Protein AF-A0A2U0SZR3-F1 (afdb_monomer)

Secondary structure (DSSP, 8-state):
---S-EEEEE--TT----HHHHHHHHGGGB--PPPTT-SEEEEEE-TT-TTS-SSEEETTEEEEEEEEEEE---HHHHHHHHHHHHHHHHHHHSSPPPHHHHHHHHHHHHHHHGGGSPEEEEEEEEEEETTTTEEEEE-SSHHHHHHHHHHHHHHSTT---EE--BSS-HHHHHHHHHHH-PPPTTEEEEEEEEEEESSTT--EEEESS----HHHHHHHHHTTEEEEEEEEEETTTEEEEEETTS-EEEEEE-GGG-------HHHHHHHHHHHHHHHHHHHHHHHHHHTTSBPPSSTTSS-HHHHHHHHHHHHHHHHHHHHHHHHHHHHHHHHHHHHHHHHHHHHHHHHHHHH---HHHHHHHHHHTSPTT-HHHHHHHHHHHHHHSPPPPPPTT------PPPP---------PPP--SSTT-TTHHHHHHHHHHHT-B-HHHHHHHH---HHHHHHHHHHHHHTTSBPPPPTTS-BPBPPGGG--

Sequence (489 aa):
MFFKNLQIYRLPAAWAMTAALLEQALAPHQFTPATSMDLVRQGWAAPRGAGAPLVHAVSGQFLLQLKTEKKLLPSTVINQVAAARALEMEEAQGFAPGKKAMKELKERVTDELLPRAFAILSTTAVWIDSVNGWLVVDAASPAKADEVIKLLLKSVDKLPLESLRVQRSPVGAMTEWLQTGDDPAGFTVDQDAIMRATGESKAQVAYKRHTLEADDIRRHIAAGKQCTRLAMTWSDKISFVLDESLAIKSVKPLEIIKESTTRNDDERFDSDFALMAGELAKMLADLVEALGGEADVETQASGPAAAGQQKTERAVNLTADLYKLRNRYRDVLNELYESTVQPAVARVREQMEQTAEGAIKSALTLAKELPGGSQSADLFLVAAAEIMEPSPRAAAGDAPVRQQRPALQLNGEAAAVPPGDGSATDPLYDQAVEVVRTHQRASISLVQRHLRIGYNRVARLLETMEGACVVSAQASNGAREVLAESDVK

Mean predicted aligned error: 17.39 Å

Structure (mmCIF, N/CA/C/O backbone):
data_AF-A0A2U0SZR3-F1
#
_entry.id   AF-A0A2U0SZR3-F1
#
loop_
_atom_site.group_PDB
_atom_site.id
_atom_site.type_symbol
_atom_site.label_atom_id
_atom_site.label_alt_id
_atom_site.label_comp_id
_atom_site.label_asym_id
_atom_site.label_entity_id
_atom_site.label_seq_id
_atom_site.pdbx_PDB_ins_code
_atom_site.Cartn_x
_atom_site.Cartn_y
_atom_site.Cartn_z
_atom_site.occupancy
_atom_site.B_iso_or_equiv
_atom_site.auth_seq_id
_atom_site.auth_comp_id
_atom_site.auth_asym_id
_atom_site.auth_atom_id
_atom_site.pdbx_PDB_model_num
ATOM 1 N N . MET A 1 1 ? 1.573 -16.564 6.642 1.00 75.38 1 MET A N 1
ATOM 2 C CA . MET A 1 1 ? 1.925 -15.402 5.764 1.00 75.38 1 MET A CA 1
ATOM 3 C C . MET A 1 1 ? 1.081 -14.202 6.187 1.00 75.38 1 MET A C 1
ATOM 5 O O . MET A 1 1 ? -0.087 -14.415 6.456 1.00 75.38 1 MET A O 1
ATOM 9 N N . PHE A 1 2 ? 1.621 -12.977 6.259 1.00 88.88 2 PHE A N 1
ATOM 10 C CA . PHE A 1 2 ? 0.848 -11.778 6.643 1.00 88.88 2 PHE A CA 1
ATOM 11 C C . PHE A 1 2 ? 1.091 -10.637 5.646 1.00 88.88 2 PHE A C 1
ATOM 13 O O . PHE A 1 2 ? 2.239 -10.435 5.236 1.00 88.88 2 PHE A O 1
ATOM 20 N N . PHE A 1 3 ? 0.034 -9.925 5.245 1.00 95.69 3 PHE A N 1
ATOM 21 C CA . PHE A 1 3 ? 0.133 -8.804 4.300 1.00 95.69 3 PHE A CA 1
ATOM 22 C C . PHE A 1 3 ? 0.901 -7.644 4.934 1.00 95.69 3 PHE A C 1
ATOM 24 O O . PHE A 1 3 ? 0.806 -7.413 6.138 1.00 95.69 3 PHE A O 1
ATOM 31 N N . LYS A 1 4 ? 1.675 -6.906 4.134 1.00 95.94 4 LYS A N 1
ATOM 32 C CA . LYS A 1 4 ? 2.516 -5.805 4.635 1.00 95.94 4 LYS A CA 1
ATOM 33 C C . LYS A 1 4 ? 1.923 -4.436 4.343 1.00 95.94 4 LYS A C 1
ATOM 35 O O . LYS A 1 4 ? 2.233 -3.478 5.052 1.00 95.94 4 LYS A O 1
ATOM 40 N N . ASN A 1 5 ? 1.129 -4.314 3.285 1.00 97.56 5 ASN A N 1
ATOM 41 C CA . ASN A 1 5 ? 0.478 -3.070 2.887 1.00 97.56 5 ASN A CA 1
ATOM 42 C C . ASN A 1 5 ? -0.879 -3.399 2.278 1.00 97.56 5 ASN A C 1
ATOM 44 O O . ASN A 1 5 ? -0.972 -4.370 1.554 1.00 97.56 5 ASN A O 1
ATOM 48 N N . LEU A 1 6 ? -1.913 -2.605 2.514 1.00 97.81 6 LEU A N 1
ATOM 49 C CA . LEU A 1 6 ? -3.266 -2.887 2.051 1.00 97.81 6 LEU A CA 1
ATOM 50 C C . LEU A 1 6 ? -3.737 -1.730 1.171 1.00 97.81 6 LEU A C 1
ATOM 52 O O . LEU A 1 6 ? -3.884 -0.601 1.643 1.00 97.81 6 LEU A O 1
ATOM 56 N N . GLN A 1 7 ? -3.962 -2.021 -0.110 1.00 95.38 7 GLN A N 1
ATOM 57 C CA . GLN A 1 7 ? -4.813 -1.206 -0.980 1.00 95.38 7 GLN A CA 1
ATOM 58 C C . GLN A 1 7 ? -6.207 -1.827 -0.951 1.00 95.38 7 GLN A C 1
ATOM 60 O O . GLN A 1 7 ? -6.344 -3.007 -1.278 1.00 95.38 7 GLN A O 1
ATOM 65 N N . ILE A 1 8 ? -7.201 -1.061 -0.504 1.00 95.06 8 ILE A N 1
ATOM 66 C CA . ILE A 1 8 ? -8.507 -1.586 -0.097 1.00 95.06 8 ILE A CA 1
ATOM 67 C C . ILE A 1 8 ? -9.572 -1.189 -1.116 1.00 95.06 8 ILE A C 1
ATOM 69 O O . ILE A 1 8 ? -9.681 -0.028 -1.513 1.00 95.06 8 ILE A O 1
ATOM 73 N N . TYR A 1 9 ? -10.379 -2.167 -1.499 1.00 93.75 9 TYR A N 1
ATOM 74 C CA . TYR A 1 9 ? -11.496 -2.038 -2.419 1.00 93.75 9 TYR A CA 1
ATOM 75 C C . TYR A 1 9 ? -12.713 -2.775 -1.855 1.00 93.75 9 TYR A C 1
ATOM 77 O O . TYR A 1 9 ? -12.591 -3.637 -0.976 1.00 93.75 9 TYR A O 1
ATOM 85 N N . ARG A 1 10 ? -13.889 -2.437 -2.383 1.00 91.81 10 ARG A N 1
ATOM 86 C CA . ARG A 1 10 ? -15.166 -3.042 -2.021 1.00 91.81 10 ARG A CA 1
ATOM 87 C C . ARG A 1 10 ? -15.713 -3.926 -3.132 1.00 91.81 10 ARG A C 1
ATOM 89 O O . ARG A 1 10 ? -15.545 -3.647 -4.318 1.00 91.81 10 ARG A O 1
ATOM 96 N N . LEU A 1 11 ? -16.374 -4.991 -2.703 1.00 90.06 11 LEU A N 1
ATOM 97 C CA . LEU A 1 11 ? -17.233 -5.857 -3.497 1.00 90.06 11 LEU A CA 1
ATOM 98 C C . LEU A 1 11 ? -18.616 -5.890 -2.824 1.00 90.06 11 LEU A C 1
ATOM 100 O O . LEU A 1 11 ? -18.698 -5.646 -1.617 1.00 90.06 11 LEU A O 1
ATOM 104 N N . PRO A 1 12 ? -19.695 -6.233 -3.548 1.00 84.62 12 PRO A N 1
ATOM 105 C CA . PRO A 1 12 ? -20.990 -6.481 -2.936 1.00 84.62 12 PRO A CA 1
ATOM 106 C C . PRO A 1 12 ? -20.865 -7.531 -1.830 1.00 84.62 12 PRO A C 1
ATOM 108 O O . PRO A 1 12 ? -20.192 -8.550 -2.010 1.00 84.62 12 PRO A O 1
ATOM 111 N N . ALA A 1 13 ? -21.524 -7.295 -0.695 1.00 75.81 13 ALA A N 1
ATOM 112 C CA . ALA A 1 13 ? -21.611 -8.292 0.365 1.00 75.81 13 ALA A CA 1
ATOM 113 C C . ALA A 1 13 ? -22.258 -9.579 -0.173 1.00 75.81 13 ALA A C 1
ATOM 115 O O . ALA A 1 13 ? -23.159 -9.521 -1.015 1.00 75.81 13 ALA A O 1
ATOM 116 N N . ALA A 1 14 ? -21.794 -10.737 0.308 1.00 78.31 14 ALA A N 1
ATOM 117 C CA . ALA A 1 14 ? -22.205 -12.046 -0.202 1.00 78.31 14 ALA A CA 1
ATOM 118 C C . ALA A 1 14 ? -22.045 -12.183 -1.731 1.00 78.31 14 ALA A C 1
ATOM 120 O O . ALA A 1 14 ? -22.923 -12.701 -2.429 1.00 78.31 14 ALA A O 1
ATOM 121 N N . TRP A 1 15 ? -20.915 -11.712 -2.268 1.00 82.06 15 TRP A N 1
ATOM 122 C CA . TRP A 1 15 ? -20.597 -11.876 -3.681 1.00 82.06 15 TRP A CA 1
ATOM 123 C C . TRP A 1 15 ? -20.603 -13.369 -4.040 1.00 82.06 15 TRP A C 1
ATOM 125 O O . TRP A 1 15 ? -19.767 -14.131 -3.559 1.00 82.06 15 TRP A O 1
ATOM 135 N N . ALA A 1 16 ? -21.541 -13.789 -4.898 1.00 83.88 16 ALA A N 1
ATOM 136 C CA . ALA A 1 16 ? -21.824 -15.194 -5.227 1.00 83.88 16 ALA A CA 1
ATOM 137 C C . ALA A 1 16 ? -20.726 -15.907 -6.055 1.00 83.88 16 ALA A C 1
ATOM 139 O O . ALA A 1 16 ? -20.995 -16.866 -6.780 1.00 83.88 16 ALA A O 1
ATOM 140 N N . MET A 1 17 ? -19.483 -15.432 -5.981 1.00 87.81 17 MET A N 1
ATOM 141 C CA . MET A 1 17 ? -18.324 -16.041 -6.615 1.00 87.81 17 MET A CA 1
ATOM 142 C C . MET A 1 17 ? -17.837 -17.231 -5.788 1.00 87.81 17 MET A C 1
ATOM 144 O O . MET A 1 17 ? -17.552 -17.108 -4.600 1.00 87.81 17 MET A O 1
ATOM 148 N N . THR A 1 18 ? -17.686 -18.387 -6.433 1.00 92.62 18 THR A N 1
ATOM 149 C CA . THR A 1 18 ? -17.087 -19.574 -5.808 1.00 92.62 18 THR A CA 1
ATOM 150 C C . THR A 1 18 ? -15.617 -19.696 -6.191 1.00 92.62 18 THR A C 1
ATOM 152 O O . THR A 1 18 ? -15.203 -19.216 -7.247 1.00 92.62 18 THR A O 1
ATOM 155 N N . ALA A 1 19 ? -14.828 -20.399 -5.372 1.00 93.81 19 ALA A N 1
ATOM 156 C CA . ALA A 1 19 ? -13.419 -20.652 -5.674 1.00 93.81 19 ALA A CA 1
ATOM 157 C C . ALA A 1 19 ? -13.227 -21.336 -7.041 1.00 93.81 19 ALA A C 1
ATOM 159 O O . ALA A 1 19 ? -12.328 -20.964 -7.783 1.00 93.81 19 ALA A O 1
ATOM 160 N N . ALA A 1 20 ? -14.108 -22.275 -7.407 1.00 95.00 20 ALA A N 1
ATOM 161 C CA . ALA A 1 20 ? -14.045 -22.983 -8.687 1.00 95.00 20 ALA A CA 1
ATOM 162 C C . ALA A 1 20 ? -14.331 -22.070 -9.894 1.00 95.00 20 ALA A C 1
ATOM 164 O O . ALA A 1 20 ? -13.630 -22.148 -10.902 1.00 95.00 20 ALA A O 1
ATOM 165 N N . LEU A 1 21 ? -15.333 -21.188 -9.792 1.00 94.44 21 LEU A N 1
ATOM 166 C CA . LEU A 1 21 ? -15.631 -20.213 -10.848 1.00 94.44 21 LEU A CA 1
ATOM 167 C C . LEU A 1 21 ? -14.503 -19.190 -10.992 1.00 94.44 21 LEU A C 1
ATOM 169 O O . LEU A 1 21 ? -14.113 -18.853 -12.110 1.00 94.44 21 LEU A O 1
ATOM 173 N N . LEU A 1 22 ? -13.953 -18.733 -9.866 1.00 95.38 22 LEU A N 1
ATOM 174 C CA . LEU A 1 22 ? -12.823 -17.817 -9.867 1.00 95.38 22 LEU A CA 1
ATOM 175 C C . LEU A 1 22 ? -11.591 -18.482 -10.493 1.00 95.38 22 LEU A C 1
ATOM 177 O O . LEU A 1 22 ? -10.996 -17.906 -11.393 1.00 95.38 22 LEU A O 1
ATOM 181 N N . GLU A 1 23 ? -11.262 -19.718 -10.114 1.00 96.00 23 GLU A N 1
ATOM 182 C CA . GLU A 1 23 ? -10.165 -20.498 -10.707 1.00 96.00 23 GLU A CA 1
ATOM 183 C C . GLU A 1 23 ? -10.302 -20.585 -12.235 1.00 96.00 23 GLU A C 1
ATOM 185 O O . GLU A 1 23 ? -9.361 -20.276 -12.970 1.00 96.00 23 GLU A O 1
ATOM 190 N N . GLN A 1 24 ? -11.499 -20.930 -12.721 1.00 96.50 24 GLN A N 1
ATOM 191 C CA . GLN A 1 24 ? -11.792 -21.019 -14.150 1.00 96.50 24 GLN A CA 1
ATOM 192 C C . GLN A 1 24 ? -11.608 -19.672 -14.868 1.00 96.50 24 GLN A C 1
ATOM 194 O O . GLN A 1 24 ? -11.102 -19.640 -15.989 1.00 96.50 24 GLN A O 1
ATOM 199 N N . ALA A 1 25 ? -11.987 -18.565 -14.226 1.00 95.38 25 ALA A N 1
ATOM 200 C CA . ALA A 1 25 ? -11.828 -17.217 -14.766 1.00 95.38 25 ALA A CA 1
ATOM 201 C C . ALA A 1 25 ? -10.355 -16.757 -14.800 1.00 95.38 25 ALA A C 1
ATOM 203 O O . ALA A 1 25 ? -9.938 -16.044 -15.715 1.00 95.38 25 ALA A O 1
ATOM 204 N N . LEU A 1 26 ? -9.538 -17.178 -13.828 1.00 96.81 26 LEU A N 1
ATOM 205 C CA . LEU A 1 26 ? -8.116 -16.822 -13.754 1.00 96.81 26 LEU A CA 1
ATOM 206 C C . LEU A 1 26 ? -7.234 -17.668 -14.685 1.00 96.81 26 LEU A C 1
ATOM 208 O O . LEU A 1 26 ? -6.211 -17.170 -15.163 1.00 96.81 26 LEU A O 1
ATOM 212 N N . ALA A 1 27 ? -7.624 -18.913 -14.979 1.00 96.31 27 ALA A N 1
ATOM 213 C CA . ALA A 1 27 ? -6.826 -19.865 -15.758 1.00 96.31 27 ALA A CA 1
ATOM 214 C C . ALA A 1 27 ? -6.311 -19.335 -17.120 1.00 96.31 27 ALA A C 1
ATOM 216 O O . ALA A 1 27 ? -5.126 -19.524 -17.406 1.00 96.31 27 ALA A O 1
ATOM 217 N N . PRO A 1 28 ? -7.096 -18.602 -17.943 1.00 97.00 28 PRO A N 1
ATOM 218 C CA . PRO A 1 28 ? -6.610 -18.037 -19.210 1.00 97.00 28 PRO A CA 1
ATOM 219 C C . PRO A 1 28 ? -5.462 -17.029 -19.058 1.00 97.00 28 PRO A C 1
ATOM 221 O O . PRO A 1 28 ? -4.729 -16.767 -20.010 1.00 97.00 28 PRO A O 1
ATOM 224 N N . HIS A 1 29 ? -5.311 -16.448 -17.868 1.00 96.69 29 HIS A N 1
ATOM 225 C CA . HIS A 1 29 ? -4.297 -15.451 -17.539 1.00 96.69 29 HIS A CA 1
ATOM 226 C C . HIS A 1 29 ? -3.249 -15.995 -16.558 1.00 96.69 29 HIS A C 1
ATOM 228 O O . HIS A 1 29 ? -2.593 -15.219 -15.857 1.00 96.69 29 HIS A O 1
ATOM 234 N N . GLN A 1 30 ? -3.077 -17.319 -16.497 1.00 96.69 30 GLN A N 1
ATOM 235 C CA . GLN A 1 30 ? -2.022 -17.953 -15.714 1.00 96.69 30 GLN A CA 1
ATOM 236 C C . GLN A 1 30 ? -0.634 -17.446 -16.138 1.00 96.69 30 GLN A C 1
ATOM 238 O O . GLN A 1 30 ? -0.351 -17.195 -17.311 1.00 96.69 30 GLN A O 1
ATOM 243 N N . PHE A 1 31 ? 0.255 -17.290 -15.161 1.00 96.62 31 PHE A N 1
ATOM 244 C CA . PHE A 1 31 ? 1.626 -16.870 -15.386 1.00 96.62 31 PHE A CA 1
ATOM 245 C C . PHE A 1 31 ? 2.371 -17.883 -16.253 1.00 96.62 31 PHE A C 1
ATOM 247 O O . PHE A 1 31 ? 2.515 -19.052 -15.896 1.00 96.62 31 PHE A O 1
ATOM 254 N N . THR A 1 32 ? 2.946 -17.383 -17.339 1.00 94.19 32 THR A N 1
ATOM 255 C CA . THR A 1 32 ? 3.966 -18.081 -18.119 1.00 94.19 32 THR A CA 1
ATOM 256 C C . THR A 1 32 ? 5.277 -17.305 -18.017 1.00 94.19 32 THR A C 1
ATOM 258 O O . THR A 1 32 ? 5.224 -16.073 -17.950 1.00 94.19 32 THR A O 1
ATOM 261 N N . PRO A 1 33 ? 6.443 -17.974 -18.040 1.00 92.50 33 PRO A N 1
ATOM 262 C CA . PRO A 1 33 ? 7.733 -17.291 -18.091 1.00 92.50 33 PRO A CA 1
ATOM 263 C C . PRO A 1 33 ? 7.822 -16.294 -19.253 1.00 92.50 33 PRO A C 1
ATOM 265 O O . PRO A 1 33 ? 7.220 -16.508 -20.311 1.00 92.50 33 PRO A O 1
ATOM 268 N N . ALA A 1 34 ? 8.561 -15.205 -19.047 1.00 89.69 34 ALA A N 1
ATOM 269 C CA . ALA A 1 34 ? 8.806 -14.194 -20.068 1.00 89.69 34 ALA A CA 1
ATOM 270 C C . ALA A 1 34 ? 9.681 -14.755 -21.198 1.00 89.69 34 ALA A C 1
ATOM 272 O O . ALA A 1 34 ? 10.658 -15.470 -20.956 1.00 89.69 34 ALA A O 1
ATOM 273 N N . THR A 1 35 ? 9.371 -14.390 -22.440 1.00 90.38 35 THR A N 1
ATOM 274 C CA . THR A 1 35 ? 10.249 -14.672 -23.581 1.00 90.38 35 THR A CA 1
ATOM 275 C C . THR A 1 35 ? 11.499 -13.783 -23.543 1.00 90.38 35 THR A C 1
ATOM 277 O O . THR A 1 35 ? 11.615 -12.858 -22.734 1.00 90.38 35 THR A O 1
ATOM 280 N N . SER A 1 36 ? 12.468 -14.036 -24.429 1.00 85.50 36 SER A N 1
ATOM 281 C CA . SER A 1 36 ? 13.677 -13.207 -24.546 1.00 85.50 36 SER A CA 1
ATOM 282 C C . SER A 1 36 ? 13.399 -11.767 -24.994 1.00 85.50 36 SER A C 1
ATOM 284 O O . SER A 1 36 ? 14.271 -10.922 -24.827 1.00 85.50 36 SER A O 1
ATOM 286 N N . MET A 1 37 ? 12.209 -11.496 -25.543 1.00 84.69 37 MET A N 1
ATOM 287 C CA . MET A 1 37 ? 11.790 -10.178 -26.036 1.00 84.69 37 MET A CA 1
ATOM 288 C C . MET A 1 37 ? 10.749 -9.497 -25.137 1.00 84.69 37 MET A C 1
ATOM 290 O O . MET A 1 37 ? 10.367 -8.357 -25.387 1.00 84.69 37 MET A O 1
ATOM 294 N N . ASP A 1 38 ? 10.290 -10.164 -24.077 1.00 88.38 38 ASP A N 1
ATOM 295 C CA . ASP A 1 38 ? 9.338 -9.579 -23.137 1.00 88.38 38 ASP A CA 1
ATOM 296 C C . ASP A 1 38 ? 10.083 -8.758 -22.080 1.00 88.38 38 ASP A C 1
ATOM 298 O O . ASP A 1 38 ? 10.803 -9.303 -21.243 1.00 88.38 38 ASP A O 1
ATOM 302 N N . LEU A 1 39 ? 9.871 -7.439 -22.061 1.00 88.50 39 LEU A N 1
ATOM 303 C CA . LEU A 1 39 ? 10.395 -6.584 -20.989 1.00 88.50 39 LEU A CA 1
ATOM 304 C C . LEU A 1 39 ? 9.723 -6.891 -19.643 1.00 88.50 39 LEU A C 1
ATOM 306 O O . LEU A 1 39 ? 10.370 -6.868 -18.592 1.00 88.50 39 LEU A O 1
ATOM 310 N N . VAL A 1 40 ? 8.417 -7.160 -19.677 1.00 92.62 40 VAL A N 1
ATOM 311 C CA . VAL A 1 40 ? 7.597 -7.510 -18.517 1.00 92.62 40 VAL A CA 1
ATOM 312 C C . VAL A 1 40 ? 6.582 -8.571 -18.929 1.00 92.62 40 VAL A C 1
ATOM 314 O O . VAL A 1 40 ? 5.906 -8.427 -19.944 1.00 92.62 40 VAL A O 1
ATOM 317 N N . ARG A 1 41 ? 6.428 -9.603 -18.100 1.00 95.44 41 ARG A N 1
ATOM 318 C CA . ARG A 1 41 ? 5.392 -10.630 -18.210 1.00 95.44 41 ARG A CA 1
ATOM 319 C C . ARG A 1 41 ? 4.662 -10.748 -16.878 1.00 95.44 41 ARG A C 1
ATOM 321 O O . ARG A 1 41 ? 5.291 -10.779 -15.821 1.00 95.44 41 ARG A O 1
ATOM 328 N N . GLN A 1 42 ? 3.337 -10.801 -16.919 1.00 96.31 42 GLN A N 1
ATOM 329 C CA . GLN A 1 42 ? 2.488 -10.894 -15.730 1.00 96.31 42 GLN A CA 1
ATOM 330 C C . GLN A 1 42 ? 1.434 -11.980 -15.913 1.00 96.31 42 GLN A C 1
ATOM 332 O O . GLN A 1 42 ? 0.974 -12.210 -17.030 1.00 96.31 42 GLN A O 1
ATOM 337 N N . GLY A 1 43 ? 1.055 -12.630 -14.816 1.00 97.25 43 GLY A N 1
ATOM 338 C CA . GLY A 1 43 ? -0.038 -13.595 -14.798 1.00 97.25 43 GLY A CA 1
ATOM 339 C C . GLY A 1 43 ? -0.312 -14.153 -13.405 1.00 97.25 43 GLY A C 1
ATOM 340 O O . GLY A 1 43 ? 0.460 -13.927 -12.466 1.00 97.25 43 GLY A O 1
ATOM 341 N N . TRP A 1 44 ? -1.410 -14.890 -13.278 1.00 97.94 44 TRP A N 1
ATOM 342 C CA . TRP A 1 44 ? -1.816 -15.527 -12.029 1.00 97.94 44 TRP A CA 1
ATOM 343 C C . TRP A 1 44 ? -0.940 -16.730 -11.713 1.00 97.94 44 TRP A C 1
ATOM 345 O O . TRP A 1 44 ? -0.670 -17.573 -12.565 1.00 97.94 44 TRP A O 1
ATOM 355 N N . ALA A 1 45 ? -0.484 -16.811 -10.474 1.00 97.06 45 ALA A N 1
ATOM 356 C CA . ALA A 1 45 ? 0.262 -17.940 -9.958 1.00 97.06 45 ALA A CA 1
ATOM 357 C C . ALA A 1 45 ? -0.421 -18.461 -8.698 1.00 97.06 45 ALA A C 1
ATOM 359 O O . ALA A 1 45 ? -1.080 -17.715 -7.979 1.00 97.06 45 ALA A O 1
ATOM 360 N N . ALA A 1 46 ? -0.213 -19.738 -8.416 1.00 96.06 46 ALA A N 1
ATOM 361 C CA . ALA A 1 46 ? -0.714 -20.355 -7.206 1.00 96.06 46 ALA A CA 1
ATOM 362 C C . ALA A 1 46 ? -0.009 -19.775 -5.961 1.00 96.06 46 ALA A C 1
ATOM 364 O O . ALA A 1 46 ? 1.231 -19.771 -5.915 1.00 96.06 46 ALA A O 1
ATOM 365 N N . PRO A 1 47 ? -0.755 -19.311 -4.939 1.00 94.06 47 PRO A N 1
ATOM 366 C CA . PRO A 1 47 ? -0.176 -18.796 -3.695 1.00 94.06 47 PRO A CA 1
ATOM 367 C C . PRO A 1 47 ? 0.671 -19.833 -2.949 1.00 94.06 47 PRO A C 1
ATOM 369 O O . PRO A 1 47 ? 1.634 -19.480 -2.273 1.00 94.06 47 PRO A O 1
ATOM 372 N N . ARG A 1 48 ? 0.336 -21.121 -3.104 1.00 90.12 48 ARG A N 1
ATOM 373 C CA . ARG A 1 48 ? 0.988 -22.247 -2.419 1.00 90.12 48 ARG A CA 1
ATOM 374 C C . ARG A 1 48 ? 2.146 -22.876 -3.205 1.00 90.12 48 ARG A C 1
ATOM 376 O O . ARG A 1 48 ? 2.678 -23.903 -2.805 1.00 90.12 48 ARG A O 1
ATOM 383 N N . GLY A 1 49 ? 2.568 -22.247 -4.301 1.00 86.06 49 GLY A N 1
ATOM 384 C CA . GLY A 1 49 ? 3.660 -22.737 -5.142 1.00 86.06 49 GLY A CA 1
ATOM 385 C C . GLY A 1 49 ? 3.188 -23.540 -6.354 1.00 86.06 49 GLY A C 1
ATOM 386 O O . GLY A 1 49 ? 1.998 -23.694 -6.610 1.00 86.06 49 GLY A O 1
ATOM 387 N N . ALA A 1 50 ? 4.143 -23.992 -7.168 1.00 81.38 50 ALA A N 1
ATOM 388 C CA . ALA A 1 50 ? 3.846 -24.622 -8.452 1.00 81.38 50 ALA A CA 1
ATOM 389 C C . ALA A 1 50 ? 3.036 -25.922 -8.282 1.00 81.38 50 ALA A C 1
ATOM 391 O O . ALA A 1 50 ? 3.379 -26.757 -7.452 1.00 81.38 50 ALA A O 1
ATOM 392 N N . GLY A 1 51 ? 1.989 -26.096 -9.094 1.00 82.25 51 GLY A N 1
ATOM 393 C CA . GLY A 1 51 ? 1.126 -27.285 -9.076 1.00 82.25 51 GLY A CA 1
ATOM 394 C C . GLY A 1 51 ? -0.108 -27.180 -8.173 1.00 82.25 51 GLY A C 1
ATOM 395 O O . GLY A 1 51 ? -1.011 -27.997 -8.312 1.00 82.25 51 GLY A O 1
ATOM 396 N N . ALA A 1 52 ? -0.184 -26.170 -7.301 1.00 92.31 52 ALA A N 1
ATOM 397 C CA . ALA A 1 52 ? -1.393 -25.865 -6.538 1.00 92.31 52 ALA A CA 1
ATOM 398 C C . ALA A 1 52 ? -2.407 -25.037 -7.369 1.00 92.31 52 ALA A C 1
ATOM 400 O O . ALA A 1 52 ? -2.025 -24.468 -8.398 1.00 92.31 52 ALA A O 1
ATOM 401 N N . PRO A 1 53 ? -3.680 -24.944 -6.935 1.00 94.81 53 PRO A N 1
ATOM 402 C CA . PRO A 1 53 ? -4.677 -24.064 -7.553 1.00 94.81 53 PRO A CA 1
ATOM 403 C C . PRO A 1 53 ? -4.276 -22.578 -7.518 1.00 94.81 53 PRO A C 1
ATOM 405 O O . PRO A 1 53 ? -3.566 -22.133 -6.610 1.00 94.81 53 PRO A O 1
ATOM 408 N N . LEU A 1 54 ? -4.745 -21.798 -8.495 1.00 96.62 54 LEU A N 1
ATOM 409 C CA . LEU A 1 54 ? -4.566 -20.341 -8.573 1.00 96.62 54 LEU A CA 1
ATOM 410 C C . LEU A 1 54 ? -5.321 -19.597 -7.463 1.00 96.62 54 LEU A C 1
ATOM 412 O O . LEU A 1 54 ? -4.901 -18.510 -7.060 1.00 96.62 54 LEU A O 1
ATOM 416 N N . VAL A 1 55 ? -6.403 -20.191 -6.965 1.00 97.31 55 VAL A N 1
ATOM 417 C CA . VAL A 1 55 ? -7.239 -19.707 -5.873 1.00 97.31 55 VAL A CA 1
ATOM 418 C C . VAL A 1 55 ? -7.052 -20.615 -4.664 1.00 97.31 55 VAL A C 1
ATOM 420 O O . VAL A 1 55 ? -7.490 -21.765 -4.650 1.00 97.31 55 VAL A O 1
ATOM 423 N N . HIS A 1 56 ? -6.442 -20.087 -3.607 1.00 96.44 56 HIS A N 1
ATOM 424 C CA . HIS A 1 56 ? -6.460 -20.748 -2.306 1.00 96.44 56 HIS A CA 1
ATOM 425 C C . HIS A 1 56 ? -7.676 -20.261 -1.511 1.00 96.44 56 HIS A C 1
ATOM 427 O O . HIS A 1 56 ? -7.829 -19.057 -1.316 1.00 96.44 56 HIS A O 1
ATOM 433 N N . ALA A 1 57 ? -8.552 -21.171 -1.082 1.00 95.44 57 ALA A N 1
ATOM 434 C CA . ALA A 1 57 ? -9.832 -20.828 -0.470 1.00 95.44 57 ALA A CA 1
ATOM 435 C C . ALA A 1 57 ? -9.993 -21.444 0.924 1.00 95.44 57 ALA A C 1
ATOM 437 O O . ALA A 1 57 ? -9.854 -22.654 1.077 1.00 95.44 57 ALA A O 1
ATOM 438 N N . VAL A 1 58 ? -10.360 -20.622 1.911 1.00 93.50 58 VAL A N 1
ATOM 439 C CA . VAL A 1 58 ? -10.673 -21.052 3.284 1.00 93.50 58 VAL A CA 1
ATOM 440 C C . VAL A 1 58 ? -11.896 -20.281 3.774 1.00 93.50 58 VAL A C 1
ATOM 442 O O . VAL A 1 58 ? -11.857 -19.060 3.861 1.00 93.50 58 VAL A O 1
ATOM 445 N N . SER A 1 59 ? -13.004 -20.968 4.071 1.00 89.38 59 SER A N 1
ATOM 446 C CA . SER A 1 59 ? -14.212 -20.374 4.684 1.00 89.38 59 SER A CA 1
ATOM 447 C C . SER A 1 59 ? -14.723 -19.076 4.020 1.00 89.38 59 SER A C 1
ATOM 449 O O . SER A 1 59 ? -15.045 -18.106 4.701 1.00 89.38 59 SER A O 1
ATOM 451 N N . GLY A 1 60 ? -14.775 -19.033 2.682 1.00 90.62 60 GLY A N 1
ATOM 452 C CA . GLY A 1 60 ? -15.222 -17.849 1.923 1.00 90.62 60 GLY A CA 1
ATOM 453 C C . GLY A 1 60 ? -14.159 -16.754 1.740 1.00 90.62 60 GLY A C 1
ATOM 454 O O . GLY A 1 60 ? -14.447 -15.712 1.150 1.00 90.62 60 GLY A O 1
ATOM 455 N N . GLN A 1 61 ? -12.932 -16.997 2.198 1.00 95.62 61 GLN A N 1
ATOM 456 C CA . GLN A 1 61 ? -11.764 -16.152 1.974 1.00 95.62 61 GLN A CA 1
ATOM 457 C C . GLN A 1 61 ? -10.944 -16.729 0.824 1.00 95.62 61 GLN A C 1
ATOM 459 O O . GLN A 1 61 ? -10.586 -17.907 0.856 1.00 95.62 61 GLN A O 1
ATOM 464 N N . PHE A 1 62 ? -10.637 -15.919 -0.184 1.00 97.19 62 PHE A N 1
ATOM 465 C CA . PHE A 1 62 ? -9.828 -16.319 -1.331 1.00 97.19 62 PHE A CA 1
ATOM 466 C C . PHE A 1 62 ? -8.500 -15.570 -1.332 1.00 97.19 62 PHE A C 1
ATOM 468 O O . PHE A 1 62 ? -8.461 -14.347 -1.211 1.00 97.19 62 PHE A O 1
ATOM 475 N N . LEU A 1 63 ? -7.407 -16.303 -1.505 1.00 97.88 63 LEU A N 1
ATOM 476 C CA . LEU A 1 63 ? -6.070 -15.767 -1.700 1.00 97.88 63 LEU A CA 1
ATOM 477 C C . LEU A 1 63 ? -5.629 -16.046 -3.134 1.00 97.88 63 LEU A C 1
ATOM 479 O O . LEU A 1 63 ? -5.623 -17.195 -3.578 1.00 97.88 63 LEU A O 1
ATOM 483 N N . LEU A 1 64 ? -5.236 -14.988 -3.837 1.00 97.81 64 LEU A N 1
ATOM 484 C CA . LEU A 1 64 ? -4.663 -15.028 -5.180 1.00 97.81 64 LEU A CA 1
ATOM 485 C C . LEU A 1 64 ? -3.238 -14.482 -5.149 1.00 97.81 64 LEU A C 1
ATOM 487 O O . LEU A 1 64 ? -2.849 -13.748 -4.235 1.00 97.81 64 LEU A O 1
ATOM 491 N N . GLN A 1 65 ? -2.469 -14.772 -6.196 1.00 97.56 65 GLN A N 1
ATOM 492 C CA . GLN A 1 65 ? -1.137 -14.208 -6.351 1.00 97.56 65 GLN A CA 1
ATOM 493 C C . GLN A 1 65 ? -0.872 -13.780 -7.794 1.00 97.56 65 GLN A C 1
ATOM 495 O O . GLN A 1 65 ? -0.853 -14.595 -8.715 1.00 97.56 65 GLN A O 1
ATOM 500 N N . LEU A 1 66 ? -0.594 -12.492 -7.992 1.00 97.56 66 LEU A N 1
ATOM 501 C CA . LEU A 1 66 ? -0.047 -11.987 -9.246 1.00 97.56 66 LEU A CA 1
ATOM 502 C C . LEU A 1 66 ? 1.465 -12.208 -9.245 1.00 97.56 66 LEU A C 1
ATOM 504 O O . LEU A 1 66 ? 2.166 -11.691 -8.375 1.00 97.56 66 LEU A O 1
ATOM 508 N N . LYS A 1 67 ? 1.989 -12.919 -10.244 1.00 97.12 67 LYS A N 1
ATOM 509 C CA . LYS A 1 67 ? 3.429 -13.043 -10.481 1.00 97.12 67 LYS A CA 1
ATOM 510 C C . LYS A 1 67 ? 3.838 -12.125 -11.626 1.00 97.12 67 LYS A C 1
ATOM 512 O O . LYS A 1 67 ? 3.210 -12.104 -12.680 1.00 97.12 67 LYS A O 1
ATOM 517 N N . THR A 1 68 ? 4.885 -11.340 -11.401 1.00 95.88 68 THR A N 1
ATOM 518 C CA . THR A 1 68 ? 5.473 -10.425 -12.385 1.00 95.88 68 THR A CA 1
ATOM 519 C C . THR A 1 68 ? 6.927 -10.805 -12.611 1.00 95.88 68 THR A C 1
ATOM 521 O O . THR A 1 68 ? 7.720 -10.805 -11.670 1.00 95.88 68 THR A O 1
ATOM 524 N N . GLU A 1 69 ? 7.279 -11.085 -13.858 1.00 96.12 69 GLU A N 1
ATOM 525 C CA . GLU A 1 69 ? 8.653 -11.212 -14.325 1.00 96.12 69 GLU A CA 1
ATOM 526 C C . GLU A 1 69 ? 9.031 -9.951 -15.095 1.00 96.12 69 GLU A C 1
ATOM 528 O O . GLU A 1 69 ? 8.367 -9.588 -16.062 1.00 96.12 69 GLU A O 1
ATOM 533 N N . LYS A 1 70 ? 10.088 -9.266 -14.663 1.00 94.25 70 LYS A N 1
ATOM 534 C CA . LYS A 1 70 ? 10.600 -8.065 -15.324 1.00 94.25 70 LYS A CA 1
ATOM 535 C C . LYS A 1 70 ? 12.066 -8.253 -15.672 1.00 94.25 70 LYS A C 1
ATOM 537 O O . LYS A 1 70 ? 12.867 -8.571 -14.794 1.00 94.25 70 LYS A O 1
ATOM 542 N N . LYS A 1 71 ? 12.434 -8.001 -16.926 1.00 92.69 71 LYS A N 1
ATOM 543 C CA . LYS A 1 71 ? 13.836 -7.971 -17.345 1.00 92.69 71 LYS A CA 1
ATOM 544 C C . LYS A 1 71 ? 14.518 -6.738 -16.750 1.00 92.69 71 LYS A C 1
ATOM 546 O O . LYS A 1 71 ? 14.044 -5.606 -16.880 1.00 92.69 71 LYS A O 1
ATOM 551 N N . LEU A 1 72 ? 15.626 -6.962 -16.056 1.00 93.12 72 LEU A N 1
ATOM 552 C CA . LEU A 1 72 ? 16.464 -5.937 -15.461 1.00 93.12 72 LEU A CA 1
ATOM 553 C C . LEU A 1 72 ? 17.299 -5.288 -16.560 1.00 93.12 72 LEU A C 1
ATOM 555 O O . LEU A 1 72 ? 18.440 -5.669 -16.810 1.00 93.12 72 LEU A O 1
ATOM 559 N N . LEU A 1 73 ? 16.711 -4.283 -17.198 1.00 91.12 73 LEU A N 1
ATOM 560 C CA . LEU A 1 73 ? 17.393 -3.435 -18.162 1.00 91.12 73 LEU A CA 1
ATOM 561 C C . LEU A 1 73 ? 17.256 -1.966 -17.733 1.00 91.12 73 LEU A C 1
ATOM 563 O O . LEU A 1 73 ? 16.297 -1.289 -18.111 1.00 91.12 73 LEU A O 1
ATOM 567 N N . PRO A 1 74 ? 18.163 -1.470 -16.871 1.00 91.69 74 PRO A N 1
ATOM 568 C CA . PRO A 1 74 ? 18.137 -0.084 -16.425 1.00 91.69 74 PRO A CA 1
ATOM 569 C C . PRO A 1 74 ? 18.345 0.892 -17.589 1.00 91.69 74 PRO A C 1
ATOM 571 O O . PRO A 1 74 ? 19.198 0.683 -18.452 1.00 91.69 74 PRO A O 1
ATOM 574 N N . SER A 1 75 ? 17.630 2.019 -17.566 1.00 92.44 75 SER A N 1
ATOM 575 C CA . SER A 1 75 ? 17.779 3.080 -18.572 1.00 92.44 75 SER A CA 1
ATOM 576 C C . SER A 1 75 ? 19.192 3.665 -18.615 1.00 92.44 75 SER A C 1
ATOM 578 O O . SER A 1 75 ? 19.634 4.120 -19.665 1.00 92.44 75 SER A O 1
ATOM 580 N N . THR A 1 76 ? 19.922 3.619 -17.499 1.00 95.56 76 THR A N 1
ATOM 581 C CA . THR A 1 76 ? 21.330 4.026 -17.414 1.00 95.56 76 THR A CA 1
ATOM 582 C C . THR A 1 76 ? 22.220 3.201 -18.339 1.00 95.56 76 THR A C 1
ATOM 584 O O . THR A 1 76 ? 23.022 3.784 -19.061 1.00 95.56 76 THR A O 1
ATOM 587 N N . VAL A 1 77 ? 22.027 1.878 -18.391 1.00 93.56 77 VAL A N 1
ATOM 588 C CA . VAL A 1 77 ? 22.787 0.976 -19.272 1.00 93.56 77 VAL A CA 1
ATOM 589 C C . VAL A 1 77 ? 22.464 1.269 -20.738 1.00 93.56 77 VAL A C 1
ATOM 591 O O . VAL A 1 77 ? 23.377 1.447 -21.541 1.00 93.56 77 VAL A O 1
ATOM 594 N N . ILE A 1 78 ? 21.176 1.416 -21.076 1.00 93.31 78 ILE A N 1
ATOM 595 C CA . ILE A 1 78 ? 20.739 1.765 -22.441 1.00 93.31 78 ILE A CA 1
ATOM 596 C C . ILE A 1 78 ? 21.361 3.099 -22.875 1.00 93.31 78 ILE A C 1
ATOM 598 O O . ILE A 1 78 ? 21.890 3.215 -23.977 1.00 93.31 78 ILE A O 1
ATOM 602 N N . ASN A 1 79 ? 21.325 4.108 -22.001 1.00 94.44 79 ASN A N 1
ATOM 603 C CA . ASN A 1 79 ? 21.862 5.433 -22.294 1.00 94.44 79 ASN A CA 1
ATOM 604 C C . ASN A 1 79 ? 23.383 5.416 -22.492 1.00 94.44 79 ASN A C 1
ATOM 606 O O . ASN A 1 79 ? 23.856 6.081 -23.406 1.00 94.44 79 ASN A O 1
ATOM 610 N N . GLN A 1 80 ? 24.134 4.671 -21.676 1.00 94.12 80 GLN A N 1
ATOM 611 C CA . GLN A 1 80 ? 25.592 4.565 -21.800 1.00 94.12 80 GLN A CA 1
ATOM 612 C C . GLN A 1 80 ? 26.005 3.891 -23.112 1.00 94.12 80 GLN A C 1
ATOM 614 O O . GLN A 1 80 ? 26.837 4.427 -23.838 1.00 94.12 80 GLN A O 1
ATOM 619 N N . VAL A 1 81 ? 25.383 2.756 -23.451 1.00 94.12 81 VAL A N 1
ATOM 620 C CA . VAL A 1 81 ? 25.691 2.028 -24.693 1.00 94.12 81 VAL A CA 1
ATOM 621 C C . VAL A 1 81 ? 25.272 2.836 -25.922 1.00 94.12 81 VAL A C 1
ATOM 623 O O . VAL A 1 81 ? 26.024 2.924 -26.890 1.00 94.12 81 VAL A O 1
ATOM 626 N N . ALA A 1 82 ? 24.101 3.480 -25.885 1.00 95.00 82 ALA A N 1
ATOM 627 C CA . ALA A 1 82 ? 23.665 4.341 -26.979 1.00 95.00 82 ALA A CA 1
ATOM 628 C C . ALA A 1 82 ? 24.562 5.581 -27.130 1.00 95.00 82 ALA A C 1
ATOM 630 O O . ALA A 1 82 ? 24.816 5.997 -28.253 1.00 95.00 82 ALA A O 1
ATOM 631 N N . ALA A 1 83 ? 25.065 6.162 -26.035 1.00 93.81 83 ALA A N 1
ATOM 632 C CA . ALA A 1 83 ? 25.998 7.287 -26.097 1.00 93.81 83 ALA A CA 1
ATOM 633 C C . ALA A 1 83 ? 27.348 6.882 -26.709 1.00 93.81 83 ALA A C 1
ATOM 635 O O . ALA A 1 83 ? 27.859 7.603 -27.558 1.00 93.81 83 ALA A O 1
ATOM 636 N N . ALA A 1 84 ? 27.888 5.714 -26.347 1.00 94.19 84 ALA A N 1
ATOM 637 C CA . ALA A 1 84 ? 29.115 5.193 -26.954 1.00 94.19 84 ALA A CA 1
ATOM 638 C C . ALA A 1 84 ? 28.960 4.991 -28.473 1.00 94.19 84 ALA A C 1
ATOM 640 O O . ALA A 1 84 ? 29.775 5.476 -29.248 1.00 94.19 84 ALA A O 1
ATOM 641 N N . ARG A 1 85 ? 27.851 4.381 -28.913 1.00 92.25 85 ARG A N 1
ATOM 642 C CA . ARG A 1 85 ? 27.549 4.217 -30.347 1.00 92.25 85 ARG A CA 1
ATOM 643 C C . ARG A 1 85 ? 27.292 5.537 -31.069 1.00 92.25 85 ARG A C 1
ATOM 645 O O . ARG A 1 85 ? 27.577 5.654 -32.253 1.00 92.25 85 ARG A O 1
ATOM 652 N N . ALA A 1 86 ? 26.730 6.525 -30.379 1.00 92.50 86 ALA A N 1
ATOM 653 C CA . ALA A 1 86 ? 26.512 7.849 -30.946 1.00 92.50 86 ALA A CA 1
ATOM 654 C C . ALA A 1 86 ? 27.839 8.556 -31.269 1.00 92.50 86 ALA A C 1
ATOM 656 O O . ALA A 1 86 ? 27.911 9.217 -32.302 1.00 92.50 86 ALA A O 1
ATOM 657 N N . LEU A 1 87 ? 28.871 8.370 -30.436 1.00 92.50 87 LEU A N 1
ATOM 658 C CA . LEU A 1 87 ? 30.225 8.874 -30.696 1.00 92.50 87 LEU A CA 1
ATOM 659 C C . LEU A 1 87 ? 30.845 8.197 -31.924 1.00 92.50 87 LEU A C 1
ATOM 661 O O . LEU A 1 87 ? 31.333 8.887 -32.810 1.00 92.50 87 LEU A O 1
ATOM 665 N N . GLU A 1 88 ? 30.734 6.869 -32.038 1.00 90.50 88 GLU A N 1
ATOM 666 C CA . GLU A 1 88 ? 31.201 6.131 -33.226 1.00 90.50 88 GLU A CA 1
ATOM 667 C C . GLU A 1 88 ? 30.504 6.616 -34.512 1.00 90.50 88 GLU A C 1
ATOM 669 O O . GLU A 1 88 ? 31.128 6.763 -35.563 1.00 90.50 88 GLU A O 1
ATOM 674 N N . MET A 1 89 ? 29.199 6.904 -34.438 1.00 86.56 89 MET A N 1
ATOM 675 C CA . MET A 1 89 ? 28.449 7.469 -35.562 1.00 86.56 89 MET A CA 1
ATOM 676 C C . MET A 1 89 ? 28.921 8.881 -35.918 1.00 86.56 89 MET A C 1
ATOM 678 O O . MET A 1 89 ? 29.032 9.192 -37.100 1.00 86.56 89 MET A O 1
ATOM 682 N N . GLU A 1 90 ? 29.193 9.726 -34.922 1.00 91.56 90 GLU A N 1
ATOM 683 C CA . GLU A 1 90 ? 29.704 11.086 -35.112 1.00 91.56 90 GLU A CA 1
ATOM 684 C C . GLU A 1 90 ? 31.095 11.095 -35.751 1.00 91.56 90 GLU A C 1
ATOM 686 O O . GLU A 1 90 ? 31.313 11.857 -36.691 1.00 91.56 90 GLU A O 1
ATOM 691 N N . GLU A 1 91 ? 31.993 10.201 -35.332 1.00 91.75 91 GLU A N 1
ATOM 692 C CA . GLU A 1 91 ? 33.308 10.018 -35.959 1.00 91.75 91 GLU A CA 1
ATOM 693 C C . GLU A 1 91 ? 33.190 9.580 -37.428 1.00 91.75 91 GLU A C 1
ATOM 695 O O . GLU A 1 91 ? 33.942 10.054 -38.279 1.00 91.75 91 GLU A O 1
ATOM 700 N N . ALA A 1 92 ? 32.222 8.715 -37.748 1.00 88.12 92 ALA A N 1
ATOM 701 C CA . ALA A 1 92 ? 32.025 8.203 -39.103 1.00 88.12 92 ALA A CA 1
ATOM 702 C C . ALA A 1 92 ? 31.369 9.213 -40.064 1.00 88.12 92 ALA A C 1
ATOM 704 O O . ALA A 1 92 ? 31.711 9.247 -41.247 1.00 88.12 92 ALA A O 1
ATOM 705 N N . GLN A 1 93 ? 30.407 10.010 -39.589 1.00 88.00 93 GLN A N 1
ATOM 706 C CA . GLN A 1 93 ? 29.609 10.917 -40.431 1.00 88.00 93 GLN A CA 1
ATOM 707 C C . GLN A 1 93 ? 29.974 12.404 -40.271 1.00 88.00 93 GLN A C 1
ATOM 709 O O . GLN A 1 93 ? 29.502 13.237 -41.043 1.00 88.00 93 GLN A O 1
ATOM 714 N N . GLY A 1 94 ? 30.804 12.748 -39.281 1.00 86.44 94 GLY A N 1
ATOM 715 C CA . GLY A 1 94 ? 31.283 14.104 -39.000 1.00 86.44 94 GLY A CA 1
ATOM 716 C C . GLY A 1 94 ? 30.304 15.008 -38.240 1.00 86.44 94 GLY A C 1
ATOM 717 O O . GLY A 1 94 ? 30.575 16.198 -38.093 1.00 86.44 94 GLY A O 1
ATOM 718 N N . PHE A 1 95 ? 29.161 14.488 -37.780 1.00 85.81 95 PHE A N 1
ATOM 719 C CA . PHE A 1 95 ? 28.184 15.239 -36.982 1.00 85.81 95 PHE A CA 1
ATOM 720 C C . PHE A 1 95 ? 27.438 14.348 -35.980 1.00 85.81 95 PHE A C 1
ATOM 722 O O . PHE A 1 95 ? 27.161 13.176 -36.247 1.00 85.81 95 PHE A O 1
ATOM 729 N N . ALA A 1 96 ? 27.062 14.920 -34.834 1.00 87.25 96 ALA A N 1
ATOM 730 C CA . ALA A 1 96 ? 26.331 14.217 -33.783 1.00 87.25 96 ALA A CA 1
ATOM 731 C C . ALA A 1 96 ? 24.922 13.764 -34.234 1.00 87.25 96 ALA A C 1
ATOM 733 O O . ALA A 1 96 ? 24.209 14.511 -34.919 1.00 87.25 96 ALA A O 1
ATOM 734 N N . PRO A 1 97 ? 24.455 12.568 -33.824 1.00 88.38 97 PRO A N 1
ATOM 735 C CA . PRO A 1 97 ? 23.121 12.090 -34.170 1.00 88.38 97 PRO A CA 1
ATOM 736 C C . PRO A 1 97 ? 22.021 12.960 -33.544 1.00 88.38 97 PRO A C 1
ATOM 738 O O . PRO A 1 97 ? 21.990 13.219 -32.341 1.00 88.38 97 PRO A O 1
ATOM 741 N N . GLY A 1 98 ? 21.058 13.377 -34.369 1.00 90.50 98 GLY A N 1
ATOM 742 C CA . GLY A 1 98 ? 19.901 14.151 -33.914 1.00 90.50 98 GLY A CA 1
ATOM 743 C C . GLY A 1 98 ? 18.956 13.361 -32.993 1.00 90.50 98 GLY A C 1
ATOM 744 O O . GLY A 1 98 ? 19.038 12.140 -32.870 1.00 90.50 98 GLY A O 1
ATOM 745 N N . LYS A 1 99 ? 17.973 14.047 -32.387 1.00 92.00 99 LYS A N 1
ATOM 746 C CA . LYS A 1 99 ? 17.025 13.455 -31.413 1.00 92.00 99 LYS A CA 1
ATOM 747 C C . LYS A 1 99 ? 16.324 12.184 -31.913 1.00 92.00 99 LYS A C 1
ATOM 749 O O . LYS A 1 99 ? 16.152 11.242 -31.144 1.00 92.00 99 LYS A O 1
ATOM 754 N N . LYS A 1 100 ? 15.919 12.162 -33.189 1.00 93.19 100 LYS A N 1
ATOM 755 C CA . LYS A 1 100 ? 15.266 11.002 -33.816 1.00 93.19 100 LYS A CA 1
ATOM 756 C C . LYS A 1 100 ? 16.227 9.814 -33.927 1.00 93.19 100 LYS A C 1
ATOM 758 O O . LYS A 1 100 ? 15.903 8.740 -33.433 1.00 93.19 100 LYS A O 1
ATOM 763 N N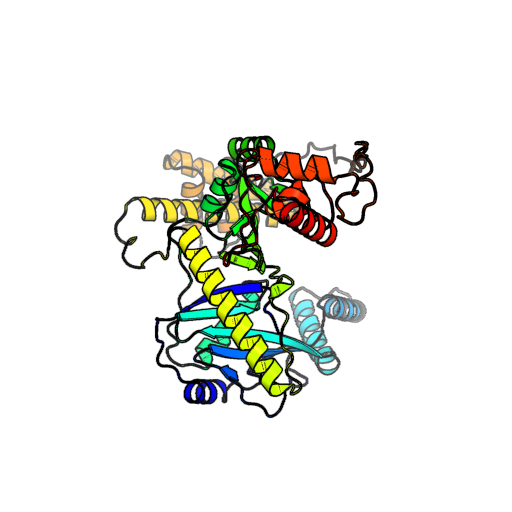 . ALA A 1 101 ? 17.422 10.040 -34.474 1.00 89.62 101 ALA A N 1
ATOM 764 C CA . ALA A 1 101 ? 18.459 9.017 -34.596 1.00 89.62 101 ALA A CA 1
ATOM 765 C C . ALA A 1 101 ? 18.871 8.464 -33.222 1.00 89.62 101 ALA A C 1
ATOM 767 O O . ALA A 1 101 ? 19.015 7.258 -33.058 1.00 89.62 101 ALA A O 1
ATOM 768 N N . MET A 1 102 ? 18.971 9.324 -32.204 1.00 92.31 102 MET A N 1
ATOM 769 C CA . MET A 1 102 ? 19.284 8.894 -30.842 1.00 92.31 102 MET A CA 1
ATOM 770 C C . MET A 1 102 ? 18.176 8.032 -30.221 1.00 92.31 102 MET A C 1
ATOM 772 O O . MET A 1 102 ? 18.462 7.095 -29.478 1.00 92.31 102 MET A O 1
ATOM 776 N N . LYS A 1 103 ? 16.903 8.330 -30.507 1.00 93.94 103 LYS A N 1
ATOM 777 C CA . LYS A 1 103 ? 15.774 7.506 -30.057 1.00 93.94 103 LYS A CA 1
ATOM 778 C C . LYS A 1 103 ? 15.816 6.118 -30.705 1.00 93.94 103 LYS A C 1
ATOM 780 O O . LYS A 1 103 ? 15.779 5.128 -29.984 1.00 93.94 103 LYS A O 1
ATOM 785 N N . GLU A 1 104 ? 15.972 6.059 -32.026 1.00 94.94 104 GLU A N 1
ATOM 786 C CA . GLU A 1 104 ? 16.090 4.800 -32.779 1.00 94.94 104 GLU A CA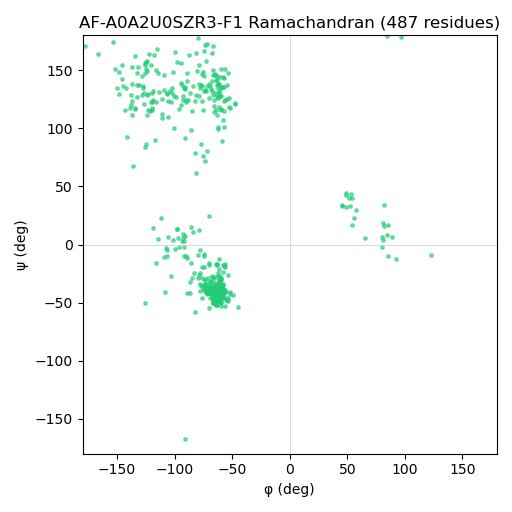 1
ATOM 787 C C . GLU A 1 104 ? 17.309 3.980 -32.330 1.00 94.94 104 GLU A C 1
ATOM 789 O O . GLU A 1 104 ? 17.246 2.756 -32.219 1.00 94.94 104 GLU A O 1
ATOM 794 N N . LEU A 1 105 ? 18.420 4.651 -32.006 1.00 93.31 105 LEU A N 1
ATOM 795 C CA . LEU A 1 105 ? 19.614 4.005 -31.471 1.00 93.31 105 LEU A CA 1
ATOM 796 C C . LEU A 1 105 ? 19.349 3.371 -30.101 1.00 93.31 105 LEU A C 1
ATOM 798 O O . LEU A 1 105 ? 19.751 2.234 -29.869 1.00 93.31 105 LEU A O 1
ATOM 802 N N . LYS A 1 106 ? 18.645 4.072 -29.203 1.00 93.56 106 LYS A N 1
ATOM 803 C CA . LYS A 1 106 ? 18.255 3.524 -27.894 1.00 93.56 106 LYS A CA 1
ATOM 804 C C . LYS A 1 106 ? 17.290 2.347 -28.020 1.00 93.56 106 LYS A C 1
ATOM 806 O O . LYS A 1 106 ? 17.434 1.389 -27.266 1.00 93.56 106 LYS A O 1
ATOM 811 N N . GLU A 1 107 ? 16.339 2.400 -28.949 1.00 94.19 107 GLU A N 1
ATOM 812 C CA . GLU A 1 107 ? 15.427 1.281 -29.235 1.00 94.19 107 GLU A CA 1
ATOM 813 C C . GLU A 1 107 ? 16.215 0.053 -29.714 1.00 94.19 107 GLU A C 1
ATOM 815 O O . GLU A 1 107 ? 16.117 -1.008 -29.107 1.00 94.19 107 GLU A O 1
ATOM 820 N N . ARG A 1 108 ? 17.132 0.225 -30.675 1.00 93.88 108 ARG A N 1
ATOM 821 C CA . ARG A 1 108 ? 18.000 -0.863 -31.158 1.00 93.88 108 ARG A CA 1
ATOM 822 C C . ARG A 1 108 ? 18.887 -1.453 -30.059 1.00 93.88 108 ARG A C 1
ATOM 824 O O . ARG A 1 108 ? 19.040 -2.666 -29.964 1.00 93.88 108 ARG A O 1
ATOM 831 N N . VAL A 1 109 ? 19.475 -0.597 -29.221 1.00 94.12 109 VAL A N 1
ATOM 832 C CA . VAL A 1 109 ? 20.259 -1.027 -28.051 1.00 94.12 109 VAL A CA 1
ATOM 833 C C . VAL A 1 109 ? 19.384 -1.795 -27.059 1.00 94.12 109 VAL A C 1
ATOM 835 O O . VAL A 1 109 ? 19.843 -2.762 -26.459 1.00 94.12 109 VAL A O 1
ATOM 838 N N . THR A 1 110 ? 18.126 -1.391 -26.889 1.00 92.62 110 THR A N 1
ATOM 839 C CA . THR A 1 110 ? 17.179 -2.093 -26.017 1.00 92.62 110 THR A CA 1
ATOM 840 C C . THR A 1 110 ? 16.925 -3.505 -26.532 1.00 92.62 110 THR A C 1
ATOM 842 O O . THR A 1 110 ? 17.097 -4.449 -25.765 1.00 92.62 110 THR A O 1
ATOM 845 N N . ASP A 1 111 ? 16.617 -3.661 -27.819 1.00 92.88 111 ASP A N 1
ATOM 846 C CA . ASP A 1 111 ? 16.344 -4.967 -28.435 1.00 92.88 111 ASP A CA 1
ATOM 847 C C . ASP A 1 111 ? 17.549 -5.917 -28.369 1.00 92.88 111 ASP A C 1
ATOM 849 O O . ASP A 1 111 ? 17.393 -7.120 -28.181 1.00 92.88 111 ASP A O 1
ATOM 853 N N . GLU A 1 112 ? 18.767 -5.383 -28.466 1.00 93.25 112 GLU A N 1
ATOM 854 C CA . GLU A 1 112 ? 20.002 -6.166 -28.365 1.00 93.25 112 GLU A CA 1
ATOM 855 C C . GLU A 1 112 ? 20.316 -6.614 -26.932 1.00 93.25 112 GLU A C 1
ATOM 857 O O . GLU A 1 112 ? 20.797 -7.729 -26.701 1.00 93.25 112 GLU A O 1
ATOM 862 N N . LEU A 1 113 ? 20.087 -5.737 -25.953 1.00 92.88 113 LEU A N 1
ATOM 863 C CA . LEU A 1 113 ? 20.407 -6.020 -24.557 1.00 92.88 113 LEU A CA 1
ATOM 864 C C . LEU A 1 113 ? 19.316 -6.833 -23.858 1.00 92.88 113 LEU A C 1
ATOM 866 O O . LEU A 1 113 ? 19.613 -7.530 -22.887 1.00 92.88 113 LEU A O 1
ATOM 870 N N . LEU A 1 114 ? 18.073 -6.775 -24.337 1.00 91.75 114 LEU A N 1
ATOM 871 C CA . LEU A 1 114 ? 16.928 -7.414 -23.697 1.00 91.75 114 LEU A CA 1
ATOM 872 C C . LEU A 1 114 ? 17.069 -8.945 -23.544 1.00 91.75 114 LEU A C 1
ATOM 874 O O . LEU A 1 114 ? 16.863 -9.426 -22.427 1.00 91.75 114 LEU A O 1
ATOM 878 N N . PRO A 1 115 ? 17.531 -9.716 -24.551 1.00 91.25 115 PRO A N 1
ATOM 879 C CA . PRO A 1 115 ? 17.766 -11.155 -24.399 1.00 91.25 115 PRO A CA 1
ATOM 880 C C . PRO A 1 115 ? 18.835 -11.506 -23.357 1.00 91.25 115 PRO A C 1
ATOM 882 O O . PRO A 1 115 ? 18.837 -12.611 -22.817 1.00 91.25 115 PRO A O 1
ATOM 885 N N . ARG A 1 116 ? 19.755 -10.574 -23.077 1.00 91.38 116 ARG A N 1
ATOM 886 C CA . ARG A 1 116 ? 20.856 -10.733 -22.112 1.00 91.38 116 ARG A CA 1
ATOM 887 C C . ARG A 1 116 ? 20.482 -10.240 -20.713 1.00 91.38 116 ARG A C 1
ATOM 889 O O . ARG A 1 116 ? 21.247 -10.448 -19.773 1.00 91.38 116 ARG A O 1
ATOM 896 N N . ALA A 1 117 ? 19.344 -9.564 -20.571 1.00 91.94 117 ALA A N 1
ATOM 897 C CA . ALA A 1 117 ? 18.910 -8.993 -19.310 1.00 91.94 117 ALA A CA 1
ATOM 898 C C . ALA A 1 117 ? 18.441 -10.089 -18.343 1.00 91.94 117 ALA A C 1
ATOM 900 O O . ALA A 1 117 ? 17.628 -10.955 -18.680 1.00 91.94 117 ALA A O 1
ATOM 901 N N . PHE A 1 118 ? 18.920 -10.022 -17.102 1.00 93.44 118 PHE A N 1
ATOM 902 C CA . PHE A 1 118 ? 18.461 -10.908 -16.035 1.00 93.44 118 PHE A CA 1
ATOM 903 C C . PHE A 1 118 ? 16.986 -10.661 -15.716 1.00 93.44 118 PHE A C 1
ATOM 905 O O . PHE A 1 118 ? 16.514 -9.531 -15.783 1.00 93.44 118 PHE A O 1
ATOM 912 N N . ALA A 1 119 ? 16.250 -11.701 -15.336 1.00 93.44 119 ALA A N 1
ATOM 913 C CA . ALA A 1 119 ? 14.861 -11.569 -14.915 1.00 93.44 119 ALA A CA 1
ATOM 914 C C . ALA A 1 119 ? 14.763 -11.376 -13.396 1.00 93.44 119 ALA A C 1
ATOM 916 O O . ALA A 1 119 ? 15.383 -12.107 -12.626 1.00 93.44 119 ALA A O 1
ATOM 917 N N . ILE A 1 120 ? 13.946 -10.417 -12.965 1.00 94.88 120 ILE A N 1
ATOM 918 C CA . ILE A 1 120 ? 13.535 -10.248 -11.572 1.00 94.88 120 ILE A CA 1
ATOM 919 C C . ILE A 1 120 ? 12.088 -10.706 -11.453 1.00 94.88 120 ILE A C 1
ATOM 921 O O . ILE A 1 120 ? 11.201 -10.191 -12.138 1.00 94.88 120 ILE A O 1
ATOM 925 N N . LEU A 1 121 ? 11.856 -11.660 -10.554 1.00 94.81 121 LEU A N 1
ATOM 926 C CA . LEU A 1 121 ? 10.524 -12.113 -10.185 1.00 94.81 121 LEU A CA 1
ATOM 927 C C . LEU A 1 121 ? 10.031 -11.340 -8.964 1.00 94.81 121 LEU A C 1
ATOM 929 O O . LEU A 1 121 ? 10.757 -11.146 -7.993 1.00 94.81 121 LEU A O 1
ATOM 933 N N . SER A 1 122 ? 8.771 -10.934 -9.008 1.00 94.50 122 SER A N 1
ATOM 934 C CA . SER A 1 122 ? 8.051 -10.377 -7.866 1.00 94.50 122 SER A CA 1
ATOM 935 C C . SER A 1 122 ? 6.648 -10.960 -7.810 1.00 94.50 122 SER A C 1
ATOM 937 O O . SER A 1 122 ? 6.086 -11.358 -8.835 1.00 94.50 122 SER A O 1
ATOM 939 N N . THR A 1 123 ? 6.091 -11.022 -6.609 1.00 95.81 123 THR A N 1
ATOM 940 C CA . THR A 1 123 ? 4.726 -11.480 -6.371 1.00 95.81 123 THR A CA 1
ATOM 941 C C . THR A 1 123 ? 3.938 -10.413 -5.624 1.00 95.81 123 THR A C 1
ATOM 943 O O . THR A 1 123 ? 4.495 -9.612 -4.873 1.00 95.81 123 THR A O 1
ATOM 946 N N . THR A 1 124 ? 2.634 -10.370 -5.865 1.00 97.31 124 THR A N 1
ATOM 947 C CA . THR A 1 124 ? 1.699 -9.483 -5.173 1.00 97.31 124 THR A CA 1
ATOM 948 C C . THR A 1 124 ? 0.486 -10.313 -4.797 1.00 97.31 124 THR A C 1
ATOM 950 O O . THR A 1 124 ? -0.168 -10.877 -5.675 1.00 97.31 124 THR A O 1
ATOM 953 N N . ALA A 1 125 ? 0.243 -10.448 -3.497 1.00 97.81 125 ALA A N 1
ATOM 954 C CA . ALA A 1 125 ? -0.881 -11.209 -2.981 1.00 97.81 125 ALA A CA 1
ATOM 955 C C . ALA A 1 125 ? -2.167 -10.380 -3.047 1.00 97.81 125 ALA A C 1
ATOM 957 O O . ALA A 1 125 ? -2.134 -9.152 -2.942 1.00 97.81 125 ALA A O 1
ATOM 958 N N . VAL A 1 126 ? -3.292 -11.064 -3.225 1.00 98.19 126 VAL A N 1
ATOM 959 C CA . VAL A 1 126 ? -4.626 -10.462 -3.228 1.00 98.19 126 VAL A CA 1
ATOM 960 C C . VAL A 1 126 ? -5.511 -11.298 -2.337 1.00 98.19 126 VAL A C 1
ATOM 962 O O . VAL A 1 126 ? -5.600 -12.506 -2.530 1.00 98.19 126 VAL A O 1
ATOM 965 N N . TRP A 1 127 ? -6.158 -10.660 -1.378 1.00 98.12 127 TRP A N 1
ATOM 966 C CA . TRP A 1 127 ? -7.157 -11.286 -0.535 1.00 98.12 127 TRP A CA 1
ATOM 967 C C . TRP A 1 127 ? -8.538 -10.786 -0.955 1.00 98.12 127 TRP A C 1
ATOM 969 O O . TRP A 1 127 ? -8.744 -9.585 -1.122 1.00 98.12 127 TRP A O 1
ATOM 979 N N . ILE A 1 128 ? -9.463 -11.714 -1.165 1.00 97.19 128 ILE A N 1
ATOM 980 C CA . ILE A 1 128 ? -10.869 -11.443 -1.441 1.00 97.19 128 ILE A CA 1
ATOM 981 C C . ILE A 1 128 ? -11.692 -12.094 -0.335 1.00 97.19 128 ILE A C 1
ATOM 983 O O . ILE A 1 128 ? -11.633 -13.306 -0.142 1.00 97.19 128 ILE A O 1
ATOM 987 N N . ASP A 1 129 ? -12.483 -11.288 0.354 1.00 95.75 129 ASP A N 1
ATOM 988 C CA . ASP A 1 129 ? -13.464 -11.725 1.334 1.00 95.75 129 ASP A CA 1
ATOM 989 C C . ASP A 1 129 ? -14.848 -11.710 0.684 1.00 95.75 129 ASP A C 1
ATOM 991 O O . ASP A 1 129 ? -15.478 -10.658 0.546 1.00 95.75 129 ASP A O 1
ATOM 995 N N . SER A 1 130 ? -15.322 -12.884 0.262 1.00 91.81 130 SER A N 1
ATOM 996 C CA . SER A 1 130 ? -16.651 -13.013 -0.354 1.00 91.81 130 SER A CA 1
ATOM 997 C C . SER A 1 130 ? -17.798 -12.818 0.643 1.00 91.81 130 SER A C 1
ATOM 999 O O . SER A 1 130 ? -18.928 -12.554 0.232 1.00 91.81 130 SER A O 1
ATOM 1001 N N . VAL A 1 131 ? -17.513 -12.918 1.946 1.00 91.00 131 VAL A N 1
ATOM 1002 C CA . VAL A 1 131 ? -18.505 -12.791 3.015 1.00 91.00 131 VAL A CA 1
ATOM 1003 C C . VAL A 1 131 ? -18.751 -11.317 3.302 1.00 91.00 131 VAL A C 1
ATOM 1005 O O . VAL A 1 131 ? -19.873 -10.838 3.135 1.00 91.00 131 VAL A O 1
ATOM 1008 N N . ASN A 1 132 ? -17.696 -10.584 3.665 1.00 91.81 132 ASN A N 1
ATOM 1009 C CA . ASN A 1 132 ? -17.815 -9.182 4.068 1.00 91.81 132 ASN A CA 1
ATOM 1010 C C . ASN A 1 132 ? -17.674 -8.194 2.904 1.00 91.81 132 ASN A C 1
ATOM 1012 O O . ASN A 1 132 ? -17.944 -7.013 3.097 1.00 91.81 132 ASN A O 1
ATOM 1016 N N . GLY A 1 133 ? -17.267 -8.643 1.711 1.00 93.75 133 GLY A N 1
ATOM 1017 C CA . GLY A 1 133 ? -17.129 -7.791 0.526 1.00 93.75 133 GLY A CA 1
ATOM 1018 C C . GLY A 1 133 ? -15.818 -7.001 0.485 1.00 93.75 133 GLY A C 1
ATOM 1019 O O . GLY A 1 133 ? -15.801 -5.857 0.028 1.00 93.75 133 GLY A O 1
ATOM 1020 N N . TRP A 1 134 ? -14.717 -7.566 0.988 1.00 96.00 134 TRP A N 1
ATOM 1021 C CA . TRP A 1 134 ? -13.391 -6.944 0.890 1.00 96.00 134 TRP A CA 1
ATOM 1022 C C . TRP A 1 134 ? -12.631 -7.460 -0.326 1.00 96.00 134 TRP A C 1
ATOM 1024 O O . TRP A 1 134 ? -12.608 -8.658 -0.599 1.00 96.00 134 TRP A O 1
ATOM 1034 N N . LEU A 1 135 ? -11.937 -6.564 -1.023 1.00 96.94 135 LEU A N 1
ATOM 1035 C CA . LEU A 1 135 ? -10.836 -6.932 -1.903 1.00 96.94 135 LEU A CA 1
ATOM 1036 C C . LEU A 1 135 ? -9.615 -6.109 -1.516 1.00 96.94 135 LEU A C 1
ATOM 1038 O O . LEU A 1 135 ? -9.639 -4.881 -1.553 1.00 96.94 135 LEU A O 1
ATOM 1042 N N . VAL A 1 136 ? -8.536 -6.789 -1.150 1.00 98.06 136 VAL A N 1
ATOM 1043 C CA . VAL A 1 136 ? -7.329 -6.165 -0.616 1.00 98.06 136 VAL A CA 1
ATOM 1044 C C . VAL A 1 136 ? -6.106 -6.641 -1.382 1.00 98.06 136 VAL A C 1
ATOM 1046 O O . VAL A 1 136 ? -5.876 -7.840 -1.528 1.00 98.06 136 VAL A O 1
ATOM 1049 N N . VAL A 1 137 ? -5.288 -5.701 -1.851 1.00 97.88 137 VAL A N 1
ATOM 1050 C CA . VAL A 1 137 ? -4.035 -5.997 -2.559 1.00 97.88 137 VAL A CA 1
ATOM 1051 C C . VAL A 1 137 ? -2.836 -5.696 -1.661 1.00 97.88 137 VAL A C 1
ATOM 1053 O O . VAL A 1 137 ? -2.736 -4.582 -1.140 1.00 97.88 137 VAL A O 1
ATOM 1056 N N . ASP A 1 138 ? -1.902 -6.652 -1.531 1.00 97.88 138 ASP A N 1
ATOM 1057 C CA . ASP A 1 138 ? -0.654 -6.485 -0.767 1.00 97.88 138 ASP A CA 1
ATOM 1058 C C . ASP A 1 138 ? 0.352 -5.581 -1.499 1.00 97.88 138 ASP A C 1
ATOM 1060 O O . ASP A 1 138 ? 1.341 -6.041 -2.080 1.00 97.88 138 ASP A O 1
ATOM 1064 N N . ALA A 1 139 ? 0.067 -4.279 -1.549 1.00 93.44 139 ALA A N 1
ATOM 1065 C CA . ALA A 1 139 ? 0.808 -3.317 -2.354 1.00 93.44 139 ALA A CA 1
ATOM 1066 C C . ALA A 1 139 ? 1.071 -1.999 -1.613 1.00 93.44 139 ALA A C 1
ATOM 1068 O O . ALA A 1 139 ? 0.174 -1.330 -1.104 1.00 93.44 139 ALA A O 1
ATOM 1069 N N . ALA A 1 140 ? 2.336 -1.574 -1.605 1.00 85.88 140 ALA A N 1
ATOM 1070 C CA . ALA A 1 140 ? 2.745 -0.308 -0.991 1.00 85.88 140 ALA A CA 1
ATOM 1071 C C . ALA A 1 140 ? 2.355 0.932 -1.820 1.00 85.88 140 ALA A C 1
ATOM 1073 O O . ALA A 1 140 ? 2.353 2.046 -1.289 1.00 85.88 140 ALA A O 1
ATOM 1074 N N . SER A 1 141 ? 2.070 0.759 -3.116 1.00 87.06 141 SER A N 1
ATOM 1075 C CA . SER A 1 141 ? 1.707 1.840 -4.034 1.00 87.06 141 SER A CA 1
ATOM 1076 C C . SER A 1 141 ? 0.414 1.533 -4.801 1.00 87.06 141 SER A C 1
ATOM 1078 O O . SER A 1 141 ? 0.218 0.386 -5.215 1.00 87.06 141 SER A O 1
ATOM 1080 N N . PRO A 1 142 ? -0.416 2.557 -5.082 1.00 85.25 142 PRO A N 1
ATOM 1081 C CA . PRO A 1 142 ? -1.622 2.396 -5.896 1.00 85.25 142 PRO A CA 1
ATOM 1082 C C . PRO A 1 142 ? -1.326 1.838 -7.290 1.00 85.25 142 PRO A C 1
ATOM 1084 O O . PRO A 1 142 ? -1.991 0.917 -7.736 1.00 85.25 142 PRO A O 1
ATOM 1087 N N . ALA A 1 143 ? -0.241 2.290 -7.932 1.00 87.12 143 ALA A N 1
ATOM 1088 C CA . ALA A 1 143 ? 0.148 1.810 -9.260 1.00 87.12 143 ALA A CA 1
ATOM 1089 C C . ALA A 1 143 ? 0.367 0.287 -9.312 1.00 87.12 143 ALA A C 1
ATOM 1091 O O . ALA A 1 143 ? 0.067 -0.343 -10.324 1.00 87.12 143 ALA A O 1
ATOM 1092 N N . LYS A 1 144 ? 0.874 -0.317 -8.225 1.00 87.56 144 LYS A N 1
ATOM 1093 C CA . LYS A 1 144 ? 1.057 -1.770 -8.159 1.00 87.56 144 LYS A CA 1
ATOM 1094 C C . LYS A 1 144 ? -0.272 -2.501 -7.958 1.00 87.56 144 LYS A C 1
ATOM 1096 O O . LYS A 1 144 ? -0.452 -3.572 -8.530 1.00 87.56 144 LYS A O 1
ATOM 1101 N N . ALA A 1 145 ? -1.199 -1.924 -7.194 1.00 88.12 145 ALA A N 1
ATOM 1102 C CA . ALA A 1 145 ? -2.552 -2.458 -7.096 1.00 88.12 145 ALA A CA 1
ATOM 1103 C C . ALA A 1 145 ? -3.315 -2.327 -8.419 1.00 88.12 145 ALA A C 1
ATOM 1105 O O . ALA A 1 145 ? -3.951 -3.288 -8.833 1.00 88.12 145 ALA A O 1
ATOM 1106 N N . ASP A 1 146 ? -3.155 -1.227 -9.155 1.00 86.94 146 ASP A N 1
ATOM 1107 C CA . ASP A 1 146 ? -3.774 -1.055 -10.472 1.00 86.94 146 ASP A CA 1
ATOM 1108 C C . ASP A 1 146 ? -3.351 -2.146 -11.466 1.00 86.94 146 ASP A C 1
ATOM 1110 O O . ASP A 1 146 ? -4.166 -2.579 -12.276 1.00 86.94 146 ASP A O 1
ATOM 1114 N N . GLU A 1 147 ? -2.096 -2.613 -11.431 1.00 86.94 147 GLU A N 1
ATOM 1115 C CA . GLU A 1 147 ? -1.649 -3.756 -12.249 1.00 86.94 147 GLU A CA 1
ATOM 1116 C C . GLU A 1 147 ? -2.455 -5.027 -11.938 1.00 86.94 147 GLU A C 1
ATOM 1118 O O . GLU A 1 147 ? -2.895 -5.724 -12.854 1.00 86.94 147 GLU A O 1
ATOM 1123 N N . VAL A 1 148 ? -2.681 -5.303 -10.650 1.00 93.56 148 VAL A N 1
ATOM 1124 C CA . VAL A 1 148 ? -3.493 -6.433 -10.181 1.00 93.56 148 VAL A CA 1
ATOM 1125 C C . VAL A 1 148 ? -4.943 -6.273 -10.621 1.00 93.56 148 VAL A C 1
ATOM 1127 O O . VAL A 1 148 ? -5.495 -7.181 -11.239 1.00 93.56 148 VAL A O 1
ATOM 1130 N N . ILE A 1 149 ? -5.549 -5.116 -10.341 1.00 90.88 149 ILE A N 1
ATOM 1131 C CA . ILE A 1 149 ? -6.952 -4.843 -10.658 1.00 90.88 149 ILE A CA 1
ATOM 1132 C C . ILE A 1 149 ? -7.196 -4.927 -12.168 1.00 90.88 149 ILE A C 1
ATOM 1134 O O . ILE A 1 149 ? -8.170 -5.544 -12.592 1.00 90.88 149 ILE A O 1
ATOM 1138 N N . LYS A 1 150 ? -6.291 -4.395 -12.999 1.00 89.00 150 LYS A N 1
ATOM 1139 C CA . LYS A 1 150 ? -6.382 -4.505 -14.465 1.00 89.00 150 LYS A CA 1
ATOM 1140 C C . LYS A 1 150 ? -6.404 -5.956 -14.931 1.00 89.00 150 LYS A C 1
ATOM 1142 O O . LYS A 1 150 ? -7.211 -6.298 -15.794 1.00 89.00 150 LYS A O 1
ATOM 1147 N N . LEU A 1 151 ? -5.535 -6.809 -14.385 1.00 91.38 151 LEU A N 1
ATOM 1148 C CA . LEU A 1 151 ? -5.534 -8.221 -14.763 1.00 91.38 151 LEU A CA 1
ATOM 1149 C C . LEU A 1 151 ? -6.779 -8.943 -14.237 1.00 91.38 151 LEU A C 1
ATOM 1151 O O . LEU A 1 151 ? -7.318 -9.803 -14.932 1.00 91.38 151 LEU A O 1
ATOM 1155 N N . LEU A 1 152 ? -7.262 -8.581 -13.048 1.00 91.00 152 LEU A N 1
ATOM 1156 C CA . LEU A 1 152 ? -8.454 -9.179 -12.454 1.00 91.00 152 LEU A CA 1
ATOM 1157 C C . LEU A 1 152 ? -9.710 -8.836 -13.259 1.00 91.00 152 LEU A C 1
ATOM 1159 O O . LEU A 1 152 ? -10.445 -9.747 -13.614 1.00 91.00 152 LEU A O 1
ATOM 1163 N N . LEU A 1 153 ? -9.882 -7.571 -13.657 1.00 88.38 153 LEU A N 1
ATOM 1164 C CA . LEU A 1 153 ? -10.955 -7.119 -14.556 1.00 88.38 153 LEU A CA 1
ATOM 1165 C C . LEU A 1 153 ? -10.895 -7.783 -15.937 1.00 88.38 153 LEU A C 1
ATOM 1167 O O . LEU A 1 153 ? -11.922 -7.975 -16.578 1.00 88.38 153 LEU A O 1
ATOM 1171 N N . LYS A 1 154 ? -9.695 -8.138 -16.410 1.00 90.62 154 LYS A N 1
ATOM 1172 C CA . LYS A 1 154 ? -9.521 -8.890 -17.660 1.00 90.62 154 LYS A CA 1
ATOM 1173 C C . LYS A 1 154 ? -9.862 -10.378 -17.503 1.00 90.62 154 LYS A C 1
ATOM 1175 O O . LYS A 1 154 ? -10.227 -11.025 -18.479 1.00 90.62 154 LYS A O 1
ATOM 1180 N N . SER A 1 155 ? -9.684 -10.928 -16.304 1.00 91.81 155 SER A N 1
ATOM 1181 C CA . SER A 1 155 ? -9.863 -12.358 -16.026 1.00 91.81 155 SER A CA 1
ATOM 1182 C C . SER A 1 155 ? -11.298 -12.689 -15.624 1.00 91.81 155 SER A C 1
ATOM 1184 O O . SER A 1 155 ? -11.853 -13.680 -16.079 1.00 91.81 155 SER A O 1
ATOM 1186 N N . VAL A 1 156 ? -11.905 -11.846 -14.791 1.00 8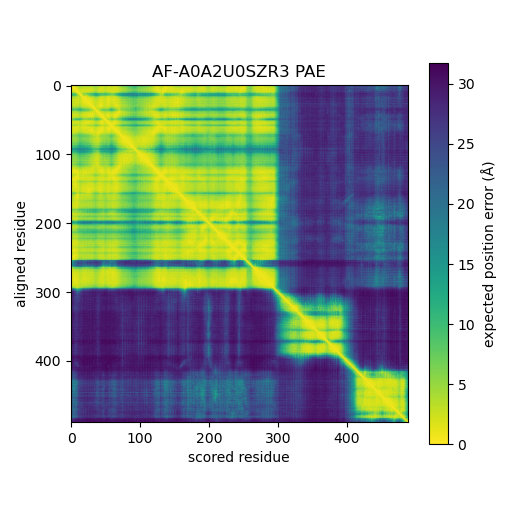8.12 156 VAL A N 1
ATOM 1187 C CA . VAL A 1 156 ? -13.246 -12.029 -14.238 1.00 88.12 156 VAL A CA 1
ATOM 1188 C C . VAL A 1 156 ? -14.197 -11.065 -14.935 1.00 88.12 156 VAL A C 1
ATOM 1190 O O . VAL A 1 156 ? -14.125 -9.854 -14.726 1.00 88.12 156 VAL A O 1
ATOM 1193 N N . ASP A 1 157 ? -15.095 -11.605 -15.759 1.00 81.25 157 ASP A N 1
ATOM 1194 C CA . ASP A 1 157 ? -16.115 -10.797 -16.424 1.00 81.25 157 ASP A CA 1
ATOM 1195 C C . ASP A 1 157 ? -17.050 -10.144 -15.393 1.00 81.25 157 ASP A C 1
ATOM 1197 O O . ASP A 1 157 ? -17.452 -10.772 -14.412 1.00 81.25 157 ASP A O 1
ATOM 1201 N N . LYS A 1 158 ? -17.390 -8.871 -15.624 1.00 81.12 158 LYS A N 1
ATOM 1202 C CA . LYS A 1 158 ? -18.280 -8.060 -14.772 1.00 81.12 158 LYS A CA 1
ATOM 1203 C C . LYS A 1 158 ? -17.943 -8.101 -13.274 1.00 81.12 158 LYS A C 1
ATOM 1205 O O . LYS A 1 158 ? -18.845 -8.175 -12.443 1.00 81.12 158 LYS A O 1
ATOM 1210 N N . LEU A 1 159 ? -16.660 -8.029 -12.917 1.00 84.44 159 LEU A N 1
ATOM 1211 C CA . LEU A 1 159 ? -16.245 -7.882 -11.521 1.00 84.44 159 LEU A CA 1
ATOM 1212 C C . LEU A 1 159 ? -16.839 -6.584 -10.918 1.00 84.44 159 LEU A C 1
ATOM 1214 O O . LEU A 1 159 ? -16.482 -5.497 -11.381 1.00 84.44 159 LEU A O 1
ATOM 1218 N N . PRO A 1 160 ? -17.708 -6.665 -9.891 1.00 85.69 160 PRO A N 1
ATOM 1219 C CA . PRO A 1 160 ? -18.375 -5.506 -9.293 1.00 85.69 160 PRO A CA 1
ATOM 1220 C C . PRO A 1 160 ? -17.456 -4.797 -8.285 1.00 85.69 160 PRO A C 1
ATOM 1222 O O . PRO A 1 160 ? -17.720 -4.777 -7.089 1.00 85.69 160 PRO A O 1
ATOM 1225 N N . LEU A 1 161 ? -16.319 -4.289 -8.759 1.00 87.44 161 LEU A N 1
ATOM 1226 C CA . LEU A 1 161 ? -15.3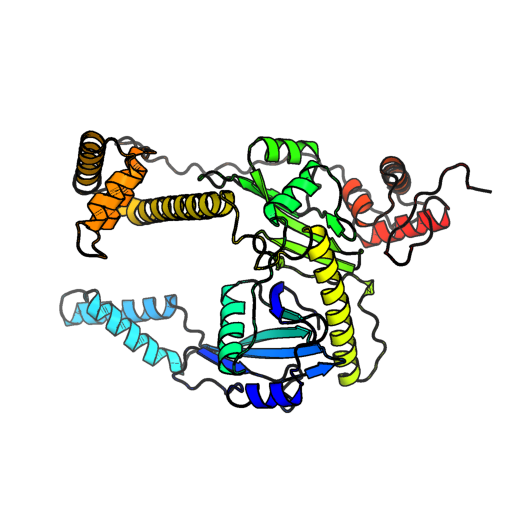05 -3.655 -7.920 1.00 87.44 161 LEU A CA 1
ATOM 1227 C C . LEU A 1 161 ? -15.590 -2.167 -7.712 1.00 87.44 161 LEU A C 1
ATOM 1229 O O . LEU A 1 161 ? -15.714 -1.416 -8.679 1.00 87.44 161 LEU A O 1
ATOM 1233 N N . GLU A 1 162 ? -15.559 -1.727 -6.459 1.00 87.31 162 GLU A N 1
ATOM 1234 C CA . GLU A 1 162 ? -15.710 -0.326 -6.074 1.00 87.31 162 GLU A CA 1
ATOM 1235 C C . GLU A 1 162 ? -14.541 0.151 -5.203 1.00 87.31 162 GLU A C 1
ATOM 1237 O O . GLU A 1 162 ? -13.848 -0.629 -4.546 1.00 87.31 162 GLU A O 1
ATOM 1242 N N . SER A 1 163 ? -14.288 1.459 -5.195 1.00 86.62 163 SER A N 1
ATOM 1243 C CA . SER A 1 163 ? -13.360 2.058 -4.231 1.00 86.62 163 SER A CA 1
ATOM 1244 C C . SER A 1 163 ? -14.041 2.184 -2.872 1.00 86.62 163 SER A C 1
ATOM 1246 O O . SER A 1 163 ? -15.181 2.638 -2.810 1.00 86.62 163 SER A O 1
ATOM 1248 N N . LEU A 1 164 ? -13.330 1.860 -1.789 1.00 89.12 164 LEU A N 1
ATOM 1249 C CA . LEU A 1 164 ? -13.826 2.118 -0.439 1.00 89.12 164 LEU A CA 1
ATOM 1250 C C . LEU A 1 164 ? -14.039 3.625 -0.236 1.00 89.12 164 LEU A C 1
ATOM 1252 O O . LEU A 1 164 ? -13.152 4.433 -0.525 1.00 89.12 164 LEU A O 1
ATOM 1256 N N . ARG A 1 165 ? -15.211 3.996 0.281 1.00 87.62 165 ARG A N 1
ATOM 1257 C CA . ARG A 1 165 ? -15.553 5.369 0.656 1.00 87.62 165 ARG A CA 1
ATOM 1258 C C . ARG A 1 165 ? -16.049 5.392 2.091 1.00 87.62 165 ARG A C 1
ATOM 1260 O O . ARG A 1 165 ? -16.858 4.559 2.484 1.00 87.62 165 ARG A O 1
ATOM 1267 N N . VAL A 1 166 ? -15.576 6.374 2.843 1.00 91.31 166 VAL A N 1
ATOM 1268 C CA . VAL A 1 166 ? -15.916 6.586 4.254 1.00 91.31 166 VAL A CA 1
ATOM 1269 C C . VAL A 1 166 ? -16.547 7.961 4.435 1.00 91.31 166 VAL A C 1
ATOM 1271 O O . VAL A 1 166 ? -16.296 8.867 3.635 1.00 91.31 166 VAL A O 1
ATOM 1274 N N . GLN A 1 167 ? -17.367 8.127 5.471 1.00 90.25 167 GLN A N 1
ATOM 1275 C CA . GLN A 1 167 ? -18.089 9.382 5.703 1.00 90.25 167 GLN A CA 1
ATOM 1276 C C . GLN A 1 167 ? -17.162 10.532 6.112 1.00 90.25 167 GLN A C 1
ATOM 1278 O O . GLN A 1 167 ? -17.352 11.670 5.675 1.00 90.25 167 GLN A O 1
ATOM 1283 N N . ARG A 1 168 ? -16.137 10.254 6.928 1.00 89.31 168 ARG A N 1
ATOM 1284 C CA . ARG A 1 168 ? -15.145 11.247 7.358 1.00 89.31 168 ARG A CA 1
ATOM 1285 C C . ARG A 1 168 ? -13.861 11.075 6.567 1.00 89.31 168 ARG A C 1
ATOM 1287 O O . ARG A 1 168 ? -13.345 9.970 6.429 1.00 89.31 168 ARG A O 1
ATOM 1294 N N . SER A 1 169 ? -13.294 12.180 6.084 1.00 92.94 169 SER A N 1
ATOM 1295 C CA . SER A 1 169 ? -12.007 12.107 5.391 1.00 92.94 169 SER A CA 1
ATOM 1296 C C . SER A 1 169 ? -10.919 11.575 6.342 1.00 92.94 169 SER A C 1
ATOM 1298 O O . SER A 1 169 ? -10.858 12.023 7.492 1.00 92.94 169 SER A O 1
ATOM 1300 N N . PRO A 1 170 ? -10.019 10.677 5.891 1.00 91.56 170 PRO A N 1
ATOM 1301 C CA . PRO A 1 170 ? -8.953 10.143 6.744 1.00 91.56 170 PRO A CA 1
ATOM 1302 C C . PRO A 1 170 ? -8.069 11.246 7.316 1.00 91.56 170 PRO A C 1
ATOM 1304 O O . PRO A 1 170 ? -7.711 11.225 8.487 1.00 91.56 170 PRO A O 1
ATOM 1307 N N . VAL A 1 171 ? -7.760 12.254 6.496 1.00 94.69 171 VAL A N 1
ATOM 1308 C CA . VAL A 1 171 ? -6.993 13.435 6.910 1.00 94.69 171 VAL A CA 1
ATOM 1309 C C . VAL A 1 171 ? -7.708 14.196 8.024 1.00 94.69 171 VAL A C 1
ATOM 1311 O O . VAL A 1 171 ? -7.072 14.583 9.003 1.00 94.69 171 VAL A O 1
ATOM 1314 N N . GLY A 1 172 ? -9.022 14.404 7.896 1.00 92.38 172 GLY A N 1
ATOM 1315 C CA . GLY A 1 172 ? -9.831 15.077 8.910 1.00 92.38 172 GLY A CA 1
ATOM 1316 C C . GLY A 1 172 ? -9.854 14.295 10.219 1.00 92.38 172 GLY A C 1
ATOM 1317 O O . GLY A 1 172 ? -9.482 14.843 11.252 1.00 92.38 172 GLY A O 1
ATOM 1318 N N . ALA A 1 173 ? -10.191 13.006 10.156 1.00 93.88 173 ALA A N 1
ATOM 1319 C CA . ALA A 1 173 ? -10.265 12.133 11.324 1.00 93.88 173 ALA A CA 1
ATOM 1320 C C . ALA A 1 173 ? -8.912 12.008 12.049 1.00 93.88 173 ALA A C 1
ATOM 1322 O O . ALA A 1 173 ? -8.838 12.259 13.247 1.00 93.88 173 ALA A O 1
ATOM 1323 N N . MET A 1 174 ? -7.818 11.738 11.324 1.00 95.62 174 MET A N 1
ATOM 1324 C CA . MET A 1 174 ? -6.471 11.666 11.910 1.00 95.62 174 MET A CA 1
ATOM 1325 C C . MET A 1 174 ? -6.035 12.986 12.552 1.00 95.62 174 MET A C 1
ATOM 1327 O O . MET A 1 174 ? -5.352 12.980 13.573 1.00 95.62 174 MET A O 1
ATOM 1331 N N . THR A 1 175 ? -6.388 14.123 11.945 1.00 95.31 175 THR A N 1
ATOM 1332 C CA . THR A 1 175 ? -6.077 15.444 12.512 1.00 95.31 175 THR A CA 1
ATOM 1333 C C . THR A 1 175 ? -6.868 15.685 13.794 1.00 95.31 175 THR A C 1
ATOM 1335 O O . THR A 1 175 ? -6.310 16.208 14.752 1.00 95.31 175 THR A O 1
ATOM 1338 N N . GLU A 1 176 ? -8.135 15.276 13.825 1.00 92.88 176 GLU A N 1
ATOM 1339 C CA . GLU A 1 176 ? -9.011 15.416 14.986 1.00 92.88 176 GLU A CA 1
ATOM 1340 C C . GLU A 1 176 ? -8.546 14.556 16.166 1.00 92.88 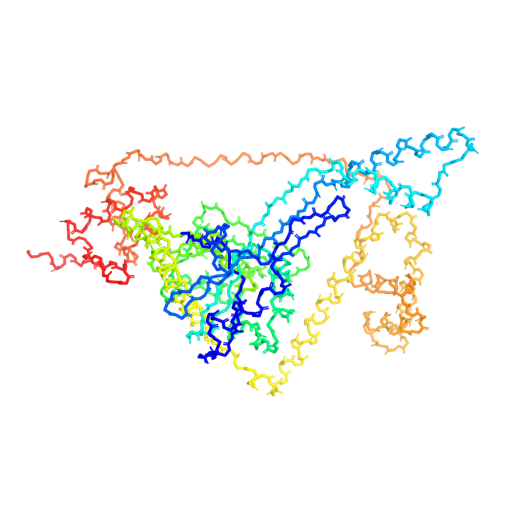176 GLU A C 1
ATOM 1342 O O . GLU A 1 176 ? -8.359 15.102 17.248 1.00 92.88 176 GLU A O 1
ATOM 1347 N N . TRP A 1 177 ? -8.251 13.266 15.954 1.00 94.31 177 TRP A N 1
ATOM 1348 C CA . TRP A 1 177 ? -7.719 12.373 17.001 1.00 94.31 177 TRP A CA 1
ATOM 1349 C C . TRP A 1 177 ? -6.439 12.932 17.632 1.00 94.31 177 TRP A C 1
ATOM 1351 O O . TRP A 1 177 ? -6.254 12.928 18.846 1.00 94.31 177 TRP A O 1
ATOM 1361 N N . LEU A 1 178 ? -5.563 13.495 16.797 1.00 93.88 178 LEU A N 1
ATOM 1362 C CA . LEU A 1 178 ? -4.350 14.171 17.243 1.00 93.88 178 LEU A CA 1
ATOM 1363 C C . LEU A 1 178 ? -4.616 15.492 17.986 1.00 93.88 178 LEU A C 1
ATOM 1365 O O . LEU A 1 178 ? -3.834 15.872 18.856 1.00 93.88 178 LEU A O 1
ATOM 1369 N N . GLN A 1 179 ? -5.686 16.208 17.644 1.00 91.88 179 GLN A N 1
ATOM 1370 C CA . GLN A 1 179 ? -6.045 17.485 18.260 1.00 91.88 179 GLN A CA 1
ATOM 1371 C C . GLN A 1 179 ? -6.660 17.301 19.650 1.00 91.88 179 GLN A C 1
ATOM 1373 O O . GLN A 1 179 ? -6.302 18.032 20.586 1.00 91.88 179 GLN A O 1
ATOM 1378 N N . THR A 1 180 ? -7.600 16.360 19.766 1.00 89.38 180 THR A N 1
ATOM 1379 C CA . THR A 1 180 ? -8.280 16.031 21.023 1.00 89.38 180 THR A CA 1
ATOM 1380 C C . THR A 1 180 ? -7.340 15.288 21.963 1.00 89.38 180 THR A C 1
ATOM 1382 O O . THR A 1 180 ? -7.310 15.592 23.153 1.00 89.38 180 THR A O 1
ATOM 1385 N N . GLY A 1 181 ? -6.486 14.422 21.408 1.00 86.00 181 GLY A N 1
ATOM 1386 C CA . GLY A 1 181 ? -5.673 13.477 22.169 1.00 86.00 181 GLY A CA 1
ATOM 1387 C C . GLY A 1 181 ? -6.429 12.191 22.509 1.00 86.00 181 GLY A C 1
ATOM 1388 O O . GLY A 1 181 ? -5.904 11.372 23.259 1.00 86.00 181 GLY A O 1
ATOM 1389 N N . ASP A 1 182 ? -7.631 12.023 21.952 1.00 86.88 182 ASP A N 1
ATOM 1390 C CA . ASP A 1 182 ? -8.472 10.851 22.153 1.00 86.88 182 ASP A CA 1
ATOM 1391 C C . ASP A 1 182 ? -8.199 9.822 21.056 1.00 86.88 182 ASP A C 1
ATOM 1393 O O . ASP A 1 182 ? -8.318 10.100 19.858 1.00 86.88 182 ASP A O 1
ATOM 1397 N N . ASP A 1 183 ? -7.853 8.612 21.481 1.00 88.50 183 ASP A N 1
ATOM 1398 C CA . ASP A 1 183 ? -7.712 7.481 20.579 1.00 88.50 183 ASP A CA 1
ATOM 1399 C C . ASP A 1 183 ? -9.096 7.045 20.048 1.00 88.50 183 ASP A C 1
ATOM 1401 O O . ASP A 1 183 ? -10.054 6.965 20.825 1.00 88.50 183 ASP A O 1
ATOM 1405 N N . PRO A 1 184 ? -9.233 6.709 18.751 1.00 91.56 184 PRO A N 1
ATOM 1406 C CA . PRO A 1 184 ? -10.476 6.143 18.248 1.00 91.56 184 PRO A CA 1
ATOM 1407 C C . PRO A 1 184 ? -10.731 4.757 18.849 1.00 91.56 184 PRO A C 1
ATOM 1409 O O . PRO A 1 184 ? -9.798 4.013 19.154 1.00 91.56 184 PRO A O 1
ATOM 1412 N N . ALA A 1 185 ? -12.006 4.388 18.990 1.00 88.81 185 ALA A N 1
ATOM 1413 C CA . ALA A 1 185 ? -12.404 3.115 19.587 1.00 88.81 185 ALA A CA 1
ATOM 1414 C C . ALA A 1 185 ? -11.702 1.921 18.912 1.00 88.81 185 ALA A C 1
ATOM 1416 O O . ALA A 1 185 ? -11.751 1.770 17.695 1.00 88.81 185 ALA A O 1
ATOM 1417 N N . GLY A 1 186 ? -11.038 1.078 19.709 1.00 90.56 186 GLY A N 1
ATOM 1418 C CA . GLY A 1 186 ? -10.304 -0.097 19.219 1.00 90.56 186 GLY A CA 1
ATOM 1419 C C . GLY A 1 186 ? -8.911 0.191 18.644 1.00 90.56 186 GLY A C 1
ATOM 1420 O O . GLY A 1 186 ? -8.196 -0.749 18.293 1.00 90.56 186 GLY A O 1
ATOM 1421 N N . PHE A 1 187 ? -8.486 1.453 18.586 1.00 95.62 187 PHE A N 1
ATOM 1422 C CA . PHE A 1 187 ? -7.166 1.855 18.108 1.00 95.62 187 PHE A CA 1
ATOM 1423 C C . PHE A 1 187 ? -6.411 2.647 19.168 1.00 95.62 187 PHE A C 1
ATOM 1425 O O . PHE A 1 187 ? -6.977 3.147 20.131 1.00 95.62 187 PHE A O 1
ATOM 1432 N N . THR A 1 188 ? -5.106 2.774 18.966 1.00 94.88 188 THR A N 1
ATOM 1433 C CA . THR A 1 188 ? -4.227 3.629 19.760 1.00 94.88 188 THR A CA 1
ATOM 1434 C C . THR A 1 188 ? -3.274 4.360 18.826 1.00 94.88 188 THR A C 1
ATOM 1436 O O . THR A 1 188 ? -2.798 3.769 17.854 1.00 94.88 188 THR A O 1
ATOM 1439 N N . VAL A 1 189 ? -3.025 5.648 19.069 1.00 94.56 189 VAL A N 1
ATOM 1440 C CA . VAL A 1 189 ? -2.098 6.444 18.254 1.00 94.56 189 VAL A CA 1
ATOM 1441 C C . VAL A 1 189 ? -0.644 6.197 18.675 1.00 94.56 189 VAL A C 1
ATOM 1443 O O . VAL A 1 189 ? -0.282 6.337 19.845 1.00 94.56 189 VAL A O 1
ATOM 1446 N N . ASP A 1 190 ? 0.210 5.887 17.697 1.00 93.25 190 ASP A N 1
ATOM 1447 C CA . ASP A 1 190 ? 1.634 5.609 17.899 1.00 93.25 190 ASP A CA 1
ATOM 1448 C C . ASP A 1 190 ? 2.512 6.880 17.772 1.00 93.25 190 ASP A C 1
ATOM 1450 O O . ASP A 1 190 ? 2.054 8.021 17.803 1.00 93.25 190 ASP A O 1
ATOM 1454 N N . GLN A 1 191 ? 3.830 6.688 17.672 1.00 91.44 191 GLN A N 1
ATOM 1455 C CA . GLN A 1 191 ? 4.863 7.735 17.706 1.00 91.44 191 GLN A CA 1
ATOM 1456 C C . GLN A 1 191 ? 5.298 8.263 16.323 1.00 91.44 191 GLN A C 1
ATOM 1458 O O . GLN A 1 191 ? 6.236 9.061 16.215 1.00 91.44 191 GLN A O 1
ATOM 1463 N N . ASP A 1 192 ? 4.664 7.783 15.255 1.00 94.62 192 ASP A N 1
ATOM 1464 C CA . ASP A 1 192 ? 5.004 8.135 13.878 1.00 94.62 192 ASP A CA 1
ATOM 1465 C C . ASP A 1 192 ? 3.815 8.862 13.239 1.00 94.62 192 ASP A C 1
ATOM 1467 O O . ASP A 1 192 ? 2.708 8.333 13.161 1.00 94.62 192 ASP A O 1
ATOM 1471 N N . ALA A 1 193 ? 4.044 10.080 12.751 1.00 96.50 193 ALA A N 1
ATOM 1472 C CA . ALA A 1 193 ? 3.020 10.875 12.081 1.00 96.50 193 ALA A CA 1
ATOM 1473 C C . ALA A 1 193 ? 3.644 11.825 11.056 1.00 96.50 193 ALA A C 1
ATOM 1475 O O . ALA A 1 193 ? 4.774 12.286 11.221 1.00 96.50 193 ALA A O 1
ATOM 1476 N N . ILE A 1 194 ? 2.907 12.155 9.997 1.00 97.00 194 ILE A N 1
ATOM 1477 C CA . ILE A 1 194 ? 3.293 13.204 9.047 1.00 97.00 194 ILE A CA 1
ATOM 1478 C C . ILE A 1 194 ? 2.183 14.237 8.975 1.00 97.00 194 ILE A C 1
ATOM 1480 O O . ILE A 1 194 ? 1.091 13.959 8.476 1.00 97.00 194 ILE A O 1
ATOM 1484 N N . MET A 1 195 ? 2.505 15.453 9.397 1.00 95.06 195 MET A N 1
ATOM 1485 C CA . MET A 1 195 ? 1.628 16.609 9.299 1.00 95.06 195 MET A CA 1
ATOM 1486 C C . MET A 1 195 ? 2.092 17.515 8.167 1.00 95.06 195 MET A C 1
ATOM 1488 O O . MET A 1 195 ? 3.273 17.846 8.078 1.00 95.06 195 MET A O 1
ATOM 1492 N N . ARG A 1 196 ? 1.175 17.945 7.305 1.00 94.88 196 ARG A N 1
ATOM 1493 C CA . ARG A 1 196 ? 1.487 18.748 6.123 1.00 94.88 196 ARG A CA 1
ATOM 1494 C C . ARG A 1 196 ? 0.542 19.934 6.012 1.00 94.88 196 ARG A C 1
ATOM 1496 O O . ARG A 1 196 ? -0.655 19.795 6.235 1.00 94.88 196 ARG A O 1
ATOM 1503 N N . ALA A 1 197 ? 1.088 21.098 5.675 1.00 90.56 197 ALA A N 1
ATOM 1504 C CA . ALA A 1 197 ? 0.300 22.289 5.391 1.00 90.56 197 ALA A CA 1
ATOM 1505 C C . ALA A 1 197 ? -0.566 22.093 4.137 1.00 90.56 197 ALA A C 1
ATOM 1507 O O . ALA A 1 197 ? -0.140 21.448 3.176 1.00 90.56 197 ALA A O 1
ATOM 1508 N N . THR A 1 198 ? -1.756 22.690 4.141 1.00 79.75 198 THR A N 1
ATOM 1509 C CA . THR A 1 198 ? -2.679 22.699 2.993 1.00 79.75 198 THR A CA 1
ATOM 1510 C C . THR A 1 198 ? -2.259 23.675 1.889 1.00 79.75 198 THR A C 1
ATOM 1512 O O . THR A 1 198 ? -2.681 23.521 0.747 1.00 79.75 198 THR A O 1
ATOM 1515 N N . GLY A 1 199 ? -1.405 24.653 2.212 1.00 76.56 199 GLY A N 1
ATOM 1516 C CA . GLY A 1 199 ? -0.846 25.609 1.253 1.00 76.56 199 GLY A CA 1
ATOM 1517 C C . GLY A 1 199 ? 0.230 25.019 0.331 1.00 76.56 199 GLY A C 1
ATOM 1518 O O . GLY A 1 199 ? 0.734 23.912 0.526 1.00 76.56 199 GLY A O 1
ATOM 1519 N N . GLU A 1 200 ? 0.639 25.796 -0.669 1.00 63.59 200 GLU A N 1
ATOM 1520 C CA . GLU A 1 200 ? 1.522 25.343 -1.756 1.00 63.59 200 GLU A CA 1
ATOM 1521 C C . GLU A 1 200 ? 2.940 24.982 -1.342 1.00 63.59 200 GLU A C 1
ATOM 1523 O O . GLU A 1 200 ? 3.564 24.112 -1.955 1.00 63.59 200 GLU A O 1
ATOM 1528 N N . SER A 1 201 ? 3.436 25.600 -0.268 1.00 76.19 201 SER A N 1
ATOM 1529 C CA . SER A 1 201 ? 4.733 25.245 0.304 1.00 76.19 201 SER A CA 1
ATOM 1530 C C . SER A 1 201 ? 4.791 23.769 0.698 1.00 76.19 201 SER A C 1
ATOM 1532 O O . SER A 1 201 ? 5.886 23.212 0.791 1.00 76.19 201 SER A O 1
ATOM 1534 N N . LYS A 1 202 ? 3.623 23.141 0.948 1.00 82.69 202 LYS A N 1
ATOM 1535 C CA . LYS A 1 202 ? 3.476 21.776 1.469 1.00 82.69 202 LYS A CA 1
ATOM 1536 C C . LYS A 1 202 ? 4.427 21.522 2.637 1.00 82.69 202 LYS A C 1
ATOM 1538 O O . LYS A 1 202 ? 4.939 20.413 2.801 1.00 82.69 202 LYS A O 1
ATOM 1543 N N . ALA A 1 203 ? 4.680 22.568 3.432 1.00 88.38 203 ALA A N 1
ATOM 1544 C CA . ALA A 1 203 ? 5.573 22.503 4.572 1.00 88.38 203 ALA A CA 1
ATOM 1545 C C . ALA A 1 203 ? 5.110 21.367 5.484 1.00 88.38 203 ALA A C 1
ATOM 1547 O O . ALA A 1 203 ? 3.940 21.309 5.871 1.00 88.38 203 ALA A O 1
ATOM 1548 N N . GLN A 1 204 ? 6.021 20.450 5.790 1.00 94.31 204 GLN A N 1
ATOM 1549 C CA . GLN A 1 204 ? 5.695 19.222 6.498 1.00 94.31 204 GLN A CA 1
ATOM 1550 C C . GLN A 1 204 ? 6.561 19.043 7.737 1.00 94.31 204 GLN A C 1
ATOM 1552 O O . GLN A 1 204 ? 7.730 19.428 7.756 1.00 94.31 204 GLN A O 1
ATOM 1557 N N . VAL A 1 205 ? 5.970 18.414 8.745 1.00 94.88 205 VAL A N 1
ATOM 1558 C CA . VAL A 1 205 ? 6.636 17.922 9.948 1.00 94.88 205 VAL A CA 1
ATOM 1559 C C . VAL A 1 205 ? 6.420 16.418 9.985 1.00 94.88 205 VAL A C 1
ATOM 1561 O O . VAL A 1 205 ? 5.301 15.942 9.796 1.00 94.88 205 VAL A O 1
ATOM 1564 N N . ALA A 1 206 ? 7.501 15.672 10.179 1.00 96.00 206 ALA A N 1
ATOM 1565 C CA . ALA A 1 206 ? 7.466 14.224 10.281 1.00 96.00 206 ALA A CA 1
ATOM 1566 C C . ALA A 1 206 ? 7.998 13.813 11.653 1.00 96.00 206 ALA A C 1
ATOM 1568 O O . ALA A 1 206 ? 9.161 14.059 11.968 1.00 96.00 206 ALA A O 1
ATOM 1569 N N . TYR A 1 207 ? 7.141 13.173 12.436 1.00 94.88 207 TYR A N 1
ATOM 1570 C CA . TYR A 1 207 ? 7.491 12.518 13.685 1.00 94.88 207 TYR A CA 1
ATOM 1571 C C . TYR A 1 207 ? 7.854 11.070 13.385 1.00 94.88 207 TYR A C 1
ATOM 1573 O O . TYR A 1 207 ? 7.166 10.392 12.618 1.00 94.88 207 TYR A O 1
ATOM 1581 N N . LYS A 1 208 ? 8.966 10.613 13.956 1.00 94.19 208 LYS A N 1
ATOM 1582 C CA . LYS A 1 208 ? 9.448 9.244 13.804 1.00 94.19 208 LYS A CA 1
ATOM 1583 C C . LYS A 1 208 ? 10.047 8.789 15.119 1.00 94.19 208 LYS A C 1
ATOM 1585 O O . LYS A 1 208 ? 11.063 9.340 15.537 1.00 94.19 208 LYS A O 1
ATOM 1590 N N . ARG A 1 209 ? 9.440 7.778 15.738 1.00 90.50 209 ARG A N 1
ATOM 1591 C CA . ARG A 1 209 ? 9.778 7.284 17.079 1.00 90.50 209 ARG A CA 1
ATOM 1592 C C . ARG A 1 209 ? 9.812 8.424 18.097 1.00 90.50 209 ARG A C 1
ATOM 1594 O O . ARG A 1 209 ? 10.726 8.508 18.913 1.00 90.50 209 ARG A O 1
ATOM 1601 N N . HIS A 1 210 ? 8.858 9.344 17.975 1.00 87.94 210 HIS A N 1
ATOM 1602 C CA . HIS A 1 210 ? 8.747 10.513 18.829 1.00 87.94 210 HIS A CA 1
ATOM 1603 C C . HIS A 1 210 ? 7.351 10.595 19.442 1.00 87.94 210 HIS A C 1
ATOM 1605 O O . HIS A 1 210 ? 6.342 10.518 18.748 1.00 87.94 210 HIS A O 1
ATOM 1611 N N . THR A 1 211 ? 7.290 10.791 20.754 1.00 87.94 211 THR A N 1
ATOM 1612 C CA . THR A 1 211 ? 6.044 11.049 21.482 1.00 87.94 211 THR A CA 1
ATOM 1613 C C . THR A 1 211 ? 5.326 12.266 20.883 1.00 87.94 211 THR A C 1
ATOM 1615 O O . THR A 1 211 ? 5.910 13.340 20.778 1.00 87.94 211 THR A O 1
ATOM 1618 N N . LEU A 1 212 ? 4.065 12.106 20.474 1.00 89.50 212 LEU A N 1
ATOM 1619 C CA . LEU A 1 212 ? 3.269 13.176 19.858 1.00 89.50 212 LEU A CA 1
ATOM 1620 C C . LEU A 1 212 ? 2.654 14.095 20.927 1.00 89.50 212 LEU A C 1
ATOM 1622 O O . LEU A 1 212 ? 1.494 13.927 21.301 1.00 89.50 212 LEU A O 1
ATOM 1626 N N . GLU A 1 213 ? 3.443 15.009 21.487 1.00 87.62 213 GLU A N 1
ATOM 1627 C CA . GLU A 1 213 ? 2.994 15.918 22.553 1.00 87.62 213 GLU A CA 1
ATOM 1628 C C . GLU A 1 213 ? 1.809 16.788 22.105 1.00 87.62 213 GLU A C 1
ATOM 1630 O O . GLU A 1 213 ? 1.866 17.448 21.067 1.00 87.62 213 GLU A O 1
ATOM 1635 N N . ALA A 1 214 ? 0.729 16.795 22.895 1.00 86.75 214 ALA A N 1
ATOM 1636 C CA . ALA A 1 214 ? -0.537 17.423 22.511 1.00 86.75 214 ALA A CA 1
ATOM 1637 C C . ALA A 1 214 ? -0.380 18.917 22.179 1.00 86.75 214 ALA A C 1
ATOM 1639 O O . ALA A 1 214 ? -0.983 19.402 21.222 1.00 86.75 214 ALA A O 1
ATOM 1640 N N . ASP A 1 215 ? 0.465 19.640 22.916 1.00 88.50 215 ASP A N 1
ATOM 1641 C CA . ASP A 1 215 ? 0.684 21.071 22.699 1.00 88.50 215 ASP A CA 1
ATOM 1642 C C . ASP A 1 215 ? 1.409 21.364 21.379 1.00 88.50 215 ASP A C 1
ATOM 1644 O O . ASP A 1 215 ? 1.004 22.264 20.637 1.00 88.50 215 ASP A O 1
ATOM 1648 N N . ASP A 1 216 ? 2.436 20.585 21.037 1.00 90.88 216 ASP A N 1
ATOM 1649 C CA . ASP A 1 216 ? 3.165 20.727 19.772 1.00 90.88 216 ASP A CA 1
ATOM 1650 C C . ASP A 1 216 ? 2.275 20.406 18.573 1.00 90.88 216 ASP A C 1
ATOM 1652 O O . ASP A 1 216 ? 2.235 21.147 17.583 1.00 90.88 216 ASP A O 1
ATOM 1656 N N . ILE A 1 217 ? 1.501 19.329 18.689 1.00 93.50 217 ILE A N 1
ATOM 1657 C CA . ILE A 1 217 ? 0.543 18.918 17.670 1.00 93.50 217 ILE A CA 1
ATOM 1658 C C . ILE A 1 217 ? -0.523 20.000 17.476 1.00 93.50 217 ILE A C 1
ATOM 1660 O O . ILE A 1 217 ? -0.734 20.452 16.348 1.00 93.50 217 ILE A O 1
ATOM 1664 N N . ARG A 1 218 ? -1.130 20.511 18.556 1.00 92.56 218 ARG A N 1
ATOM 1665 C CA . ARG A 1 218 ? -2.116 21.604 18.489 1.00 92.56 218 ARG A CA 1
ATOM 1666 C C . ARG A 1 218 ? -1.538 22.867 17.856 1.00 92.56 218 ARG A C 1
ATOM 1668 O O . ARG A 1 218 ? -2.213 23.485 17.034 1.00 92.56 218 ARG A O 1
ATOM 1675 N N . ARG A 1 219 ? -0.284 23.232 18.151 1.00 93.25 219 ARG A N 1
ATOM 1676 C CA . ARG A 1 219 ? 0.406 24.361 17.492 1.00 93.25 219 ARG A CA 1
ATOM 1677 C C . ARG A 1 219 ? 0.564 24.136 15.991 1.00 93.25 219 ARG A C 1
ATOM 1679 O O . ARG A 1 219 ? 0.358 25.057 15.202 1.00 93.25 219 ARG A O 1
ATOM 1686 N N . HIS A 1 220 ? 0.924 22.926 15.570 1.00 93.62 220 HIS A N 1
ATOM 1687 C CA . HIS A 1 220 ? 1.030 22.591 14.153 1.00 93.62 220 HIS A CA 1
ATOM 1688 C C . HIS A 1 220 ? -0.319 22.618 13.431 1.00 93.62 220 HIS A C 1
ATOM 1690 O O . HIS A 1 220 ? -0.375 23.138 12.313 1.00 93.62 220 HIS A O 1
ATOM 1696 N N . ILE A 1 221 ? -1.386 22.132 14.071 1.00 92.56 221 ILE A N 1
ATOM 1697 C CA . ILE A 1 221 ? -2.758 22.192 13.545 1.00 92.56 221 ILE A CA 1
ATOM 1698 C C . ILE A 1 221 ? -3.229 23.645 13.432 1.00 92.56 221 ILE A C 1
ATOM 1700 O O . ILE A 1 221 ? -3.693 24.053 12.370 1.00 92.56 221 ILE A O 1
ATOM 1704 N N . ALA A 1 222 ? -3.020 24.460 14.471 1.00 91.38 222 ALA A N 1
ATOM 1705 C CA . ALA A 1 222 ? -3.337 25.890 14.458 1.00 91.38 222 ALA A CA 1
ATOM 1706 C C . ALA A 1 222 ? -2.570 26.655 13.362 1.00 91.38 222 ALA A C 1
ATOM 1708 O O . ALA A 1 222 ? -3.089 27.603 12.780 1.00 91.38 222 ALA A O 1
ATOM 1709 N N . ALA A 1 223 ? -1.359 26.203 13.019 1.00 89.38 223 ALA A N 1
ATOM 1710 C CA . ALA A 1 223 ? -0.574 26.710 11.894 1.00 89.38 223 ALA A CA 1
ATOM 1711 C C . ALA A 1 223 ? -1.017 26.160 10.516 1.00 89.38 223 ALA A C 1
ATOM 1713 O O . ALA A 1 223 ? -0.271 26.281 9.542 1.00 89.38 223 ALA A O 1
ATOM 1714 N N . GLY A 1 224 ? -2.184 25.514 10.425 1.00 88.69 224 GLY A N 1
ATOM 1715 C CA . GLY A 1 224 ? -2.784 25.034 9.178 1.00 88.69 224 GLY A CA 1
ATOM 1716 C C . GLY A 1 224 ? -2.227 23.707 8.653 1.00 88.69 224 GLY A C 1
ATOM 1717 O O . GLY A 1 224 ? -2.380 23.414 7.464 1.00 88.69 224 GLY A O 1
ATOM 1718 N N . LYS A 1 225 ? -1.549 22.907 9.490 1.00 93.81 225 LYS A N 1
ATOM 1719 C CA . LYS A 1 225 ? -1.105 21.556 9.106 1.00 93.81 225 LYS A CA 1
ATOM 1720 C C . LYS A 1 225 ? -2.177 20.522 9.425 1.00 93.81 225 LYS A C 1
ATOM 1722 O O . LYS A 1 225 ? -2.783 20.559 10.487 1.00 93.81 225 LYS A O 1
ATOM 1727 N N . GLN A 1 226 ? -2.346 19.557 8.532 1.00 95.56 226 GLN A N 1
ATOM 1728 C CA . GLN A 1 226 ? -3.233 18.412 8.716 1.00 95.56 226 GLN A CA 1
ATOM 1729 C C . GLN A 1 226 ? -2.425 17.118 8.745 1.00 95.56 226 GLN A C 1
ATOM 1731 O O . GLN A 1 226 ? -1.365 17.025 8.119 1.00 95.56 226 GLN A O 1
ATOM 1736 N N . CYS A 1 227 ? -2.911 16.118 9.471 1.00 95.75 227 CYS A N 1
ATOM 1737 C CA . CYS A 1 227 ? -2.288 14.807 9.536 1.00 95.75 227 CYS A CA 1
ATOM 1738 C C . CYS A 1 227 ? -2.584 14.010 8.263 1.00 95.75 227 CYS A C 1
ATOM 1740 O O . CYS A 1 227 ? -3.731 13.813 7.881 1.00 95.75 227 CYS A O 1
ATOM 1742 N N . THR A 1 228 ? -1.531 13.566 7.587 1.00 95.56 228 THR A N 1
ATOM 1743 C CA . THR A 1 228 ? -1.604 12.887 6.279 1.00 95.56 228 THR A CA 1
ATOM 1744 C C . THR A 1 228 ? -1.106 11.453 6.340 1.00 95.56 228 THR A C 1
ATOM 1746 O O . THR A 1 228 ? -1.366 10.671 5.425 1.00 95.56 228 THR A O 1
ATOM 1749 N N . ARG A 1 229 ? -0.384 11.111 7.413 1.00 97.25 229 ARG A N 1
ATOM 1750 C CA . ARG A 1 229 ? -0.066 9.739 7.803 1.00 97.25 229 ARG A CA 1
ATOM 1751 C C . ARG A 1 229 ? -0.043 9.640 9.314 1.00 97.25 229 ARG A C 1
ATOM 1753 O O . ARG A 1 229 ? 0.580 10.495 9.944 1.00 97.25 229 ARG A O 1
ATOM 1760 N N . LEU A 1 230 ? -0.628 8.581 9.851 1.00 97.62 230 LEU A N 1
ATOM 1761 C CA . LEU A 1 230 ? -0.666 8.314 11.281 1.00 97.62 230 LEU A CA 1
ATOM 1762 C C . LEU A 1 230 ? -0.374 6.839 11.528 1.00 97.62 230 LEU A C 1
ATOM 1764 O O . LEU A 1 230 ? -1.036 5.971 10.960 1.00 97.62 230 LEU A O 1
ATOM 1768 N N . ALA A 1 231 ? 0.644 6.558 12.335 1.00 97.81 231 ALA A N 1
ATOM 1769 C CA . ALA A 1 231 ? 0.869 5.219 12.848 1.00 97.81 231 ALA A CA 1
ATOM 1770 C C . ALA A 1 231 ? -0.099 4.944 13.995 1.00 97.81 231 ALA A C 1
ATOM 1772 O O . ALA A 1 231 ? -0.315 5.801 14.855 1.00 97.81 231 ALA A O 1
ATOM 1773 N N . MET A 1 232 ? -0.697 3.762 13.969 1.00 96.62 232 MET A N 1
ATOM 1774 C CA . MET A 1 232 ? -1.697 3.338 14.932 1.00 96.62 232 MET A CA 1
ATOM 1775 C C . MET A 1 232 ? -1.566 1.842 15.188 1.00 96.62 232 MET A C 1
ATOM 1777 O O . MET A 1 232 ? -1.140 1.077 14.316 1.00 96.62 232 MET A O 1
ATOM 1781 N N . THR A 1 233 ? -2.011 1.421 16.364 1.00 96.56 233 THR A N 1
ATOM 1782 C CA . THR A 1 233 ? -2.122 0.012 16.725 1.00 96.56 233 THR A CA 1
ATOM 1783 C C . THR A 1 233 ? -3.576 -0.332 17.021 1.00 96.56 233 THR A C 1
ATOM 1785 O O . THR A 1 233 ? -4.208 0.308 17.860 1.00 96.56 233 THR A O 1
ATOM 1788 N N . TRP A 1 234 ? -4.108 -1.339 16.328 1.00 96.75 234 TRP A N 1
ATOM 1789 C CA . TRP A 1 234 ? -5.455 -1.868 16.536 1.00 96.75 234 TRP A CA 1
ATOM 1790 C C . TRP A 1 234 ? -5.446 -3.001 17.561 1.00 96.75 234 TRP A C 1
ATOM 1792 O O . TRP A 1 234 ? -4.721 -3.983 17.377 1.00 96.75 234 TRP A O 1
ATOM 1802 N N . SER A 1 235 ? -6.259 -2.861 18.614 1.00 92.50 235 SER A N 1
ATOM 1803 C CA . SER A 1 235 ? -6.495 -3.853 19.678 1.00 92.50 235 SER A CA 1
ATOM 1804 C C . SER A 1 235 ? -5.223 -4.515 20.243 1.00 92.50 235 SER A C 1
ATOM 1806 O O . SER A 1 235 ? -5.236 -5.706 20.531 1.00 92.50 235 SER A O 1
ATOM 1808 N N . ASP A 1 236 ? -4.097 -3.790 20.312 1.00 89.25 236 ASP A N 1
ATOM 1809 C CA . ASP A 1 236 ? -2.760 -4.315 20.667 1.00 89.25 236 ASP A CA 1
ATOM 1810 C C . ASP A 1 236 ? -2.284 -5.522 19.823 1.00 89.25 236 ASP A C 1
ATOM 1812 O O . ASP A 1 236 ? -1.325 -6.216 20.167 1.00 89.25 236 ASP A O 1
ATOM 1816 N N . LYS A 1 237 ? -2.928 -5.754 18.675 1.00 90.00 237 LYS A N 1
ATOM 1817 C CA . LYS A 1 237 ? -2.726 -6.904 17.788 1.00 90.00 237 LYS A CA 1
ATOM 1818 C C . LYS A 1 237 ? -2.010 -6.550 16.498 1.00 90.00 237 LYS A C 1
ATOM 1820 O O . LYS A 1 237 ? -1.190 -7.334 16.032 1.00 90.00 237 LYS A O 1
ATOM 1825 N N . ILE A 1 238 ? -2.331 -5.414 15.878 1.00 94.88 238 ILE A N 1
ATOM 1826 C CA . ILE A 1 238 ? -1.781 -5.040 14.568 1.00 94.88 238 ILE A CA 1
ATOM 1827 C C . ILE A 1 238 ? -1.339 -3.583 14.599 1.00 94.88 238 ILE A C 1
ATOM 1829 O O . ILE A 1 238 ? -2.167 -2.689 14.737 1.00 94.88 238 ILE A O 1
ATOM 1833 N N . SER A 1 239 ? -0.042 -3.347 14.411 1.00 96.00 239 SER A N 1
ATOM 1834 C CA . SER A 1 239 ? 0.504 -2.007 14.180 1.00 96.00 239 SER A CA 1
ATOM 1835 C C . SER A 1 239 ? 0.553 -1.717 12.682 1.00 96.00 239 SER A C 1
ATOM 1837 O O . SER A 1 239 ? 0.970 -2.568 11.890 1.00 96.00 239 SER A O 1
ATOM 1839 N N . PHE A 1 240 ? 0.127 -0.526 12.275 1.00 97.75 240 PHE A N 1
ATOM 1840 C CA . PHE A 1 240 ? 0.113 -0.094 10.881 1.00 97.75 240 PHE A CA 1
ATOM 1841 C C . PHE A 1 240 ? 0.207 1.431 10.762 1.00 97.75 240 PHE A C 1
ATOM 1843 O O . PHE A 1 240 ? 0.190 2.162 11.745 1.00 97.75 240 PHE A O 1
ATOM 1850 N N . VAL A 1 241 ? 0.329 1.924 9.531 1.00 97.94 241 VAL A N 1
ATOM 1851 C CA . VAL A 1 241 ? 0.295 3.351 9.202 1.00 97.94 241 VAL A CA 1
ATOM 1852 C C . VAL A 1 241 ? -0.867 3.609 8.258 1.00 97.94 241 VAL A C 1
ATOM 1854 O O . VAL A 1 241 ? -0.848 3.120 7.128 1.00 97.94 241 VAL A O 1
ATOM 1857 N N . LEU A 1 242 ? -1.848 4.386 8.707 1.00 97.50 242 LEU A N 1
ATOM 1858 C CA . LEU A 1 242 ? -2.920 4.901 7.863 1.00 97.50 242 LEU A CA 1
ATOM 1859 C C . LEU A 1 242 ? -2.409 6.098 7.066 1.00 97.50 242 LEU A C 1
ATOM 1861 O O . LEU A 1 242 ? -1.695 6.947 7.607 1.00 97.50 242 LEU A O 1
ATOM 1865 N N . ASP A 1 243 ? -2.771 6.183 5.789 1.00 94.06 243 ASP A N 1
ATOM 1866 C CA . ASP A 1 243 ? -2.518 7.365 4.977 1.00 94.06 243 ASP A CA 1
ATOM 1867 C C . ASP A 1 243 ? -3.793 8.077 4.512 1.00 94.06 243 ASP A C 1
ATOM 1869 O O . ASP A 1 243 ? -4.912 7.579 4.616 1.00 94.06 243 ASP A O 1
ATOM 1873 N N . GLU A 1 244 ? -3.598 9.286 3.990 1.00 91.56 244 GLU A N 1
ATOM 1874 C CA . GLU A 1 244 ? -4.657 10.151 3.467 1.00 91.56 244 GLU A CA 1
ATOM 1875 C C . GLU A 1 244 ? -5.523 9.537 2.357 1.00 91.56 244 GLU A C 1
ATOM 1877 O O . GLU A 1 244 ? -6.626 10.022 2.120 1.00 91.56 244 GLU A O 1
ATOM 1882 N N . SER A 1 245 ? -5.044 8.485 1.688 1.00 86.50 245 SER A N 1
ATOM 1883 C CA . SER A 1 245 ? -5.745 7.779 0.612 1.00 86.50 245 SER A CA 1
ATOM 1884 C C . SER A 1 245 ? -6.460 6.508 1.078 1.00 86.50 245 SER A C 1
ATOM 1886 O O . SER A 1 245 ? -6.849 5.709 0.233 1.00 86.50 245 SER A O 1
ATOM 1888 N N . LEU A 1 246 ? -6.623 6.314 2.396 1.00 91.50 246 LEU A N 1
ATOM 1889 C CA . LEU A 1 246 ? -7.097 5.072 3.034 1.00 91.50 246 LEU A CA 1
ATOM 1890 C C . LEU A 1 246 ? -6.159 3.872 2.865 1.00 91.50 246 LEU A C 1
ATOM 1892 O O . LEU A 1 246 ? -6.502 2.771 3.292 1.00 91.50 246 LEU A O 1
ATOM 1896 N N . ALA A 1 247 ? -4.970 4.038 2.285 1.00 93.19 247 ALA A N 1
ATOM 1897 C CA . ALA A 1 247 ? -4.047 2.924 2.182 1.00 93.19 247 ALA A CA 1
ATOM 1898 C C . ALA A 1 247 ? -3.390 2.663 3.540 1.00 93.19 247 ALA A C 1
ATOM 1900 O O . ALA A 1 247 ? -2.928 3.575 4.233 1.00 93.19 247 ALA A O 1
ATOM 1901 N N . ILE A 1 248 ? -3.304 1.383 3.890 1.00 97.38 248 ILE A N 1
ATOM 1902 C CA . ILE A 1 248 ? -2.674 0.924 5.124 1.00 97.38 248 ILE A CA 1
ATOM 1903 C C . ILE A 1 248 ? -1.272 0.430 4.784 1.00 97.38 248 ILE A C 1
ATOM 1905 O O . ILE A 1 248 ? -1.080 -0.380 3.880 1.00 97.38 248 ILE A O 1
ATOM 1909 N N . LYS A 1 249 ? -0.255 0.917 5.488 1.00 96.69 249 LYS A N 1
ATOM 1910 C CA . LYS A 1 249 ? 1.153 0.605 5.208 1.00 96.69 249 LYS A CA 1
ATOM 1911 C C . LYS A 1 249 ? 1.847 0.043 6.429 1.00 96.69 249 LYS A C 1
ATOM 1913 O O . LYS A 1 249 ? 1.475 0.335 7.557 1.00 96.69 249 LYS A O 1
ATOM 1918 N N . SER A 1 250 ? 2.933 -0.689 6.193 1.00 95.25 250 SER A N 1
ATOM 1919 C CA . SER A 1 250 ? 3.788 -1.229 7.262 1.00 95.25 250 SER A CA 1
ATOM 1920 C C . SER A 1 250 ? 3.020 -2.048 8.304 1.00 95.25 250 SER A C 1
ATOM 1922 O O . SER A 1 250 ? 3.312 -1.941 9.493 1.00 95.25 250 SER A O 1
ATOM 1924 N N . VAL A 1 251 ? 2.064 -2.856 7.848 1.00 96.69 251 VAL A N 1
ATOM 1925 C CA . VAL A 1 251 ? 1.268 -3.749 8.691 1.00 96.69 251 VAL A CA 1
ATOM 1926 C C . VAL A 1 251 ? 2.185 -4.753 9.386 1.00 96.69 251 VAL A C 1
ATOM 1928 O O . VAL A 1 251 ? 3.004 -5.421 8.744 1.00 96.69 251 VAL A O 1
ATOM 1931 N N . LYS A 1 252 ? 2.065 -4.841 10.709 1.00 94.38 252 LYS A N 1
ATOM 1932 C CA . LYS A 1 252 ? 2.862 -5.709 11.573 1.00 94.38 252 LYS A CA 1
ATOM 1933 C C . LYS A 1 252 ? 1.955 -6.376 12.607 1.00 94.38 252 LYS A C 1
ATOM 1935 O O . LYS A 1 252 ? 1.475 -5.679 13.502 1.00 94.38 252 LYS A O 1
ATOM 1940 N N . PRO A 1 253 ? 1.748 -7.700 12.525 1.00 91.12 253 PRO A N 1
ATOM 1941 C CA . PRO A 1 253 ? 1.105 -8.430 13.605 1.00 91.12 253 PRO A CA 1
ATOM 1942 C C . PRO A 1 253 ? 2.022 -8.432 14.839 1.00 91.12 253 PRO A C 1
ATOM 1944 O O . PRO A 1 253 ? 3.225 -8.693 14.733 1.00 91.12 253 PRO A O 1
ATOM 1947 N N . LEU A 1 254 ? 1.449 -8.112 15.993 1.00 87.88 254 LEU A N 1
ATOM 1948 C CA . LEU A 1 254 ? 2.072 -8.147 17.313 1.00 87.88 254 LEU A CA 1
ATOM 1949 C C . LEU A 1 254 ? 1.905 -9.557 17.921 1.00 87.88 254 LEU A C 1
ATOM 1951 O O . LEU A 1 254 ? 1.144 -10.374 17.401 1.00 87.88 254 LEU A O 1
ATOM 1955 N N . GLU A 1 255 ? 2.694 -9.892 18.950 1.00 65.88 255 GLU A N 1
ATOM 1956 C CA . GLU A 1 255 ? 3.089 -11.275 19.307 1.00 65.88 255 GLU A CA 1
ATOM 1957 C C . GLU A 1 255 ? 1.956 -12.294 19.559 1.00 65.88 255 GLU A C 1
ATOM 1959 O O . GLU A 1 255 ? 2.198 -13.493 19.446 1.00 65.88 255 GLU A O 1
ATOM 1964 N N . ILE A 1 256 ? 0.716 -11.852 19.775 1.00 55.56 256 ILE A N 1
ATOM 1965 C CA . ILE A 1 256 ? -0.455 -12.699 20.070 1.00 55.56 256 ILE A CA 1
ATOM 1966 C C . ILE A 1 256 ? -0.922 -13.532 18.850 1.00 55.56 256 ILE A C 1
ATOM 1968 O O . ILE A 1 256 ? -1.640 -14.512 18.999 1.00 55.56 256 ILE A O 1
ATOM 1972 N N . ILE A 1 257 ? -0.485 -13.207 17.626 1.00 57.06 257 ILE A N 1
ATOM 1973 C CA . ILE A 1 257 ? -0.977 -13.849 16.384 1.00 57.06 257 ILE A CA 1
ATOM 1974 C C . ILE A 1 257 ? -0.119 -15.070 15.953 1.00 57.06 257 ILE A C 1
ATOM 1976 O O . ILE A 1 257 ? -0.360 -15.676 14.914 1.00 57.06 257 ILE A O 1
ATOM 1980 N N . LYS A 1 258 ? 0.910 -15.474 16.717 1.00 53.69 258 LYS A N 1
ATOM 1981 C CA . LYS A 1 258 ? 1.895 -16.494 16.276 1.00 53.69 258 LYS A CA 1
ATOM 1982 C C . LYS A 1 258 ? 1.671 -17.937 16.759 1.00 53.69 258 LYS A C 1
ATOM 1984 O O . LYS A 1 258 ? 2.578 -18.755 16.601 1.00 53.69 258 LYS A O 1
ATOM 1989 N N . GLU A 1 259 ? 0.511 -18.293 17.299 1.00 52.88 259 GLU A N 1
ATOM 1990 C CA . GLU A 1 259 ? 0.249 -19.677 17.721 1.00 52.88 259 GLU A CA 1
ATOM 1991 C C . GLU A 1 259 ? -0.396 -20.522 16.613 1.00 52.88 259 GLU A C 1
ATOM 1993 O O . GLU A 1 259 ? -1.614 -20.629 16.508 1.00 52.88 259 GLU A O 1
ATOM 1998 N N . SER A 1 260 ? 0.429 -21.205 15.816 1.00 52.62 260 SER A N 1
ATOM 1999 C CA . SER A 1 260 ? 0.023 -22.476 15.208 1.00 52.62 260 SER A CA 1
ATOM 2000 C C . SER A 1 260 ? 1.034 -23.563 15.579 1.00 52.62 260 SER A C 1
ATOM 2002 O O . SER A 1 260 ? 2.200 -23.546 15.190 1.00 52.62 260 SER A O 1
ATOM 2004 N N . THR A 1 261 ? 0.588 -24.512 16.405 1.00 53.62 261 THR A N 1
ATOM 2005 C CA . THR A 1 261 ? 1.337 -25.701 16.859 1.00 53.62 261 THR A CA 1
ATOM 2006 C C . THR A 1 261 ? 1.255 -26.867 15.860 1.00 53.62 261 THR A C 1
ATOM 2008 O O . THR A 1 261 ? 1.659 -27.993 16.163 1.00 53.62 261 THR A O 1
ATOM 2011 N N . THR A 1 262 ? 0.740 -26.615 14.654 1.00 60.94 262 THR A N 1
ATOM 2012 C CA . THR A 1 262 ? 0.517 -27.608 13.596 1.00 60.94 262 THR A CA 1
ATOM 2013 C C . THR A 1 262 ? 1.826 -28.030 12.928 1.00 60.94 262 THR A C 1
ATOM 2015 O O . THR A 1 262 ? 2.636 -27.193 12.534 1.00 60.94 262 THR A O 1
ATOM 2018 N N . ARG A 1 263 ? 2.029 -29.347 12.776 1.00 60.44 263 ARG A N 1
ATOM 2019 C CA . ARG A 1 263 ? 3.248 -29.939 12.185 1.00 60.44 263 ARG A CA 1
ATOM 2020 C C . ARG A 1 263 ? 3.218 -30.052 10.655 1.00 60.44 263 ARG A C 1
ATOM 2022 O O . ARG A 1 263 ? 4.268 -30.291 10.071 1.00 60.44 263 ARG A O 1
ATOM 2029 N N . ASN A 1 264 ? 2.047 -29.926 10.026 1.00 80.31 264 ASN A N 1
ATOM 2030 C CA . ASN A 1 264 ? 1.885 -29.989 8.573 1.00 80.31 264 ASN A CA 1
ATOM 2031 C C . ASN A 1 264 ? 1.954 -28.576 7.970 1.00 80.31 264 ASN A C 1
ATOM 2033 O O . ASN A 1 264 ? 1.223 -27.688 8.409 1.00 80.31 264 ASN A O 1
ATOM 2037 N N . ASP A 1 265 ? 2.811 -28.379 6.965 1.00 80.12 265 ASP A N 1
ATOM 2038 C CA . ASP A 1 265 ? 2.981 -27.092 6.279 1.00 80.12 265 ASP A CA 1
ATOM 2039 C C . ASP A 1 265 ? 1.682 -26.621 5.605 1.00 80.12 265 ASP A C 1
ATOM 2041 O O . ASP A 1 265 ? 1.420 -25.417 5.544 1.00 80.12 265 ASP A O 1
ATOM 2045 N N . ASP A 1 266 ? 0.841 -27.560 5.159 1.00 80.12 266 ASP A N 1
ATOM 2046 C CA . ASP A 1 266 ? -0.432 -27.263 4.506 1.00 80.12 266 ASP A CA 1
ATOM 2047 C C . ASP A 1 266 ? -1.455 -26.684 5.481 1.00 80.12 266 ASP A C 1
ATOM 2049 O O . ASP A 1 266 ? -1.957 -25.581 5.282 1.00 80.12 266 ASP A O 1
ATOM 2053 N N . GLU A 1 267 ? -1.710 -27.397 6.574 1.00 84.69 267 GLU A N 1
ATOM 2054 C CA . GLU A 1 267 ? -2.629 -26.958 7.629 1.00 84.69 267 GLU A CA 1
ATOM 2055 C C . GLU A 1 267 ? -2.149 -25.666 8.290 1.00 84.69 267 GLU A C 1
ATOM 2057 O O . GLU A 1 267 ? -2.957 -24.815 8.668 1.00 84.69 267 GLU A O 1
ATOM 2062 N N . ARG A 1 268 ? -0.826 -25.496 8.400 1.00 85.06 268 ARG A N 1
ATOM 2063 C CA . ARG A 1 268 ? -0.221 -24.270 8.910 1.00 85.06 268 ARG A CA 1
ATOM 2064 C C . ARG A 1 268 ? -0.509 -23.082 7.998 1.00 85.06 268 ARG A C 1
ATOM 2066 O O . ARG A 1 268 ? -0.848 -22.016 8.499 1.00 85.06 268 ARG A O 1
ATOM 2073 N N . PHE A 1 269 ? -0.384 -23.245 6.680 1.00 88.81 269 PHE A N 1
ATOM 2074 C CA . PHE A 1 269 ? -0.681 -22.172 5.729 1.00 88.81 269 PHE A CA 1
ATOM 2075 C C . PHE A 1 269 ? -2.154 -21.761 5.791 1.00 88.81 269 PHE A C 1
ATOM 2077 O O . PHE A 1 269 ? -2.449 -20.569 5.872 1.00 88.81 269 PHE A O 1
ATOM 2084 N N . ASP A 1 270 ? -3.054 -22.743 5.796 1.00 90.19 270 ASP A N 1
ATOM 2085 C CA . ASP A 1 270 ? -4.499 -22.523 5.847 1.00 90.19 270 ASP A CA 1
ATOM 2086 C C . ASP A 1 270 ? -4.899 -21.818 7.157 1.00 90.19 270 ASP A C 1
ATOM 2088 O O . ASP A 1 270 ? -5.657 -20.845 7.138 1.00 90.19 270 ASP A O 1
ATOM 2092 N N . SER A 1 271 ? -4.323 -22.246 8.288 1.00 88.94 271 SER A N 1
ATOM 2093 C CA . SER A 1 271 ? -4.543 -21.632 9.607 1.00 88.94 271 SER A CA 1
ATOM 2094 C C . SER A 1 271 ? -4.003 -20.202 9.673 1.00 88.94 271 SER A C 1
ATOM 2096 O O . SER A 1 271 ? -4.713 -19.292 10.099 1.00 88.94 271 SER A O 1
ATOM 2098 N N . ASP A 1 272 ? -2.770 -19.980 9.205 1.00 89.38 272 ASP A N 1
ATOM 2099 C CA . ASP A 1 272 ? -2.150 -18.654 9.138 1.00 89.38 272 ASP A CA 1
ATOM 2100 C C . ASP A 1 272 ? -2.976 -17.692 8.267 1.00 89.38 272 ASP A C 1
ATOM 2102 O O . ASP A 1 272 ? -3.126 -16.514 8.601 1.00 89.38 272 ASP A O 1
ATOM 2106 N N . PHE A 1 273 ? -3.478 -18.173 7.124 1.00 93.25 273 PHE A N 1
ATOM 2107 C CA . PHE A 1 273 ? -4.286 -17.372 6.210 1.00 93.25 273 PHE A CA 1
ATOM 2108 C C . PHE A 1 273 ? -5.652 -17.041 6.813 1.00 93.25 273 PHE A C 1
ATOM 2110 O O . PHE A 1 273 ? -6.044 -15.876 6.789 1.00 93.25 273 PHE A O 1
ATOM 2117 N N . ALA A 1 274 ? -6.345 -18.020 7.401 1.00 92.38 274 ALA A N 1
ATOM 2118 C CA . ALA A 1 274 ? -7.625 -17.798 8.068 1.00 92.38 274 ALA A CA 1
ATOM 2119 C C . ALA A 1 274 ? -7.504 -16.787 9.218 1.00 92.38 274 ALA A C 1
ATOM 2121 O O . ALA A 1 274 ? -8.329 -15.878 9.333 1.00 92.38 274 ALA A O 1
ATOM 2122 N N . LEU A 1 275 ? -6.447 -16.905 10.028 1.00 91.50 275 LEU A N 1
ATOM 2123 C CA . LEU A 1 275 ? -6.155 -15.980 11.119 1.00 91.50 275 LEU A CA 1
ATOM 2124 C C . LEU A 1 275 ? -5.898 -14.560 10.597 1.00 91.50 275 LEU A C 1
ATOM 2126 O O . LEU A 1 275 ? -6.486 -13.601 11.090 1.00 91.50 275 LEU A O 1
ATOM 2130 N N . MET A 1 276 ? -5.062 -14.421 9.564 1.00 94.50 276 MET A N 1
ATOM 2131 C CA . MET A 1 276 ? -4.784 -13.127 8.938 1.00 94.50 276 MET A CA 1
ATOM 2132 C C . MET A 1 276 ? -6.047 -12.491 8.347 1.00 94.50 276 MET A C 1
ATOM 2134 O O . MET A 1 276 ? -6.310 -11.323 8.619 1.00 94.50 276 MET A O 1
ATOM 2138 N N . ALA A 1 277 ? -6.837 -13.244 7.578 1.00 95.50 277 ALA A N 1
ATOM 2139 C CA . ALA A 1 277 ? -8.071 -12.751 6.973 1.00 95.50 277 ALA A CA 1
ATOM 2140 C C . ALA A 1 277 ? -9.081 -12.298 8.039 1.00 95.50 277 ALA A C 1
ATOM 2142 O O . ALA A 1 277 ? -9.648 -11.216 7.919 1.00 95.50 277 ALA A O 1
ATOM 2143 N N . GLY A 1 278 ? -9.258 -13.076 9.114 1.00 94.19 278 GLY A N 1
ATOM 2144 C CA . GLY A 1 278 ? -10.171 -12.732 10.206 1.00 94.19 278 GLY A CA 1
ATOM 2145 C C . GLY A 1 278 ? -9.767 -11.461 10.959 1.00 94.19 278 GLY A C 1
ATOM 2146 O O . GLY A 1 278 ? -10.596 -10.571 11.157 1.00 94.19 278 GLY A O 1
ATOM 2147 N N . GLU A 1 279 ? -8.493 -11.343 11.343 1.00 94.69 279 GLU A N 1
ATOM 2148 C CA . GLU A 1 279 ? -8.000 -10.157 12.056 1.00 94.69 279 GLU A CA 1
ATOM 2149 C C . GLU A 1 279 ? -8.005 -8.912 11.155 1.00 94.69 279 GLU A C 1
ATOM 2151 O O . GLU A 1 279 ? -8.407 -7.838 11.598 1.00 94.69 279 GLU A O 1
ATOM 2156 N N . LEU A 1 280 ? -7.633 -9.040 9.873 1.00 96.19 280 LEU A N 1
ATOM 2157 C CA . LEU A 1 280 ? -7.703 -7.925 8.925 1.00 96.19 280 LEU A CA 1
ATOM 2158 C C . LEU A 1 280 ? -9.145 -7.502 8.636 1.00 96.19 280 LEU A C 1
ATOM 2160 O O . LEU A 1 280 ? -9.409 -6.305 8.613 1.00 96.19 280 LEU A O 1
ATOM 2164 N N . ALA A 1 281 ? -10.083 -8.435 8.451 1.00 96.06 281 ALA A N 1
ATOM 2165 C CA . ALA A 1 281 ? -11.491 -8.105 8.226 1.00 96.06 281 ALA A CA 1
ATOM 2166 C C . ALA A 1 281 ? -12.069 -7.297 9.391 1.00 96.06 281 ALA A C 1
ATOM 2168 O O . ALA A 1 281 ? -12.717 -6.273 9.170 1.00 96.06 281 ALA A O 1
ATOM 2169 N N . LYS A 1 282 ? -11.784 -7.722 10.629 1.00 96.19 282 LYS A N 1
ATOM 2170 C CA . LYS A 1 282 ? -12.238 -7.018 11.829 1.00 96.19 282 LYS A CA 1
ATOM 2171 C C . LYS A 1 282 ? -11.567 -5.650 11.977 1.00 96.19 282 LYS A C 1
ATOM 2173 O O . LYS A 1 282 ? -12.260 -4.660 12.178 1.00 96.19 282 LYS A O 1
ATOM 2178 N N . MET A 1 283 ? -10.247 -5.574 11.791 1.00 97.06 283 MET A N 1
ATOM 2179 C CA . MET A 1 283 ? -9.508 -4.307 11.814 1.00 97.06 283 MET A CA 1
ATOM 2180 C C . MET A 1 283 ? -10.040 -3.311 10.772 1.00 97.06 283 MET A C 1
ATOM 2182 O O . MET A 1 283 ? -10.172 -2.128 11.070 1.00 97.06 283 MET A O 1
ATOM 2186 N N . LEU A 1 284 ? -10.340 -3.769 9.551 1.00 97.31 284 LEU A N 1
ATOM 2187 C CA . LEU A 1 284 ? -10.888 -2.922 8.488 1.00 97.31 284 LEU A CA 1
ATOM 2188 C C . LEU A 1 284 ? -12.299 -2.427 8.821 1.00 97.31 284 LEU A C 1
ATOM 2190 O O . LEU A 1 284 ? -12.579 -1.250 8.606 1.00 97.31 284 LEU A O 1
ATOM 2194 N N . ALA A 1 285 ? -13.160 -3.288 9.370 1.00 96.31 285 ALA A N 1
ATOM 2195 C CA . ALA A 1 285 ? -14.498 -2.900 9.809 1.00 96.31 285 ALA A CA 1
ATOM 2196 C C . ALA A 1 285 ? -14.447 -1.845 10.928 1.00 96.31 285 ALA A C 1
ATOM 2198 O O . ALA A 1 285 ? -15.069 -0.791 10.803 1.00 96.31 285 ALA A O 1
ATOM 2199 N N . ASP A 1 286 ? -13.636 -2.078 11.965 1.00 97.19 286 ASP A N 1
ATOM 2200 C CA . ASP A 1 286 ? -13.455 -1.133 13.073 1.00 97.19 286 ASP A CA 1
ATOM 2201 C C . ASP A 1 286 ? -12.857 0.199 12.579 1.00 97.19 286 ASP A C 1
ATOM 2203 O O . ASP A 1 286 ? -13.231 1.273 13.051 1.00 97.19 286 ASP A O 1
ATOM 2207 N N . LEU A 1 287 ? -11.943 0.156 11.598 1.00 96.69 287 LEU A N 1
ATOM 2208 C CA . LEU A 1 287 ? -11.343 1.360 11.018 1.00 96.69 287 LEU A CA 1
ATOM 2209 C C . LEU A 1 287 ? -12.372 2.181 10.239 1.00 96.69 287 LEU A C 1
ATOM 2211 O O . LEU A 1 287 ? -12.397 3.405 10.353 1.00 96.69 287 LEU A O 1
ATOM 2215 N N . VAL A 1 288 ? -13.208 1.522 9.438 1.00 95.94 288 VAL A N 1
ATOM 2216 C CA . VAL A 1 288 ? -14.296 2.182 8.713 1.00 95.94 288 VAL A CA 1
ATOM 2217 C C . VAL A 1 288 ? -15.265 2.836 9.693 1.00 95.94 288 VAL A C 1
ATOM 2219 O O . VAL A 1 288 ? -15.606 4.001 9.503 1.00 95.94 288 VAL A O 1
ATOM 2222 N N . GLU A 1 289 ? -15.630 2.150 10.776 1.00 95.75 289 GLU A N 1
ATOM 2223 C CA . GLU A 1 289 ? -16.477 2.710 11.833 1.00 95.75 289 GLU A CA 1
ATOM 2224 C C . GLU A 1 289 ? -15.830 3.936 12.499 1.00 95.75 289 GLU A C 1
ATOM 2226 O O . GLU A 1 289 ? -16.456 4.990 12.620 1.00 95.75 289 GLU A O 1
ATOM 2231 N N . ALA A 1 290 ? -14.535 3.871 12.832 1.00 93.75 290 ALA A N 1
ATOM 2232 C CA . ALA A 1 290 ? -13.789 5.010 13.378 1.00 93.75 290 ALA A CA 1
ATOM 2233 C C . ALA A 1 290 ? -13.759 6.223 12.420 1.00 93.75 290 ALA A C 1
ATOM 2235 O O . ALA A 1 290 ? -13.729 7.383 12.851 1.00 93.75 290 ALA A O 1
ATOM 2236 N N . LEU A 1 291 ? -13.810 5.966 11.111 1.00 93.25 291 LEU A N 1
ATOM 2237 C CA . LEU A 1 291 ? -13.914 6.968 10.047 1.00 93.25 291 LEU A CA 1
ATOM 2238 C C . LEU A 1 291 ? -15.369 7.383 9.746 1.00 93.25 291 LEU A C 1
ATOM 2240 O O . LEU A 1 291 ? -15.631 8.055 8.747 1.00 93.25 291 LEU A O 1
ATOM 2244 N N . GLY A 1 292 ? -16.307 7.063 10.638 1.00 91.56 292 GLY A N 1
ATOM 2245 C CA . GLY A 1 292 ? -17.712 7.456 10.551 1.00 91.56 292 GLY A CA 1
ATOM 2246 C C . GLY A 1 292 ? -18.574 6.527 9.700 1.00 91.56 292 GLY A C 1
ATOM 2247 O O . GLY A 1 292 ? -19.651 6.938 9.290 1.00 91.56 292 GLY A O 1
ATOM 2248 N N . GLY A 1 293 ? -18.111 5.314 9.406 1.00 92.56 293 GLY A N 1
ATOM 2249 C CA . GLY A 1 293 ? -18.829 4.340 8.591 1.00 92.56 293 GLY A CA 1
ATOM 2250 C C . GLY A 1 293 ? -18.620 4.527 7.088 1.00 92.56 293 GLY A C 1
ATOM 2251 O O . GLY A 1 293 ? -17.910 5.428 6.623 1.00 92.56 293 GLY A O 1
ATOM 2252 N N . GLU A 1 294 ? -19.250 3.650 6.308 1.00 88.44 294 GLU A N 1
ATOM 2253 C CA . GLU A 1 294 ? -19.213 3.723 4.846 1.00 88.44 294 GLU A CA 1
ATOM 2254 C C . GLU A 1 294 ? -20.095 4.854 4.325 1.00 88.44 294 GLU A C 1
ATOM 2256 O O . GLU A 1 294 ? -21.137 5.181 4.898 1.00 88.44 294 GLU A O 1
ATOM 2261 N N . ALA A 1 295 ? -19.644 5.486 3.243 1.00 84.56 295 ALA A N 1
ATOM 2262 C CA . ALA A 1 295 ? -20.413 6.513 2.558 1.00 84.56 295 ALA A CA 1
ATOM 2263 C C . ALA A 1 295 ? -21.174 5.897 1.379 1.00 84.56 295 ALA A C 1
ATOM 2265 O O . ALA A 1 295 ? -20.554 5.439 0.416 1.00 84.56 295 ALA A O 1
ATOM 2266 N N . ASP A 1 296 ? -22.506 5.943 1.433 1.00 66.94 296 ASP A N 1
ATOM 2267 C CA . ASP A 1 296 ? -23.367 5.497 0.336 1.00 66.94 296 ASP A CA 1
ATOM 2268 C C . ASP A 1 296 ? -23.164 6.342 -0.930 1.00 66.94 296 ASP A C 1
ATOM 2270 O O . ASP A 1 296 ? -22.969 7.562 -0.889 1.00 66.94 296 ASP A O 1
ATOM 2274 N N . VAL A 1 297 ? -23.278 5.689 -2.089 1.00 50.75 297 VAL A N 1
ATOM 2275 C CA . VAL A 1 297 ? -23.178 6.326 -3.412 1.00 50.75 297 VAL A CA 1
ATOM 2276 C C . VAL A 1 297 ? -24.314 7.339 -3.650 1.00 50.75 297 VAL A C 1
ATOM 2278 O O . VAL A 1 297 ? -24.116 8.313 -4.378 1.00 50.75 297 VAL A O 1
ATOM 2281 N N . GLU A 1 298 ? -25.480 7.161 -3.021 1.00 41.31 298 GLU A N 1
ATOM 2282 C CA . GLU A 1 298 ? -26.677 7.982 -3.265 1.00 41.31 298 GLU A CA 1
ATOM 2283 C C . GLU A 1 298 ? -26.718 9.290 -2.452 1.00 41.31 298 GLU A C 1
ATOM 2285 O O . GLU A 1 298 ? -27.240 10.301 -2.928 1.00 41.31 298 GLU A O 1
ATOM 2290 N N . THR A 1 299 ? -26.103 9.341 -1.268 1.00 37.09 299 THR A N 1
ATOM 2291 C CA . THR A 1 299 ? -26.317 10.434 -0.295 1.00 37.09 299 THR A CA 1
ATOM 2292 C C . THR A 1 299 ? -25.561 11.733 -0.625 1.00 37.09 299 THR A C 1
ATOM 2294 O O . THR A 1 299 ? -25.768 12.757 0.023 1.00 37.09 299 THR A O 1
ATOM 2297 N N . GLN A 1 300 ? -24.715 11.753 -1.664 1.00 40.06 300 GLN A N 1
ATOM 2298 C CA . GLN A 1 300 ? -23.990 12.959 -2.106 1.00 40.06 300 GLN A CA 1
ATOM 2299 C C . GLN A 1 300 ? -24.381 13.485 -3.496 1.00 40.06 300 GLN A C 1
ATOM 2301 O O . GLN A 1 300 ? -23.814 14.481 -3.951 1.00 40.06 300 GLN A O 1
ATOM 2306 N N . ALA A 1 301 ? -25.383 12.903 -4.165 1.00 32.78 301 ALA A N 1
ATOM 2307 C CA . ALA A 1 301 ? -25.864 13.439 -5.443 1.00 32.78 301 ALA A CA 1
ATOM 2308 C C . ALA A 1 301 ? -26.720 14.721 -5.301 1.00 32.78 301 ALA A C 1
ATOM 2310 O O . ALA A 1 301 ? -27.015 15.373 -6.302 1.00 32.78 301 ALA A O 1
ATOM 2311 N N . SER A 1 302 ? -27.083 15.142 -4.083 1.00 32.12 302 SER A N 1
ATOM 2312 C CA . SER A 1 302 ? -27.935 16.319 -3.859 1.00 32.12 302 SER A CA 1
ATOM 2313 C C . SER A 1 302 ? -27.440 17.212 -2.716 1.00 32.12 302 SER A C 1
ATOM 2315 O O . SER A 1 302 ? -28.093 17.349 -1.684 1.00 32.12 302 SER A O 1
ATOM 2317 N N . GLY A 1 303 ? -26.289 17.862 -2.905 1.00 34.06 303 GLY A N 1
ATOM 2318 C CA . GLY A 1 303 ? -25.831 18.921 -2.005 1.00 34.06 303 GLY A CA 1
ATOM 2319 C C . GLY A 1 303 ? -25.011 20.000 -2.726 1.00 34.06 303 GLY A C 1
ATOM 2320 O O . GLY A 1 303 ? -24.040 19.662 -3.406 1.00 34.06 303 GLY A O 1
ATOM 2321 N N . PRO A 1 304 ? -25.314 21.306 -2.560 1.00 34.38 304 PRO A N 1
ATOM 2322 C CA . PRO A 1 304 ? -24.563 22.401 -3.194 1.00 34.38 304 PRO A CA 1
ATOM 2323 C C . PRO A 1 304 ? -23.081 22.470 -2.766 1.00 34.38 304 PRO A C 1
ATOM 2325 O O . PRO A 1 304 ? -22.278 23.126 -3.431 1.00 34.38 304 PRO A O 1
ATOM 2328 N N . ALA A 1 305 ? -22.689 21.745 -1.711 1.00 38.25 305 ALA A N 1
ATOM 2329 C CA . ALA A 1 305 ? -21.306 21.611 -1.257 1.00 38.25 305 ALA A CA 1
ATOM 2330 C C . ALA A 1 305 ? -20.437 20.708 -2.157 1.00 38.25 305 ALA A C 1
ATOM 2332 O O . ALA A 1 305 ? -19.249 20.985 -2.297 1.00 38.25 305 ALA A O 1
ATOM 2333 N N . ALA A 1 306 ? -21.002 19.697 -2.831 1.00 35.06 306 ALA A N 1
ATOM 2334 C CA . ALA A 1 306 ? -20.243 18.774 -3.688 1.00 35.06 306 ALA A CA 1
ATOM 2335 C C . ALA A 1 306 ? -19.793 19.435 -5.004 1.00 35.06 306 ALA A C 1
ATOM 2337 O O . ALA A 1 306 ? -18.673 19.224 -5.464 1.00 35.06 306 ALA A O 1
ATOM 2338 N N . ALA A 1 307 ? -20.616 20.325 -5.572 1.00 31.92 307 ALA A N 1
ATOM 2339 C CA . ALA A 1 307 ? -20.215 21.156 -6.709 1.00 31.92 307 ALA A CA 1
ATOM 2340 C C . ALA A 1 307 ? -19.146 22.189 -6.313 1.00 31.92 307 ALA A C 1
ATOM 2342 O O . ALA A 1 307 ? -18.284 22.524 -7.126 1.00 31.92 307 ALA A O 1
ATOM 2343 N N . GLY A 1 308 ? -19.190 22.676 -5.067 1.00 35.31 308 GLY A N 1
ATOM 2344 C CA . GLY A 1 308 ? -18.157 23.521 -4.472 1.00 35.31 308 GLY A CA 1
ATOM 2345 C C . GLY A 1 308 ? -16.849 22.760 -4.281 1.00 35.31 308 GLY A C 1
ATOM 2346 O O . GLY A 1 308 ? -15.827 23.206 -4.775 1.00 35.31 308 GLY A O 1
ATOM 2347 N N . GLN A 1 309 ? -16.877 21.579 -3.663 1.00 34.06 309 GLN A N 1
ATOM 2348 C CA . GLN A 1 309 ? -15.700 20.737 -3.436 1.00 34.06 309 GLN A CA 1
ATOM 2349 C C . GLN A 1 309 ? -15.095 20.209 -4.738 1.00 34.06 309 GLN A C 1
ATOM 2351 O O . GLN A 1 309 ? -13.889 20.319 -4.895 1.00 34.06 309 GLN A O 1
ATOM 2356 N N . GLN A 1 310 ? -15.884 19.773 -5.727 1.00 36.06 310 GLN A N 1
ATOM 2357 C CA . GLN A 1 310 ? -15.354 19.401 -7.048 1.00 36.06 310 GLN A CA 1
ATOM 2358 C C . GLN A 1 310 ? -14.778 20.595 -7.816 1.00 36.06 310 GLN A C 1
ATOM 2360 O O . GLN A 1 310 ? -13.785 20.439 -8.525 1.00 36.06 310 GLN A O 1
ATOM 2365 N N . LYS A 1 311 ? -15.375 21.792 -7.709 1.00 34.66 311 LYS A N 1
ATOM 2366 C CA . LYS A 1 311 ? -14.804 23.010 -8.310 1.00 34.66 311 LYS A CA 1
ATOM 2367 C C . LYS A 1 311 ? -13.538 23.452 -7.583 1.00 34.66 311 LYS A C 1
ATOM 2369 O O . LYS A 1 311 ? -12.596 23.853 -8.255 1.00 34.66 311 LYS A O 1
ATOM 2374 N N . THR A 1 312 ? -13.488 23.331 -6.259 1.00 36.03 312 THR A N 1
ATOM 2375 C CA . THR A 1 312 ? -12.321 23.661 -5.435 1.00 36.03 312 THR A CA 1
ATOM 2376 C C . THR A 1 312 ? -11.205 22.639 -5.624 1.00 36.03 312 THR A C 1
ATOM 2378 O O . THR A 1 312 ? -10.076 23.046 -5.824 1.00 36.03 312 THR A O 1
ATOM 2381 N N . GLU A 1 313 ? -11.483 21.337 -5.688 1.00 37.69 313 GLU A N 1
ATOM 2382 C CA . GLU A 1 313 ? -10.501 20.297 -6.025 1.00 37.69 313 GLU A CA 1
ATOM 2383 C C . GLU A 1 313 ? -10.006 20.431 -7.463 1.00 37.69 313 GLU A C 1
ATOM 2385 O O . GLU A 1 313 ? -8.808 20.319 -7.706 1.00 37.69 313 GLU A O 1
ATOM 2390 N N . ARG A 1 314 ? -10.886 20.724 -8.433 1.00 41.09 314 ARG A N 1
ATOM 2391 C CA . ARG A 1 314 ? -10.454 21.038 -9.805 1.00 41.09 314 ARG A CA 1
ATOM 2392 C C . ARG A 1 314 ? -9.612 22.306 -9.852 1.00 41.09 314 ARG A C 1
ATOM 2394 O O . ARG A 1 314 ? -8.626 22.314 -10.575 1.00 41.09 314 ARG A O 1
ATOM 2401 N N . ALA A 1 315 ? -9.961 23.343 -9.092 1.00 36.06 315 ALA A N 1
ATOM 2402 C CA . ALA A 1 315 ? -9.170 24.565 -8.999 1.00 36.06 315 ALA A CA 1
ATOM 2403 C C . ALA A 1 315 ? -7.818 24.301 -8.325 1.00 36.06 315 ALA A C 1
ATOM 2405 O O . ALA A 1 315 ? -6.806 24.705 -8.867 1.00 36.06 315 ALA A O 1
ATOM 2406 N N . VAL A 1 316 ? -7.768 23.552 -7.223 1.00 38.66 316 VAL A N 1
ATOM 2407 C CA . VAL A 1 316 ? -6.537 23.193 -6.498 1.00 38.66 316 VAL A CA 1
ATOM 2408 C C . VAL A 1 316 ? -5.641 22.275 -7.331 1.00 38.66 316 VAL A C 1
ATOM 2410 O O . VAL A 1 316 ? -4.427 22.458 -7.334 1.00 38.66 316 VAL A O 1
ATOM 2413 N N . ASN A 1 317 ? -6.209 21.326 -8.077 1.00 45.09 317 ASN A N 1
ATOM 2414 C CA . ASN A 1 317 ? -5.458 20.477 -9.002 1.00 45.09 317 ASN A CA 1
ATOM 2415 C C . ASN A 1 317 ? -4.953 21.269 -10.207 1.00 45.09 317 ASN A C 1
ATOM 2417 O O . ASN A 1 317 ? -3.791 21.117 -10.572 1.00 45.09 317 ASN A O 1
ATOM 2421 N N . LEU A 1 318 ? -5.779 22.159 -10.771 1.00 46.78 318 LEU A N 1
ATOM 2422 C CA . LEU A 1 318 ? -5.362 23.068 -11.835 1.00 46.78 318 LEU A CA 1
ATOM 2423 C C . LEU A 1 318 ? -4.218 23.957 -11.345 1.00 46.78 318 LEU A C 1
ATOM 2425 O O . LEU A 1 318 ? -3.180 23.992 -11.986 1.00 46.78 318 LEU A O 1
ATOM 2429 N N . THR A 1 319 ? -4.353 24.581 -10.177 1.00 49.34 319 THR A N 1
ATOM 2430 C CA . THR A 1 319 ? -3.305 25.363 -9.519 1.00 49.34 319 THR A CA 1
ATOM 2431 C C . THR A 1 319 ? -2.047 24.513 -9.315 1.00 49.34 319 THR A C 1
ATOM 2433 O O . THR A 1 319 ? -0.986 24.857 -9.822 1.00 49.34 319 THR A O 1
ATOM 2436 N N . ALA A 1 320 ? -2.133 23.330 -8.703 1.00 50.59 320 ALA A N 1
ATOM 2437 C CA . ALA A 1 320 ? -0.979 22.445 -8.519 1.00 50.59 320 ALA A CA 1
ATOM 2438 C C . ALA A 1 320 ? -0.303 22.035 -9.843 1.00 50.59 320 ALA A C 1
ATOM 2440 O O . ALA A 1 320 ? 0.923 21.905 -9.890 1.00 50.59 320 ALA A O 1
ATOM 2441 N N . ASP A 1 321 ? -1.073 21.840 -10.912 1.00 54.59 321 ASP A N 1
ATOM 2442 C CA . ASP A 1 321 ? -0.554 21.536 -12.243 1.00 54.59 321 ASP A CA 1
ATOM 2443 C C . ASP A 1 321 ? 0.069 22.770 -12.913 1.00 54.59 321 ASP A C 1
ATOM 2445 O O . ASP A 1 321 ? 1.127 22.628 -13.528 1.00 54.59 321 ASP A O 1
ATOM 2449 N N . LEU A 1 322 ? -0.466 23.979 -12.687 1.00 57.09 322 LEU A N 1
ATOM 2450 C CA . LEU A 1 322 ? 0.161 25.255 -13.061 1.00 57.09 322 LEU A CA 1
ATOM 2451 C C . LEU A 1 322 ? 1.539 25.408 -12.408 1.00 57.09 322 LEU A C 1
ATOM 2453 O O . LEU A 1 322 ? 2.516 25.736 -13.083 1.00 57.09 322 LEU A O 1
ATOM 2457 N N . TYR A 1 323 ? 1.660 25.092 -11.117 1.00 59.62 323 TYR A N 1
ATOM 2458 C CA . TYR A 1 323 ? 2.936 25.157 -10.398 1.00 59.62 323 TYR A CA 1
ATOM 2459 C C . TYR A 1 323 ? 3.931 24.084 -10.851 1.00 59.62 323 TYR A C 1
ATOM 2461 O O . TYR A 1 323 ? 5.131 24.359 -10.947 1.00 59.62 323 TYR A O 1
ATOM 2469 N N . LYS A 1 324 ? 3.469 22.871 -11.184 1.00 61.41 324 LYS A N 1
ATOM 2470 C CA . LYS A 1 324 ? 4.320 21.836 -11.801 1.00 61.41 324 LYS A CA 1
ATOM 2471 C C . LYS A 1 324 ? 4.796 22.255 -13.188 1.00 61.41 324 LYS A C 1
ATOM 2473 O O . LYS A 1 324 ? 5.952 21.998 -13.518 1.00 61.41 324 LYS A O 1
ATOM 2478 N N . LEU A 1 325 ? 3.931 22.885 -13.980 1.00 60.06 325 LEU A N 1
ATOM 2479 C CA . LEU A 1 325 ? 4.254 23.389 -15.311 1.00 60.06 325 LEU A CA 1
ATOM 2480 C C . LEU A 1 325 ? 5.288 24.518 -15.207 1.00 60.06 325 LEU A C 1
ATOM 2482 O O . LEU A 1 325 ? 6.361 24.408 -15.793 1.00 60.06 325 LEU A O 1
ATOM 2486 N N . ARG A 1 326 ? 5.056 25.513 -14.340 1.00 60.75 326 ARG A N 1
ATOM 2487 C CA . ARG A 1 326 ? 6.022 26.578 -14.014 1.00 60.75 326 ARG A CA 1
ATOM 2488 C C . ARG A 1 326 ? 7.374 26.015 -13.565 1.00 60.75 326 ARG A C 1
ATOM 2490 O O . ARG A 1 326 ? 8.411 26.447 -14.054 1.00 60.75 326 ARG A O 1
ATOM 2497 N N . ASN A 1 327 ? 7.379 25.016 -12.679 1.00 59.81 327 ASN A N 1
ATOM 2498 C CA . ASN A 1 327 ? 8.611 24.365 -12.217 1.00 59.81 327 ASN A CA 1
ATOM 2499 C C . ASN A 1 327 ? 9.324 23.586 -13.330 1.00 59.81 327 ASN A C 1
ATOM 2501 O O . ASN A 1 327 ? 10.547 23.625 -13.399 1.00 59.81 327 ASN A O 1
ATOM 2505 N N . ARG A 1 328 ? 8.581 22.898 -14.208 1.00 60.62 328 ARG A N 1
ATOM 2506 C CA . ARG A 1 328 ? 9.135 22.160 -15.356 1.00 60.62 328 ARG A CA 1
ATOM 2507 C C . ARG A 1 328 ? 9.876 23.085 -16.317 1.00 60.62 328 ARG A C 1
ATOM 2509 O O . ARG A 1 328 ? 10.864 22.674 -16.914 1.00 60.62 328 ARG A O 1
ATOM 2516 N N . TYR A 1 329 ? 9.398 24.314 -16.451 1.00 55.53 329 TYR A N 1
ATOM 2517 C CA . TYR A 1 329 ? 9.979 25.303 -17.342 1.00 55.53 329 TYR A CA 1
ATOM 2518 C C . TYR A 1 329 ? 10.951 26.269 -16.643 1.00 55.53 329 TYR A C 1
ATOM 2520 O O . TYR A 1 329 ? 11.565 27.073 -17.325 1.00 55.53 329 TYR A O 1
ATOM 2528 N N . ARG A 1 330 ? 11.158 26.180 -15.322 1.00 60.09 330 ARG A N 1
ATOM 2529 C CA . ARG A 1 330 ? 11.904 27.170 -14.518 1.00 60.09 330 ARG A CA 1
ATOM 2530 C C . ARG A 1 330 ? 13.328 27.456 -15.010 1.00 60.09 330 ARG A C 1
ATOM 2532 O O . ARG A 1 330 ? 13.696 28.621 -15.121 1.00 60.09 330 ARG A O 1
ATOM 2539 N N . ASP A 1 331 ? 14.102 26.424 -15.336 1.00 50.56 331 ASP A N 1
ATOM 2540 C CA . ASP A 1 331 ? 15.503 26.604 -15.747 1.00 50.56 331 ASP A CA 1
ATOM 2541 C C . ASP A 1 331 ? 15.619 27.107 -17.197 1.00 50.56 331 ASP A C 1
ATOM 2543 O O . ASP A 1 331 ? 16.445 27.961 -17.493 1.00 50.56 331 ASP A O 1
ATOM 2547 N N . VAL A 1 332 ? 14.725 26.650 -18.083 1.00 50.66 332 VAL A N 1
ATOM 2548 C CA . VAL A 1 332 ? 14.645 27.088 -19.492 1.00 50.66 332 VAL A CA 1
ATOM 2549 C C . VAL A 1 332 ? 14.065 28.503 -19.613 1.00 50.66 332 VAL A C 1
ATOM 2551 O O . VAL A 1 332 ? 14.449 29.269 -20.494 1.00 50.66 332 VAL A O 1
ATOM 2554 N N . LEU A 1 333 ? 13.131 28.860 -18.728 1.00 54.09 333 LEU A N 1
ATOM 2555 C CA . LEU A 1 333 ? 12.479 30.161 -18.720 1.00 54.09 333 LEU A CA 1
ATOM 2556 C C . LEU A 1 333 ? 13.360 31.235 -18.114 1.00 54.09 333 LEU A C 1
ATOM 2558 O O . LEU A 1 333 ? 13.290 32.338 -18.611 1.00 54.09 333 LEU A O 1
ATOM 2562 N N . ASN A 1 334 ? 14.203 30.973 -17.113 1.00 56.78 334 ASN A N 1
ATOM 2563 C CA . ASN A 1 334 ? 15.041 32.029 -16.528 1.00 56.78 334 ASN A CA 1
ATOM 2564 C C . ASN A 1 334 ? 15.960 32.724 -17.557 1.00 56.78 334 ASN A C 1
ATOM 2566 O O . ASN A 1 334 ? 16.141 33.938 -17.474 1.00 56.78 334 ASN A O 1
ATOM 2570 N N . GLU A 1 335 ? 16.479 31.995 -18.551 1.00 56.34 335 GLU A N 1
ATOM 2571 C CA . GLU A 1 335 ? 17.308 32.554 -19.634 1.00 56.34 335 GLU A CA 1
ATOM 2572 C C . GLU A 1 335 ? 16.491 33.266 -20.732 1.00 56.34 335 GLU A C 1
ATOM 2574 O O . GLU A 1 335 ? 16.988 34.186 -21.378 1.00 56.34 335 GLU A O 1
ATOM 2579 N N . LEU A 1 336 ? 15.223 32.881 -20.933 1.00 57.59 336 LEU A N 1
ATOM 2580 C CA . LEU A 1 336 ? 14.346 33.364 -22.015 1.00 57.59 336 LEU A CA 1
ATOM 2581 C C . LEU A 1 336 ? 13.088 34.095 -21.501 1.00 57.59 336 LEU A C 1
ATOM 2583 O O . LEU A 1 336 ? 12.134 34.312 -22.247 1.00 57.59 336 LEU A O 1
ATOM 2587 N N . TYR A 1 337 ? 13.051 34.465 -20.221 1.00 65.62 337 TYR A N 1
ATOM 2588 C CA . TYR A 1 337 ? 11.834 34.886 -19.513 1.00 65.62 337 TYR A CA 1
ATOM 2589 C C . TYR A 1 337 ? 11.209 36.135 -20.137 1.00 65.62 337 TYR A C 1
ATOM 2591 O O . TYR A 1 337 ? 10.004 36.185 -20.389 1.00 65.62 337 TYR A O 1
ATOM 2599 N N . GLU A 1 338 ? 12.056 37.122 -20.436 1.00 69.19 338 GLU A N 1
ATOM 2600 C CA . GLU A 1 338 ? 11.664 38.389 -21.063 1.00 69.19 338 GLU A CA 1
ATOM 2601 C C . GLU A 1 338 ? 11.106 38.189 -22.476 1.00 69.19 338 GLU A C 1
ATOM 2603 O O . GLU A 1 338 ? 10.181 38.883 -22.882 1.00 69.19 338 GLU A O 1
ATOM 2608 N N . SER A 1 339 ? 11.631 37.221 -23.232 1.00 70.50 339 SER A N 1
ATOM 2609 C CA . SER A 1 339 ? 11.216 36.979 -24.617 1.00 70.50 339 SER A CA 1
ATOM 2610 C C . SER A 1 339 ? 10.040 36.006 -24.750 1.00 70.50 339 SER A C 1
ATOM 2612 O O . SER A 1 339 ? 9.459 35.914 -25.830 1.00 70.50 339 SER A O 1
ATOM 2614 N N . THR A 1 340 ? 9.662 35.293 -23.681 1.00 69.62 340 THR A N 1
ATOM 2615 C CA . THR A 1 340 ? 8.647 34.223 -23.740 1.00 69.62 340 THR A CA 1
ATOM 2616 C C . THR A 1 340 ? 7.493 34.401 -22.752 1.00 69.62 340 THR A C 1
ATOM 2618 O O . THR A 1 340 ? 6.334 34.368 -23.164 1.00 69.62 340 THR A O 1
ATOM 2621 N N . VAL A 1 341 ? 7.769 34.639 -21.467 1.00 72.69 341 VAL A N 1
ATOM 2622 C CA . VAL A 1 341 ? 6.742 34.698 -20.408 1.00 72.69 341 VAL A CA 1
ATOM 2623 C C . VAL A 1 341 ? 6.148 36.093 -20.287 1.00 72.69 341 VAL A C 1
ATOM 2625 O O . VAL A 1 341 ? 4.931 36.220 -20.186 1.00 72.69 341 VAL A O 1
ATOM 2628 N N . GLN A 1 342 ? 6.967 37.145 -20.359 1.00 78.06 342 GLN A N 1
ATOM 2629 C CA . GLN A 1 342 ? 6.486 38.531 -20.271 1.00 78.06 342 GLN A CA 1
ATOM 2630 C C . GLN A 1 342 ? 5.442 38.894 -21.346 1.00 78.06 342 GLN A C 1
ATOM 2632 O O . GLN A 1 342 ? 4.406 39.458 -20.987 1.00 78.06 342 GLN A O 1
ATOM 2637 N N . PRO A 1 343 ? 5.600 38.501 -22.627 1.00 81.69 343 PRO A N 1
ATOM 2638 C CA . PRO A 1 343 ? 4.562 38.714 -23.638 1.00 81.69 343 PRO A CA 1
ATOM 2639 C C . PRO A 1 343 ? 3.243 37.991 -23.323 1.00 81.69 343 PRO A C 1
ATOM 2641 O O . PRO A 1 343 ? 2.164 38.512 -23.608 1.00 81.69 343 PRO A O 1
ATOM 2644 N N . ALA A 1 344 ? 3.309 36.799 -22.719 1.00 82.19 344 ALA A N 1
ATOM 2645 C CA . ALA A 1 344 ? 2.124 36.055 -22.300 1.00 82.19 344 ALA A CA 1
ATOM 2646 C C . ALA A 1 344 ? 1.460 36.697 -21.068 1.00 82.19 344 ALA A C 1
ATOM 2648 O O . ALA A 1 344 ? 0.241 36.841 -21.046 1.00 82.19 344 ALA A O 1
ATOM 2649 N N . VAL A 1 345 ? 2.245 37.158 -20.087 1.00 83.19 345 VAL A N 1
ATOM 2650 C CA . VAL A 1 345 ? 1.768 37.911 -18.910 1.00 83.19 345 VAL A CA 1
ATOM 2651 C C . VAL A 1 345 ? 1.064 39.199 -19.327 1.00 83.19 345 VAL A C 1
ATOM 2653 O O . VAL A 1 345 ? -0.025 39.478 -18.829 1.00 83.19 345 VAL A O 1
ATOM 2656 N N . ALA A 1 346 ? 1.637 39.950 -20.270 1.00 86.69 346 ALA A N 1
ATOM 2657 C CA . ALA A 1 346 ? 1.025 41.165 -20.798 1.00 86.69 346 ALA A CA 1
ATOM 2658 C C . ALA A 1 346 ? -0.348 40.881 -21.429 1.00 86.69 346 ALA A C 1
ATOM 2660 O O . ALA A 1 346 ? -1.325 41.544 -21.094 1.00 86.69 346 ALA A O 1
ATOM 2661 N N . ARG A 1 347 ? -0.448 39.832 -22.254 1.00 84.56 347 ARG A N 1
ATOM 2662 C CA . ARG A 1 347 ? -1.713 39.405 -22.872 1.00 84.56 347 ARG A CA 1
ATOM 2663 C C . ARG A 1 347 ? -2.762 38.933 -21.866 1.00 84.56 347 ARG A C 1
ATOM 2665 O O . ARG A 1 347 ? -3.936 39.252 -22.022 1.00 84.56 347 ARG A O 1
ATOM 2672 N N . VAL A 1 348 ? -2.369 38.188 -20.829 1.00 84.31 348 VAL A N 1
ATOM 2673 C CA . VAL A 1 348 ? -3.314 37.778 -19.773 1.00 84.31 348 VAL A CA 1
ATOM 2674 C C . VAL A 1 348 ? -3.816 38.999 -19.004 1.00 84.31 348 VAL A C 1
ATOM 2676 O O . VAL A 1 348 ? -5.011 39.074 -18.737 1.00 84.31 348 VAL A O 1
ATOM 2679 N N . ARG A 1 349 ? -2.949 39.973 -18.689 1.00 86.62 349 ARG A N 1
ATOM 2680 C CA . ARG A 1 349 ? -3.360 41.228 -18.035 1.00 86.62 349 ARG A CA 1
ATOM 2681 C C . ARG A 1 349 ? -4.314 42.049 -18.899 1.00 86.62 349 ARG A C 1
ATOM 2683 O O . ARG A 1 349 ? -5.337 42.489 -18.392 1.00 86.62 349 ARG A O 1
ATOM 2690 N N . GLU A 1 350 ? -4.034 42.179 -20.192 1.00 89.00 350 GLU A N 1
ATOM 2691 C CA . GLU A 1 350 ? -4.919 42.862 -21.143 1.00 89.00 350 GLU A CA 1
ATOM 2692 C C . GLU A 1 350 ? -6.308 42.200 -21.188 1.00 89.00 350 GLU A C 1
ATOM 2694 O O . GLU A 1 350 ? -7.333 42.873 -21.088 1.00 89.00 350 GLU A O 1
ATOM 2699 N N . GLN A 1 351 ? -6.361 40.865 -21.221 1.00 85.50 351 GLN A N 1
ATOM 2700 C CA . GLN A 1 351 ? -7.623 40.127 -21.171 1.00 85.50 351 GLN A CA 1
ATOM 2701 C C . GLN A 1 351 ? -8.354 40.297 -19.828 1.00 85.50 351 GLN A C 1
ATOM 2703 O O . GLN A 1 351 ? -9.583 40.390 -19.804 1.00 85.50 351 GLN A O 1
ATOM 2708 N N . MET A 1 352 ? -7.627 40.340 -18.704 1.00 87.62 352 MET A N 1
ATOM 2709 C CA . MET A 1 352 ? -8.205 40.634 -17.384 1.00 87.62 352 MET A CA 1
ATOM 2710 C C . MET A 1 352 ? -8.847 42.025 -17.352 1.00 87.62 352 MET A C 1
ATOM 2712 O O . MET A 1 352 ? -9.943 42.167 -16.817 1.00 87.62 352 MET A O 1
ATOM 2716 N N . GLU A 1 353 ? -8.210 43.030 -17.954 1.00 85.75 353 GLU A N 1
ATOM 2717 C CA . GLU A 1 353 ? -8.748 44.393 -18.037 1.00 85.75 353 GLU A CA 1
ATOM 2718 C C . GLU A 1 353 ? -9.995 44.473 -18.930 1.00 85.75 353 GLU A C 1
ATOM 2720 O O . GLU A 1 353 ? -10.960 45.146 -18.574 1.00 85.75 353 GLU A O 1
ATOM 2725 N N . GLN A 1 354 ? -10.023 43.742 -20.048 1.00 82.38 354 GLN A N 1
ATOM 2726 C CA . GLN A 1 354 ? -11.158 43.735 -20.981 1.00 82.38 354 GLN A CA 1
ATOM 2727 C C . GLN A 1 354 ? -12.385 42.972 -20.458 1.00 82.38 354 GLN A C 1
ATOM 2729 O O . GLN A 1 354 ? -13.517 43.318 -20.794 1.00 82.38 354 GLN A O 1
ATOM 2734 N N . THR A 1 355 ? -12.178 41.923 -19.655 1.00 80.69 355 THR A N 1
ATOM 2735 C CA . THR A 1 355 ? -13.256 41.014 -19.213 1.00 80.69 355 THR A CA 1
ATOM 2736 C C . THR A 1 355 ? -13.621 41.144 -17.733 1.00 80.69 355 THR A C 1
ATOM 2738 O O . THR A 1 355 ? -14.634 40.589 -17.311 1.00 80.69 355 THR A O 1
ATOM 2741 N N . ALA A 1 356 ? -12.823 41.874 -16.942 1.00 76.44 356 ALA A N 1
ATOM 2742 C CA . ALA A 1 356 ? -12.908 41.955 -15.478 1.00 76.44 356 ALA A CA 1
ATOM 2743 C C . ALA A 1 356 ? -12.834 40.584 -14.764 1.00 76.44 356 ALA A C 1
ATOM 2745 O O . ALA A 1 356 ? -13.295 40.428 -13.631 1.00 76.44 356 ALA A O 1
ATOM 2746 N N . GLU A 1 357 ? -12.251 39.575 -15.417 1.00 75.50 357 GLU A N 1
ATOM 2747 C CA . GLU A 1 357 ? -12.061 38.230 -14.871 1.00 75.50 357 GLU A CA 1
ATOM 2748 C C . GLU A 1 357 ? -10.670 38.057 -14.233 1.00 75.50 357 GLU A C 1
ATOM 2750 O O . GLU A 1 357 ? -9.715 38.764 -14.551 1.00 75.50 357 GLU A O 1
ATOM 2755 N N . GLY A 1 358 ? -10.536 37.104 -13.303 1.00 73.69 358 GLY A N 1
ATOM 2756 C CA . GLY A 1 358 ? -9.258 36.804 -12.644 1.00 73.69 358 GLY A CA 1
ATOM 2757 C C . GLY A 1 358 ? -8.258 36.075 -13.553 1.00 73.69 358 GLY A C 1
ATOM 2758 O O . GLY A 1 358 ? -8.649 35.381 -14.491 1.00 73.69 358 GLY A O 1
ATOM 2759 N N . ALA A 1 359 ? -6.963 36.158 -13.222 1.00 76.31 359 ALA A N 1
ATOM 2760 C CA . ALA A 1 359 ? -5.844 35.699 -14.060 1.00 76.31 359 ALA A CA 1
ATOM 2761 C C . ALA A 1 359 ? -5.991 34.273 -14.628 1.00 76.31 359 ALA A C 1
ATOM 2763 O O . ALA A 1 359 ? -5.754 34.055 -15.814 1.00 76.31 359 ALA A O 1
ATOM 2764 N N . ILE A 1 360 ? -6.434 33.307 -13.812 1.00 75.94 360 ILE A N 1
ATOM 2765 C CA . ILE A 1 360 ? -6.626 31.909 -14.242 1.00 75.94 360 ILE A CA 1
ATOM 2766 C C . ILE A 1 360 ? -7.703 31.804 -15.326 1.00 75.94 360 ILE A C 1
ATOM 2768 O O . ILE A 1 360 ? -7.544 31.067 -16.299 1.00 75.94 360 ILE A O 1
ATOM 2772 N N . LYS A 1 361 ? -8.812 32.532 -15.166 1.00 78.56 361 LYS A N 1
ATOM 2773 C CA . LYS A 1 361 ? -9.948 32.456 -16.086 1.00 78.56 361 LYS A CA 1
ATOM 2774 C C . LYS A 1 361 ? -9.606 33.127 -17.418 1.00 78.56 361 LYS A C 1
ATOM 2776 O O . LYS A 1 361 ? -9.824 32.521 -18.464 1.00 78.56 361 LYS A O 1
ATOM 2781 N N . SER A 1 362 ? -8.947 34.284 -17.370 1.00 82.88 362 SER A N 1
ATOM 2782 C CA . SER A 1 362 ? -8.449 34.989 -18.556 1.00 82.88 362 SER A CA 1
ATOM 2783 C C . SER A 1 362 ? -7.424 34.159 -19.338 1.00 82.88 362 SER A C 1
ATOM 2785 O O . SER A 1 362 ? -7.518 34.056 -20.561 1.00 82.88 362 SER A O 1
ATOM 2787 N N . ALA A 1 363 ? -6.498 33.483 -18.650 1.00 82.94 363 ALA A N 1
ATOM 2788 C CA . ALA A 1 363 ? -5.531 32.593 -19.293 1.00 82.94 363 ALA A CA 1
ATOM 2789 C C . ALA A 1 363 ? -6.169 31.347 -19.923 1.00 82.94 363 ALA A C 1
ATOM 2791 O O . ALA A 1 363 ? -5.774 30.951 -21.016 1.00 82.94 363 ALA A O 1
ATOM 2792 N N . LEU A 1 364 ? -7.169 30.740 -19.274 1.00 79.62 364 LEU A N 1
ATOM 2793 C CA . LEU A 1 364 ? -7.904 29.603 -19.839 1.00 79.62 364 LEU A CA 1
ATOM 2794 C C . LEU A 1 364 ? -8.690 29.982 -21.098 1.00 79.62 364 LEU A C 1
ATOM 2796 O O . LEU A 1 364 ? -8.816 29.156 -22.000 1.00 79.62 364 LEU A O 1
ATOM 2800 N N . THR A 1 365 ? -9.230 31.199 -21.161 1.00 84.19 365 THR A N 1
ATOM 2801 C CA . THR A 1 365 ? -9.924 31.711 -22.351 1.00 84.19 365 THR A CA 1
ATOM 2802 C C . THR A 1 365 ? -8.946 31.871 -23.514 1.00 84.19 365 THR A C 1
ATOM 2804 O O . THR A 1 365 ? -9.158 31.265 -24.561 1.00 84.19 365 THR A O 1
ATOM 2807 N N . LEU A 1 366 ? -7.811 32.545 -23.293 1.00 83.31 366 LEU A N 1
ATOM 2808 C CA . LEU A 1 366 ? -6.753 32.699 -24.302 1.00 83.31 366 LEU A CA 1
ATOM 2809 C C . LEU A 1 366 ? -6.171 31.350 -24.760 1.00 83.31 366 LEU A C 1
ATOM 2811 O O . LEU A 1 366 ? -5.903 31.144 -25.941 1.00 83.31 366 LEU A O 1
ATOM 2815 N N . ALA A 1 367 ? -6.007 30.395 -23.841 1.00 80.81 367 ALA A N 1
ATOM 2816 C CA . ALA A 1 367 ? -5.509 29.059 -24.157 1.00 80.81 367 ALA A CA 1
ATOM 2817 C C . ALA A 1 367 ? -6.477 28.243 -25.038 1.00 80.81 367 ALA A C 1
ATOM 2819 O O . ALA A 1 367 ? -6.022 27.398 -25.808 1.00 80.81 367 ALA A O 1
ATOM 2820 N N . LYS A 1 368 ? -7.794 28.484 -24.945 1.00 80.38 368 LYS A N 1
ATOM 2821 C CA . LYS A 1 368 ? -8.826 27.798 -25.748 1.00 80.38 368 LYS A CA 1
ATOM 2822 C C . LYS A 1 368 ? -8.941 28.322 -27.176 1.00 80.38 368 LYS A C 1
ATOM 2824 O O . LYS A 1 368 ? -9.408 27.589 -28.043 1.00 80.38 368 LYS A O 1
ATOM 2829 N N . GLU A 1 369 ? -8.536 29.564 -27.417 1.00 79.19 369 GLU A N 1
ATOM 2830 C CA . GLU A 1 369 ? -8.516 30.173 -28.755 1.00 79.19 369 GLU A CA 1
ATOM 2831 C C . GLU A 1 369 ? -7.364 29.635 -29.623 1.00 79.19 369 GLU A C 1
ATOM 2833 O O . GLU A 1 369 ? -7.320 29.869 -30.831 1.00 79.19 369 GLU A O 1
ATOM 2838 N N . LEU A 1 370 ? -6.447 28.871 -29.023 1.00 70.12 370 LEU A N 1
ATOM 2839 C CA . LEU A 1 370 ? -5.320 28.232 -29.692 1.00 70.12 370 LEU A CA 1
ATOM 2840 C C . LEU A 1 370 ? -5.602 26.743 -29.941 1.00 70.12 370 LEU A C 1
ATOM 2842 O O . LEU A 1 370 ? -6.267 26.088 -29.137 1.00 70.12 370 LEU A O 1
ATOM 2846 N N . PRO A 1 371 ? -5.064 26.160 -31.027 1.00 55.91 371 PRO A N 1
ATOM 2847 C CA . PRO A 1 371 ? -5.206 24.732 -31.285 1.00 55.91 371 PRO A CA 1
ATOM 2848 C C . PRO A 1 371 ? -4.598 23.901 -30.140 1.00 55.91 371 PRO A C 1
ATOM 2850 O O . PRO A 1 371 ? -3.499 24.182 -29.651 1.00 55.91 371 PRO A O 1
ATOM 2853 N N . GLY A 1 372 ? -5.342 22.880 -29.703 1.00 52.22 372 GLY A N 1
ATOM 2854 C CA . GLY A 1 372 ? -5.048 22.104 -28.497 1.00 52.22 372 GLY A CA 1
ATOM 2855 C C . GLY A 1 372 ? -3.661 21.452 -28.497 1.00 52.22 372 GLY A C 1
ATOM 2856 O O . GLY A 1 372 ? -3.242 20.854 -29.485 1.00 52.22 372 GLY A O 1
ATOM 2857 N N . GLY A 1 373 ? -2.959 21.554 -27.362 1.00 54.94 373 GLY A N 1
ATOM 2858 C CA . GLY A 1 373 ? -1.629 20.965 -27.149 1.00 54.94 373 GLY A CA 1
ATOM 2859 C C . GLY A 1 373 ? -0.443 21.850 -27.554 1.00 54.94 373 GLY A C 1
ATOM 2860 O O . GLY A 1 373 ? 0.697 21.388 -27.521 1.00 54.94 373 GLY A O 1
ATOM 2861 N N . SER A 1 374 ? -0.679 23.108 -27.936 1.00 60.53 374 SER A N 1
ATOM 2862 C CA . SER A 1 374 ? 0.392 24.069 -28.224 1.00 60.53 374 SER A CA 1
ATOM 2863 C C . SER A 1 374 ? 1.143 24.486 -26.952 1.00 60.53 374 SER A C 1
ATOM 2865 O O . SER A 1 374 ? 0.519 24.849 -25.955 1.00 60.53 374 SER A O 1
ATOM 2867 N N . GLN A 1 375 ? 2.481 24.551 -27.016 1.00 60.72 375 GLN A N 1
ATOM 2868 C CA . GLN A 1 375 ? 3.324 25.138 -25.958 1.00 60.72 375 GLN A CA 1
ATOM 2869 C C . GLN A 1 375 ? 2.886 26.568 -25.589 1.00 60.72 375 GLN A C 1
ATOM 2871 O O . GLN A 1 375 ? 3.086 27.009 -24.461 1.00 60.72 375 GLN A O 1
ATOM 2876 N N . SER A 1 376 ? 2.249 27.286 -26.520 1.00 65.31 376 SER A N 1
ATOM 2877 C CA . SER A 1 376 ? 1.705 28.627 -26.296 1.00 65.31 376 SER A CA 1
ATOM 2878 C C . SER A 1 376 ? 0.500 28.643 -25.348 1.00 65.31 376 SER A C 1
ATOM 2880 O O . SER A 1 376 ? 0.345 29.604 -24.606 1.00 65.31 376 SER A O 1
ATOM 2882 N N . ALA A 1 377 ? -0.331 27.594 -25.331 1.00 73.88 377 ALA A N 1
ATOM 2883 C CA . ALA A 1 377 ? -1.463 27.487 -24.403 1.00 73.88 377 ALA A CA 1
ATOM 2884 C C . ALA A 1 377 ? -0.974 27.284 -22.958 1.00 73.88 377 ALA A C 1
ATOM 2886 O O . ALA A 1 377 ? -1.444 27.941 -22.029 1.00 73.88 377 ALA A O 1
ATOM 2887 N N . ASP A 1 378 ? 0.053 26.448 -22.799 1.00 73.50 378 ASP A N 1
ATOM 2888 C CA . ASP A 1 378 ? 0.754 26.224 -21.534 1.00 73.50 378 ASP A CA 1
ATOM 2889 C C . ASP A 1 378 ? 1.444 27.503 -21.022 1.00 73.50 378 ASP A C 1
ATOM 2891 O O . ASP A 1 378 ? 1.467 27.761 -19.819 1.00 73.50 378 ASP A O 1
ATOM 2895 N N . LEU A 1 379 ? 1.947 28.354 -21.923 1.00 75.75 379 LEU A N 1
ATOM 2896 C CA . LEU A 1 379 ? 2.549 29.653 -21.590 1.00 75.75 379 LEU A CA 1
ATOM 2897 C C . LEU A 1 379 ? 1.550 30.640 -20.964 1.00 75.75 379 LEU A C 1
ATOM 2899 O O . LEU A 1 379 ? 1.918 31.340 -20.023 1.00 75.75 379 LEU A O 1
ATOM 2903 N N . PHE A 1 380 ? 0.292 30.682 -21.418 1.00 81.06 380 PHE A N 1
ATOM 2904 C CA . PHE A 1 380 ? -0.740 31.534 -20.799 1.00 81.06 380 PHE A CA 1
ATOM 2905 C C . PHE A 1 380 ? -1.095 31.071 -19.387 1.00 81.06 380 PHE A C 1
ATOM 2907 O O . PHE A 1 380 ? -1.288 31.879 -18.479 1.00 81.06 380 PHE A O 1
ATOM 2914 N N . LEU A 1 381 ? -1.121 29.758 -19.189 1.00 79.56 381 LEU A N 1
ATOM 2915 C CA . LEU A 1 381 ? -1.333 29.130 -17.895 1.00 79.56 381 LEU A CA 1
ATOM 2916 C C . LEU A 1 381 ? -0.174 29.428 -16.923 1.00 79.56 381 LEU A C 1
ATOM 2918 O O . LEU A 1 381 ? -0.411 29.821 -15.779 1.00 79.56 381 LEU A O 1
ATOM 2922 N N . VAL A 1 382 ? 1.075 29.350 -17.390 1.00 76.19 382 VAL A N 1
ATOM 2923 C CA . VAL A 1 382 ? 2.256 29.779 -16.617 1.00 76.19 382 VAL A CA 1
ATOM 2924 C C . VAL A 1 382 ? 2.210 31.282 -16.309 1.00 76.19 382 VAL A C 1
ATOM 2926 O O . VAL A 1 382 ? 2.513 31.682 -15.187 1.00 76.19 382 VAL A O 1
ATOM 2929 N N . ALA A 1 383 ? 1.771 32.113 -17.258 1.00 79.88 383 ALA A N 1
ATOM 2930 C CA . ALA A 1 383 ? 1.623 33.553 -17.067 1.00 79.88 383 ALA A CA 1
ATOM 2931 C C . ALA A 1 383 ? 0.578 33.916 -15.995 1.00 79.88 383 ALA A C 1
ATOM 2933 O O . ALA A 1 383 ? 0.810 34.830 -15.207 1.00 79.88 383 ALA A O 1
ATOM 2934 N N . ALA A 1 384 ? -0.538 33.184 -15.907 1.00 81.44 384 ALA A N 1
ATOM 2935 C CA . ALA A 1 384 ? -1.521 33.380 -14.840 1.00 81.44 384 ALA A CA 1
ATOM 2936 C C . ALA A 1 384 ? -0.937 33.113 -13.447 1.00 81.44 384 ALA A C 1
ATOM 2938 O O . ALA A 1 384 ? -1.169 33.900 -12.530 1.00 81.44 384 ALA A O 1
ATOM 2939 N N . ALA A 1 385 ? -0.152 32.040 -13.298 1.00 75.56 385 ALA A N 1
ATOM 2940 C CA . ALA A 1 385 ? 0.526 31.731 -12.039 1.00 75.56 385 ALA A CA 1
ATOM 2941 C C . ALA A 1 385 ? 1.543 32.822 -11.662 1.00 75.56 385 ALA A C 1
ATOM 2943 O O . ALA A 1 385 ? 1.650 33.195 -10.499 1.00 75.56 385 ALA A O 1
ATOM 2944 N N . GLU A 1 386 ? 2.243 33.379 -12.650 1.00 74.69 386 GLU A N 1
ATOM 2945 C CA . GLU A 1 386 ? 3.224 34.449 -12.446 1.00 74.69 386 GLU A CA 1
ATOM 2946 C C . GLU A 1 386 ? 2.583 35.803 -12.083 1.00 74.69 386 GLU A C 1
ATOM 2948 O O . GLU A 1 386 ? 3.181 36.601 -11.367 1.00 74.69 386 GLU A O 1
ATOM 2953 N N . ILE A 1 387 ? 1.351 36.066 -12.538 1.00 79.81 387 ILE A N 1
ATOM 2954 C CA . ILE A 1 387 ? 0.565 37.244 -12.126 1.00 79.81 387 ILE A CA 1
ATOM 2955 C C . ILE A 1 387 ? 0.078 37.102 -10.682 1.00 79.81 387 ILE A C 1
ATOM 2957 O O . ILE A 1 387 ? 0.069 38.087 -9.946 1.00 79.81 387 ILE A O 1
ATOM 2961 N N . MET A 1 388 ? -0.353 35.899 -10.295 1.00 77.56 388 MET A N 1
ATOM 2962 C CA . MET A 1 388 ? -0.863 35.625 -8.950 1.00 77.56 388 MET A CA 1
ATOM 2963 C C . MET A 1 388 ? 0.250 35.626 -7.903 1.00 77.56 388 MET A C 1
ATOM 2965 O O . MET A 1 388 ? 0.071 36.181 -6.822 1.00 77.56 388 MET A O 1
ATOM 2969 N N . GLU A 1 389 ? 1.399 35.039 -8.235 1.00 70.69 389 GLU A N 1
ATOM 2970 C CA . GLU A 1 389 ? 2.567 34.960 -7.365 1.00 70.69 389 GLU A CA 1
ATOM 2971 C C . GLU A 1 389 ? 3.853 35.145 -8.185 1.00 70.69 389 GLU A C 1
ATOM 2973 O O . GLU A 1 389 ? 4.399 34.163 -8.711 1.00 70.69 389 GLU A O 1
ATOM 2978 N N . PRO A 1 390 ? 4.356 36.390 -8.300 1.00 68.81 390 PRO A N 1
ATOM 2979 C CA . PRO A 1 390 ? 5.547 36.673 -9.085 1.00 68.81 390 PRO A CA 1
ATOM 2980 C C . PRO A 1 390 ? 6.753 35.938 -8.505 1.00 68.81 390 PRO A C 1
ATOM 2982 O O . PRO A 1 390 ? 7.047 36.029 -7.309 1.00 68.81 390 PRO A O 1
ATOM 2985 N N . SER A 1 391 ? 7.461 35.195 -9.353 1.00 60.59 391 SER A N 1
ATOM 2986 C CA . SER A 1 391 ? 8.621 34.427 -8.920 1.00 60.59 391 SER A CA 1
ATOM 2987 C C . SER A 1 391 ? 9.763 35.384 -8.538 1.00 60.59 391 SER A C 1
ATOM 2989 O O . SER A 1 391 ? 10.065 36.313 -9.292 1.00 60.59 391 SER A O 1
ATOM 2991 N N . PRO A 1 392 ? 10.446 35.190 -7.392 1.00 57.00 392 PRO A N 1
ATOM 2992 C CA . PRO A 1 392 ? 11.581 36.030 -7.028 1.00 57.00 392 PRO A CA 1
ATOM 2993 C C . PRO A 1 392 ? 12.734 35.813 -8.019 1.00 57.00 392 PRO A C 1
ATOM 2995 O O . PRO A 1 392 ? 13.254 34.704 -8.154 1.00 57.00 392 PRO A O 1
ATOM 2998 N N . ARG A 1 393 ? 13.135 36.881 -8.718 1.00 51.50 393 ARG A N 1
ATOM 2999 C CA . ARG A 1 393 ? 14.309 36.891 -9.600 1.00 51.50 393 ARG A CA 1
ATOM 3000 C C . ARG A 1 393 ? 15.583 36.852 -8.761 1.00 51.50 393 ARG A C 1
ATOM 3002 O O . ARG A 1 393 ? 15.706 37.601 -7.794 1.00 51.50 393 ARG A O 1
ATOM 3009 N N . ALA A 1 394 ? 16.558 36.040 -9.163 1.00 41.62 394 ALA A N 1
ATOM 3010 C CA . ALA A 1 394 ? 17.918 36.233 -8.677 1.00 41.62 394 ALA A CA 1
ATOM 3011 C C . ALA A 1 394 ? 18.408 37.604 -9.174 1.00 41.62 394 ALA A C 1
ATOM 3013 O O . ALA A 1 394 ? 18.302 37.899 -10.367 1.00 41.62 394 ALA A O 1
ATOM 3014 N N . ALA A 1 395 ? 18.894 38.457 -8.270 1.00 39.34 395 ALA A N 1
ATOM 3015 C CA . ALA A 1 395 ? 19.539 39.702 -8.666 1.00 39.34 395 ALA A CA 1
ATOM 3016 C C . ALA A 1 395 ? 20.739 39.367 -9.566 1.00 39.34 395 ALA A C 1
ATOM 3018 O O . ALA A 1 395 ? 21.496 38.438 -9.274 1.00 39.34 395 ALA A O 1
ATOM 3019 N N . ALA A 1 396 ? 20.898 40.095 -10.674 1.00 38.00 396 ALA A N 1
ATOM 3020 C CA . ALA A 1 396 ? 22.041 39.923 -11.559 1.00 38.00 396 ALA A CA 1
ATOM 3021 C C . ALA A 1 396 ? 23.331 40.161 -10.757 1.00 38.00 396 ALA A C 1
ATOM 3023 O O . ALA A 1 396 ? 23.629 41.293 -10.387 1.00 38.00 396 ALA A O 1
ATOM 3024 N N . GLY A 1 397 ? 24.060 39.083 -10.461 1.00 43.00 397 GLY A N 1
ATOM 3025 C CA . GLY A 1 397 ? 25.352 39.138 -9.776 1.00 43.00 397 GLY A CA 1
ATOM 3026 C C . GLY A 1 397 ? 25.470 38.350 -8.472 1.00 43.00 397 GLY A C 1
ATOM 3027 O O . GLY A 1 397 ? 26.594 38.194 -8.014 1.00 43.00 397 GLY A O 1
ATOM 3028 N N . ASP A 1 398 ? 24.392 37.800 -7.907 1.00 36.12 398 ASP A N 1
ATOM 3029 C CA . ASP A 1 398 ? 24.474 37.056 -6.640 1.00 36.12 398 ASP A CA 1
ATOM 3030 C C . ASP A 1 398 ? 23.864 35.654 -6.784 1.00 36.12 398 ASP A C 1
ATOM 3032 O O . ASP A 1 398 ? 22.695 35.398 -6.492 1.00 36.12 398 ASP A O 1
ATOM 3036 N N . ALA A 1 399 ? 24.670 34.715 -7.283 1.00 31.58 399 ALA A N 1
ATOM 3037 C CA . ALA A 1 399 ? 24.385 33.301 -7.086 1.00 31.58 399 ALA A CA 1
ATOM 3038 C C . ALA A 1 399 ? 24.757 32.966 -5.634 1.00 31.58 399 ALA A C 1
ATOM 3040 O O . ALA A 1 399 ? 25.942 33.053 -5.296 1.00 31.58 399 ALA A O 1
ATOM 3041 N N . PRO A 1 400 ? 23.818 32.570 -4.753 1.00 33.56 400 PRO A N 1
ATOM 3042 C CA . PRO A 1 400 ? 24.206 32.175 -3.415 1.00 33.56 400 PRO A CA 1
ATOM 3043 C C . PRO A 1 400 ? 25.052 30.907 -3.525 1.00 33.56 400 PRO A C 1
ATOM 3045 O O . PRO A 1 400 ? 24.573 29.838 -3.915 1.00 33.56 400 PRO A O 1
ATOM 3048 N N . VAL A 1 401 ? 26.328 31.035 -3.157 1.00 36.78 401 VAL A N 1
ATOM 3049 C CA . VAL A 1 401 ? 27.165 29.899 -2.781 1.00 36.78 401 VAL A CA 1
ATOM 3050 C C . VAL A 1 401 ? 26.344 29.077 -1.801 1.00 36.78 401 VAL A C 1
ATOM 3052 O O . VAL A 1 401 ? 25.877 29.585 -0.780 1.00 36.78 401 VAL A O 1
ATOM 3055 N N . ARG A 1 402 ? 26.125 27.809 -2.146 1.00 33.78 402 ARG A N 1
ATOM 3056 C CA . ARG A 1 402 ? 25.425 26.831 -1.320 1.00 33.78 402 ARG A CA 1
ATOM 3057 C C . ARG A 1 402 ? 26.182 26.698 -0.000 1.00 33.78 402 ARG A C 1
ATOM 3059 O O . ARG A 1 402 ? 27.077 25.868 0.119 1.00 33.78 402 ARG A O 1
ATOM 3066 N N . GLN A 1 403 ? 25.843 27.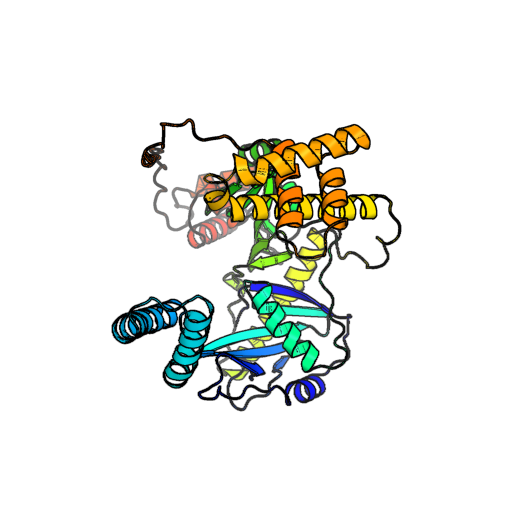526 0.984 1.00 31.09 403 GLN A N 1
ATOM 3067 C CA . GLN A 1 403 ? 26.323 27.341 2.341 1.00 31.09 403 GLN A CA 1
ATOM 3068 C C . GLN A 1 403 ? 25.746 26.014 2.821 1.00 31.09 403 GLN A C 1
ATOM 3070 O O . GLN A 1 403 ? 24.528 25.821 2.889 1.00 31.09 403 GLN A O 1
ATOM 3075 N N . GLN A 1 404 ? 26.640 25.061 3.078 1.00 28.03 404 GLN A N 1
ATOM 3076 C CA . GLN A 1 404 ? 26.307 23.866 3.829 1.00 28.03 404 GLN A CA 1
ATOM 3077 C C . GLN A 1 404 ? 25.648 24.330 5.126 1.00 28.03 404 GLN A C 1
ATOM 3079 O O . GLN A 1 404 ? 26.263 25.044 5.915 1.00 28.03 404 GLN A O 1
ATOM 3084 N N . ARG A 1 405 ? 24.380 23.959 5.330 1.00 25.25 405 ARG A N 1
ATOM 3085 C CA . ARG A 1 405 ? 23.756 24.112 6.641 1.00 25.25 405 ARG A CA 1
ATOM 3086 C C . ARG A 1 405 ? 24.627 23.345 7.641 1.00 25.25 405 ARG A C 1
ATOM 3088 O O . ARG A 1 405 ? 24.829 22.147 7.423 1.00 25.25 405 ARG A O 1
ATOM 3095 N N . PRO A 1 406 ? 25.133 23.989 8.704 1.00 26.09 406 PRO A N 1
ATOM 3096 C CA . PRO A 1 406 ? 25.763 23.259 9.783 1.00 26.09 406 PRO A CA 1
ATOM 3097 C C . PRO A 1 406 ? 24.735 22.286 10.355 1.00 26.09 406 PRO A C 1
ATOM 3099 O O . PRO A 1 406 ? 23.560 22.627 10.524 1.00 26.09 406 PRO A O 1
ATOM 3102 N N . ALA A 1 407 ? 25.175 21.055 10.601 1.00 25.81 407 ALA A N 1
ATOM 3103 C CA . ALA A 1 407 ? 24.419 20.102 11.387 1.00 25.81 407 ALA A CA 1
ATOM 3104 C C . ALA A 1 407 ? 24.057 20.782 12.712 1.00 25.81 407 ALA A C 1
ATOM 3106 O O . ALA A 1 407 ? 24.944 21.181 13.465 1.00 25.81 407 ALA A O 1
ATOM 3107 N N . LEU A 1 408 ? 22.762 20.942 12.982 1.00 29.84 408 LEU A N 1
ATOM 3108 C CA . LEU A 1 408 ? 22.307 21.243 14.330 1.00 29.84 408 LEU A CA 1
ATOM 3109 C C . LEU A 1 408 ? 22.712 20.047 15.195 1.00 29.84 408 LEU A C 1
ATOM 3111 O O . LEU A 1 408 ? 22.093 18.986 15.142 1.00 29.84 408 LEU A O 1
ATOM 3115 N N . GLN A 1 409 ? 23.799 20.219 15.943 1.00 28.03 409 GLN A N 1
ATOM 3116 C CA . GLN A 1 409 ? 24.112 19.412 17.108 1.00 28.03 409 GLN A CA 1
ATOM 3117 C C . GLN A 1 409 ? 22.986 19.647 18.112 1.00 28.03 409 GLN A C 1
ATOM 3119 O O . GLN A 1 409 ? 22.933 20.671 18.789 1.00 28.03 409 GLN A O 1
ATOM 3124 N N . LEU A 1 410 ? 22.046 18.707 18.160 1.00 31.89 410 LEU A N 1
ATOM 3125 C CA . LEU A 1 410 ? 21.083 18.598 19.244 1.00 31.89 410 LEU A CA 1
ATOM 3126 C C . LEU A 1 410 ? 21.836 18.099 20.483 1.00 31.89 410 LEU A C 1
ATOM 3128 O O . LEU A 1 410 ? 21.807 16.915 20.803 1.00 31.89 410 LEU A O 1
ATOM 3132 N N . ASN A 1 411 ? 22.522 19.009 21.173 1.00 31.22 411 ASN A N 1
ATOM 3133 C CA . ASN A 1 411 ? 22.885 18.820 22.574 1.00 31.22 411 ASN A CA 1
ATOM 3134 C C . ASN A 1 411 ? 21.626 19.045 23.419 1.00 31.22 411 ASN A C 1
ATOM 3136 O O . ASN A 1 411 ? 21.437 20.099 24.017 1.00 31.22 411 ASN A O 1
ATOM 3140 N N . GLY A 1 412 ? 20.737 18.058 23.416 1.00 31.91 412 GLY A N 1
ATOM 3141 C CA . GLY A 1 412 ? 19.845 17.805 24.536 1.00 31.91 412 GLY A CA 1
ATOM 3142 C C . GLY A 1 412 ? 20.303 16.490 25.138 1.00 31.91 412 GLY A C 1
ATOM 3143 O O . GLY A 1 412 ? 20.161 15.455 24.488 1.00 31.91 412 GLY A O 1
ATOM 3144 N N . GLU A 1 413 ? 20.909 16.522 26.323 1.00 31.44 413 GLU A N 1
ATOM 3145 C CA . GLU A 1 413 ? 21.190 15.311 27.090 1.00 31.44 413 GLU A CA 1
ATOM 3146 C C . GLU A 1 413 ? 19.865 14.574 27.316 1.00 31.44 413 GLU A C 1
ATOM 3148 O O . GLU A 1 413 ? 19.048 14.950 28.154 1.00 31.44 413 GLU A O 1
ATOM 3153 N N . ALA A 1 414 ? 19.621 13.527 26.528 1.00 35.72 414 ALA A N 1
ATOM 3154 C CA . ALA A 1 414 ? 18.649 12.520 26.899 1.00 35.72 414 ALA A CA 1
ATOM 3155 C C . ALA A 1 414 ? 19.183 11.885 28.183 1.00 35.72 414 ALA A C 1
ATOM 3157 O O . ALA A 1 414 ? 20.226 11.229 28.149 1.00 35.72 414 ALA A O 1
ATOM 3158 N N . ALA A 1 415 ? 18.500 12.114 29.307 1.00 46.38 415 ALA A N 1
ATOM 3159 C CA . ALA A 1 415 ? 18.772 11.387 30.536 1.00 46.38 415 ALA A CA 1
ATOM 3160 C C . ALA A 1 415 ? 18.851 9.893 30.191 1.00 46.38 415 ALA A C 1
ATOM 3162 O O . ALA A 1 415 ? 17.933 9.339 29.578 1.00 46.38 415 ALA A O 1
ATOM 3163 N N . ALA A 1 416 ? 19.995 9.274 30.484 1.00 51.06 416 ALA A N 1
ATOM 3164 C CA . ALA A 1 416 ? 20.230 7.880 30.159 1.00 51.06 416 ALA A CA 1
ATOM 3165 C C . ALA A 1 416 ? 19.174 7.029 30.874 1.00 51.06 416 ALA A C 1
ATOM 3167 O O . ALA A 1 416 ? 19.120 7.004 32.102 1.00 51.06 416 ALA A O 1
ATOM 3168 N N . VAL A 1 417 ? 18.320 6.358 30.099 1.00 69.25 417 VAL A N 1
ATOM 3169 C CA . VAL A 1 417 ? 17.309 5.443 30.634 1.00 69.25 417 VAL A CA 1
ATOM 3170 C C . VAL A 1 417 ? 18.049 4.313 31.363 1.00 69.25 417 VAL A C 1
ATOM 3172 O O . VAL A 1 417 ? 18.829 3.604 30.718 1.00 69.25 417 VAL A O 1
ATOM 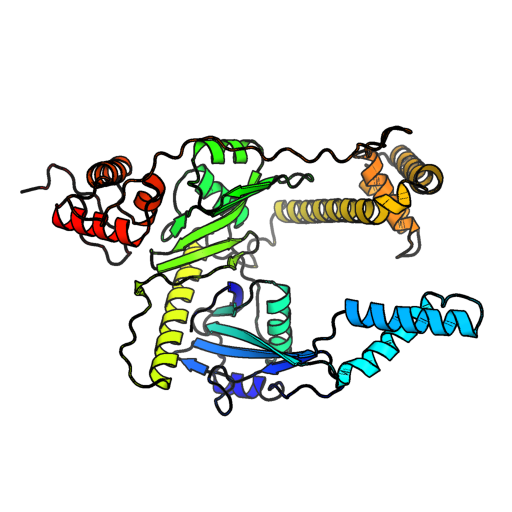3175 N N . PRO A 1 418 ? 17.855 4.132 32.682 1.00 73.06 418 PRO A N 1
ATOM 3176 C CA . PRO A 1 418 ? 18.582 3.123 33.438 1.00 73.06 418 PRO A CA 1
ATOM 3177 C C . PRO A 1 418 ? 18.219 1.725 32.918 1.00 73.06 418 PRO A C 1
ATOM 3179 O O . PRO A 1 418 ? 17.040 1.467 32.644 1.00 73.06 418 PRO A O 1
ATOM 3182 N N . PRO A 1 419 ? 19.191 0.810 32.751 1.00 68.56 419 PRO A N 1
ATOM 3183 C CA . PRO A 1 419 ? 18.902 -0.568 32.373 1.00 68.56 419 PRO A CA 1
ATOM 3184 C C . PRO A 1 419 ? 18.025 -1.231 33.443 1.00 68.56 419 PRO A C 1
ATOM 3186 O O . PRO A 1 419 ? 18.174 -0.962 34.631 1.00 68.56 419 PRO A O 1
ATOM 3189 N N . GLY A 1 420 ? 17.103 -2.088 33.016 1.00 73.62 420 GLY A N 1
ATOM 3190 C CA . GLY A 1 420 ? 16.203 -2.815 33.908 1.00 73.62 420 GLY A CA 1
ATOM 3191 C C . GLY A 1 420 ? 15.492 -3.942 33.174 1.00 73.62 420 GLY A C 1
ATOM 3192 O O . GLY A 1 420 ? 15.528 -4.021 31.940 1.00 73.62 420 GLY A O 1
ATOM 3193 N N . ASP A 1 421 ? 14.916 -4.849 33.949 1.00 77.12 421 ASP A N 1
ATOM 3194 C CA . ASP A 1 421 ? 14.388 -6.134 33.502 1.00 77.12 421 ASP A CA 1
ATOM 3195 C C . ASP A 1 421 ? 12.854 -6.195 33.463 1.00 77.12 421 ASP A C 1
ATOM 3197 O O . ASP A 1 421 ? 12.313 -7.177 32.945 1.00 77.12 421 ASP A O 1
ATOM 3201 N N . GLY A 1 422 ? 12.178 -5.140 33.929 1.00 66.88 422 GLY A N 1
ATOM 3202 C CA . GLY A 1 422 ? 10.727 -5.027 34.033 1.00 66.88 422 GLY A CA 1
ATOM 3203 C C . GLY A 1 422 ? 10.118 -5.691 35.272 1.00 66.88 422 GLY A C 1
ATOM 3204 O O . GLY A 1 422 ? 8.917 -5.926 35.278 1.00 66.88 422 GLY A O 1
ATOM 3205 N N . SER A 1 423 ? 10.919 -6.020 36.291 1.00 74.44 423 SER A N 1
ATOM 3206 C CA . SER A 1 423 ? 10.452 -6.560 37.579 1.00 74.44 423 SER A CA 1
ATOM 3207 C C . SER A 1 423 ? 9.919 -5.478 38.535 1.00 74.44 423 SER A C 1
ATOM 3209 O O . SER A 1 423 ? 10.014 -4.283 38.263 1.00 74.44 423 SER A O 1
ATOM 3211 N N . ALA A 1 424 ? 9.433 -5.882 39.715 1.00 64.88 424 ALA A N 1
ATOM 3212 C CA . ALA A 1 424 ? 9.026 -4.958 40.788 1.00 64.88 424 ALA A CA 1
ATOM 3213 C C . ALA A 1 424 ? 10.202 -4.122 41.325 1.00 64.88 424 ALA A C 1
ATOM 3215 O O . ALA A 1 424 ? 10.002 -3.110 41.985 1.00 64.88 424 ALA A O 1
ATOM 3216 N N . THR A 1 425 ? 11.435 -4.562 41.058 1.00 71.56 425 THR A N 1
ATOM 3217 C CA . THR A 1 425 ? 12.674 -3.854 41.404 1.00 71.56 425 THR A CA 1
ATOM 3218 C C . THR A 1 425 ? 13.238 -3.040 40.239 1.00 71.56 425 THR A C 1
ATOM 3220 O O . THR A 1 425 ? 14.342 -2.504 40.341 1.00 71.56 425 THR A O 1
ATOM 3223 N N . ASP A 1 426 ? 12.518 -2.960 39.114 1.00 83.19 426 ASP A N 1
ATOM 3224 C CA . ASP A 1 426 ? 12.931 -2.149 37.977 1.00 83.19 426 ASP A CA 1
ATOM 3225 C C . ASP A 1 426 ? 13.008 -0.665 38.391 1.00 83.19 426 ASP A C 1
ATOM 3227 O O . ASP A 1 426 ? 12.046 -0.144 38.959 1.00 83.19 426 ASP A O 1
ATOM 3231 N N . PRO A 1 427 ? 14.105 0.053 38.077 1.00 81.88 427 PRO A N 1
ATOM 3232 C CA . PRO A 1 427 ? 14.271 1.459 38.456 1.00 81.88 427 PRO A CA 1
ATOM 3233 C C . PRO A 1 427 ? 13.166 2.404 37.959 1.00 81.88 427 PRO A C 1
ATOM 3235 O O . PRO A 1 427 ? 13.061 3.528 38.443 1.00 81.88 427 PRO A O 1
ATOM 3238 N N . LEU A 1 428 ? 12.388 1.983 36.958 1.00 86.81 428 LEU A N 1
ATOM 3239 C CA . LEU A 1 428 ? 11.296 2.753 36.368 1.00 86.81 428 LEU A CA 1
ATOM 3240 C C . LEU A 1 428 ? 9.907 2.239 36.780 1.00 86.81 428 LEU A C 1
ATOM 3242 O O . LEU A 1 428 ? 8.915 2.735 36.251 1.00 86.81 428 LEU A O 1
ATOM 3246 N N . TYR A 1 429 ? 9.814 1.271 37.700 1.00 87.56 429 TYR A N 1
ATOM 3247 C CA . TYR A 1 429 ? 8.540 0.693 38.139 1.00 87.56 429 TYR A CA 1
ATOM 3248 C C . TYR A 1 429 ? 7.605 1.743 38.752 1.00 87.56 429 TYR A C 1
ATOM 3250 O O . TYR A 1 429 ? 6.486 1.912 38.272 1.00 87.56 429 TYR A O 1
ATOM 3258 N N . ASP A 1 430 ? 8.080 2.515 39.732 1.00 87.25 430 ASP A N 1
ATOM 3259 C CA . ASP A 1 430 ? 7.261 3.540 40.398 1.00 87.25 430 ASP A CA 1
ATOM 3260 C C . ASP A 1 430 ? 6.791 4.626 39.418 1.00 87.25 430 ASP A C 1
ATOM 3262 O O . ASP A 1 430 ? 5.634 5.042 39.443 1.00 87.25 430 ASP A O 1
ATOM 3266 N N . GLN A 1 431 ? 7.659 5.016 38.477 1.00 85.00 431 GLN A N 1
ATOM 3267 C CA . GLN A 1 431 ? 7.316 5.970 37.417 1.00 85.00 431 GLN A CA 1
ATOM 3268 C C . GLN A 1 431 ? 6.267 5.393 36.457 1.00 85.00 431 GLN A C 1
ATOM 3270 O O . GLN A 1 431 ? 5.399 6.110 35.965 1.00 85.00 431 GLN A O 1
ATOM 3275 N N . ALA A 1 432 ? 6.325 4.089 36.182 1.00 86.00 432 ALA A N 1
ATOM 3276 C CA . ALA A 1 432 ? 5.341 3.411 35.350 1.00 86.00 432 ALA A CA 1
ATOM 3277 C C . ALA A 1 432 ? 3.973 3.339 36.048 1.00 86.00 432 ALA A C 1
ATOM 3279 O O . ALA A 1 432 ? 2.955 3.574 35.397 1.00 86.00 432 ALA A O 1
ATOM 3280 N N . VAL A 1 433 ? 3.948 3.076 37.361 1.00 89.75 433 VAL A N 1
ATOM 3281 C CA . VAL A 1 433 ? 2.723 3.104 38.180 1.00 89.75 433 VAL A CA 1
ATOM 3282 C C . VAL A 1 433 ? 2.108 4.503 38.180 1.00 89.75 433 VAL A C 1
ATOM 3284 O O . VAL A 1 433 ? 0.898 4.640 37.998 1.00 89.75 433 VAL A O 1
ATOM 3287 N N . GLU A 1 434 ? 2.931 5.540 38.337 1.00 85.69 434 GLU A N 1
ATOM 3288 C CA . GLU A 1 434 ? 2.485 6.932 38.291 1.00 85.69 434 GLU A CA 1
ATOM 3289 C C . GLU A 1 434 ? 1.838 7.265 36.942 1.00 85.69 434 GLU A C 1
ATOM 3291 O O . GLU A 1 434 ? 0.691 7.700 36.916 1.00 85.69 434 GLU A O 1
ATOM 3296 N N . VAL A 1 435 ? 2.500 6.956 35.820 1.00 81.88 435 VAL A N 1
ATOM 3297 C CA . VAL A 1 435 ? 1.952 7.171 34.466 1.00 81.88 435 VAL A CA 1
ATOM 3298 C C . VAL A 1 435 ? 0.590 6.494 34.300 1.00 81.88 435 VAL A C 1
ATOM 3300 O O . VAL A 1 435 ? -0.362 7.112 33.823 1.00 81.88 435 VAL A O 1
ATOM 3303 N N . VAL A 1 436 ? 0.473 5.230 34.707 1.00 88.25 436 VAL A N 1
ATOM 3304 C CA . VAL A 1 436 ? -0.777 4.469 34.590 1.00 88.25 436 VAL A CA 1
ATOM 3305 C C . VAL A 1 436 ? -1.895 5.100 35.427 1.00 88.25 436 VAL A C 1
ATOM 3307 O O . VAL A 1 436 ? -3.015 5.258 34.936 1.00 88.25 436 VAL A O 1
ATOM 3310 N N . ARG A 1 437 ? -1.595 5.522 36.661 1.00 87.44 437 ARG A N 1
ATOM 3311 C CA . ARG A 1 437 ? -2.559 6.173 37.562 1.00 87.44 437 ARG A CA 1
ATOM 3312 C C . ARG A 1 437 ? -2.963 7.567 37.086 1.00 87.44 437 ARG A C 1
ATOM 3314 O O . ARG A 1 437 ? -4.146 7.895 37.131 1.00 87.44 437 ARG A O 1
ATOM 3321 N N . THR A 1 438 ? -2.024 8.376 36.599 1.00 77.44 438 THR A N 1
ATOM 3322 C CA . THR A 1 438 ? -2.301 9.726 36.083 1.00 77.44 438 THR A CA 1
ATOM 3323 C C . THR A 1 438 ? -3.212 9.680 34.862 1.00 77.44 438 THR A C 1
ATOM 3325 O O . THR A 1 438 ? -4.128 10.490 34.745 1.00 77.44 438 THR A O 1
ATOM 3328 N N . HIS A 1 439 ? -2.990 8.719 33.967 1.00 79.69 439 HIS A N 1
ATOM 3329 C CA . HIS A 1 439 ? -3.767 8.578 32.738 1.00 79.69 439 HIS A CA 1
ATOM 3330 C C . HIS A 1 439 ? -4.987 7.655 32.877 1.00 79.69 439 HIS A C 1
ATOM 3332 O O . HIS A 1 439 ? -5.725 7.505 31.906 1.00 79.69 439 HIS A O 1
ATOM 3338 N N . GLN A 1 440 ? -5.198 7.044 34.054 1.00 83.31 440 GLN A N 1
ATOM 3339 C CA . GLN A 1 440 ? -6.281 6.086 34.338 1.00 83.31 440 GLN A CA 1
ATOM 3340 C C . GLN A 1 440 ? -6.399 4.976 33.279 1.00 83.31 440 GLN A C 1
ATOM 3342 O O . GLN A 1 440 ? -7.483 4.492 32.961 1.00 83.31 440 GLN A O 1
ATOM 3347 N N . ARG A 1 441 ? -5.264 4.581 32.697 1.00 78.38 441 ARG A N 1
ATOM 3348 C CA . ARG A 1 441 ? -5.199 3.610 31.606 1.00 78.38 441 ARG A CA 1
ATOM 3349 C C . ARG A 1 441 ? -3.885 2.851 31.664 1.00 78.38 441 ARG A C 1
ATOM 3351 O O . ARG A 1 441 ? -2.822 3.451 31.789 1.00 78.38 441 ARG A O 1
ATOM 3358 N N . ALA A 1 442 ? -3.955 1.534 31.508 1.00 80.69 442 ALA A N 1
ATOM 3359 C CA . ALA A 1 442 ? -2.794 0.656 31.511 1.00 80.69 442 ALA A CA 1
ATOM 3360 C C . ALA A 1 442 ? -2.636 -0.034 30.148 1.00 80.69 442 ALA A C 1
ATOM 3362 O O . ALA A 1 442 ? -3.177 -1.111 29.915 1.00 80.69 442 ALA A O 1
ATOM 3363 N N . SER A 1 443 ? -1.888 0.587 29.229 1.00 79.00 443 SER A N 1
ATOM 3364 C CA . SER A 1 443 ? -1.502 -0.039 27.956 1.00 79.00 443 SER A CA 1
ATOM 3365 C C . SER A 1 443 ? 0.008 -0.020 27.755 1.00 79.00 443 SER A C 1
ATOM 3367 O O . SER A 1 443 ? 0.709 0.885 28.219 1.00 79.00 443 SER A O 1
ATOM 3369 N N . ILE A 1 444 ? 0.516 -1.017 27.024 1.00 77.88 444 ILE A N 1
ATOM 3370 C CA . ILE A 1 444 ? 1.949 -1.135 26.735 1.00 77.88 444 ILE A CA 1
ATOM 3371 C C . ILE A 1 444 ? 2.436 0.113 25.990 1.00 77.88 444 ILE A C 1
ATOM 3373 O O . ILE A 1 444 ? 3.429 0.721 26.379 1.00 77.88 444 ILE A O 1
ATOM 3377 N N . SER A 1 445 ? 1.696 0.555 24.972 1.00 70.44 445 SER A N 1
ATOM 3378 C CA . SER A 1 445 ? 2.009 1.758 24.191 1.00 70.44 445 SER A CA 1
ATOM 3379 C C . SER A 1 445 ? 2.119 3.026 25.047 1.00 70.44 445 SER A C 1
ATOM 3381 O O . SER A 1 445 ? 3.048 3.815 24.851 1.00 70.44 445 SER A O 1
ATOM 3383 N N . LEU A 1 446 ? 1.231 3.202 26.033 1.00 76.00 446 LEU A N 1
ATOM 3384 C CA . LEU A 1 446 ? 1.207 4.367 26.917 1.00 76.00 446 LEU A CA 1
ATOM 3385 C C . LEU A 1 446 ? 2.477 4.448 27.772 1.00 76.00 446 LEU A C 1
ATOM 3387 O O . LEU A 1 446 ? 3.157 5.476 27.770 1.00 76.00 446 LEU A O 1
ATOM 3391 N N . VAL A 1 447 ? 2.825 3.363 28.466 1.00 81.88 447 VAL A N 1
ATOM 3392 C CA . VAL A 1 447 ? 4.004 3.316 29.346 1.00 81.88 447 VAL A CA 1
ATOM 3393 C C . VAL A 1 447 ? 5.296 3.376 28.522 1.00 81.88 447 VAL A C 1
ATOM 3395 O O . VAL A 1 447 ? 6.225 4.106 28.871 1.00 81.88 447 VAL A O 1
ATOM 3398 N N . GLN A 1 448 ? 5.335 2.704 27.365 1.00 77.81 448 GLN A N 1
ATOM 3399 C CA . GLN A 1 448 ? 6.459 2.756 26.424 1.00 77.81 448 GLN A CA 1
ATOM 3400 C C . GLN A 1 448 ? 6.746 4.187 25.947 1.00 77.81 448 GLN A C 1
ATOM 3402 O O . GLN A 1 448 ? 7.902 4.586 25.793 1.00 77.81 448 GLN A O 1
ATOM 3407 N N . ARG A 1 449 ? 5.688 4.971 25.720 1.00 72.50 449 ARG A N 1
ATOM 3408 C CA . ARG A 1 449 ? 5.757 6.358 25.254 1.00 72.50 449 ARG A CA 1
ATOM 3409 C C . ARG A 1 449 ? 6.230 7.331 26.337 1.00 72.50 449 ARG A C 1
ATOM 3411 O O . ARG A 1 449 ? 7.007 8.230 26.018 1.00 72.50 449 ARG A O 1
ATOM 3418 N N . HIS A 1 450 ? 5.794 7.149 27.583 1.00 78.00 450 HIS A N 1
ATOM 3419 C CA . HIS A 1 450 ? 6.172 8.029 28.694 1.00 78.00 450 HIS A CA 1
ATOM 3420 C C . HIS A 1 450 ? 7.580 7.737 29.219 1.00 78.00 450 HIS A C 1
ATOM 3422 O O . HIS A 1 450 ? 8.344 8.665 29.464 1.00 78.00 450 HIS A O 1
ATOM 3428 N N . LEU A 1 451 ? 7.959 6.460 29.310 1.00 78.69 451 LEU A N 1
ATOM 3429 C CA . LEU A 1 451 ? 9.238 6.047 29.898 1.00 78.69 451 LEU A CA 1
ATOM 3430 C C . LEU A 1 451 ? 10.333 5.743 28.870 1.00 78.69 451 LEU A C 1
ATOM 3432 O O . LEU A 1 451 ? 11.468 5.459 29.244 1.00 78.69 451 LEU A O 1
ATOM 3436 N N . ARG A 1 452 ? 10.016 5.803 27.567 1.00 75.69 452 ARG A N 1
ATOM 3437 C CA . ARG A 1 452 ? 10.958 5.581 26.449 1.00 75.69 452 ARG A CA 1
ATOM 3438 C C . ARG A 1 452 ? 11.738 4.258 26.552 1.00 75.69 452 ARG A C 1
ATOM 3440 O O . ARG A 1 452 ? 12.887 4.164 26.124 1.00 75.69 452 ARG A O 1
ATOM 3447 N N . ILE A 1 453 ? 11.106 3.228 27.109 1.00 79.38 453 ILE A N 1
ATOM 3448 C CA . ILE A 1 453 ? 11.646 1.868 27.254 1.00 79.38 453 ILE A CA 1
ATOM 3449 C C . ILE A 1 453 ? 11.114 0.942 26.157 1.00 79.38 453 ILE A C 1
ATOM 3451 O O . ILE A 1 453 ? 10.188 1.293 25.439 1.00 79.38 453 ILE A O 1
ATOM 3455 N N . GLY A 1 454 ? 11.726 -0.229 25.968 1.00 65.00 454 GLY A N 1
ATOM 3456 C CA . GLY A 1 454 ? 11.289 -1.200 24.958 1.00 65.00 454 GLY A CA 1
ATOM 3457 C C . GLY A 1 454 ? 10.063 -2.018 25.385 1.00 65.00 454 GLY A C 1
ATOM 3458 O O . GLY A 1 454 ? 9.866 -2.262 26.574 1.00 65.00 454 GLY A O 1
ATOM 3459 N N . TYR A 1 455 ? 9.301 -2.506 24.401 1.00 75.75 455 TYR A N 1
ATOM 3460 C CA . TYR A 1 455 ? 8.060 -3.282 24.566 1.00 75.75 455 TYR A CA 1
ATOM 3461 C C . TYR A 1 455 ? 8.145 -4.384 25.637 1.00 75.75 455 TYR A C 1
ATOM 3463 O O . TYR A 1 455 ? 7.371 -4.378 26.588 1.00 75.75 455 TYR A O 1
ATOM 3471 N N . ASN A 1 456 ? 9.140 -5.277 25.547 1.00 76.00 456 ASN A N 1
ATOM 3472 C CA . ASN A 1 456 ? 9.275 -6.424 26.460 1.00 76.00 456 ASN A CA 1
ATOM 3473 C C . ASN A 1 456 ? 9.463 -6.018 27.929 1.00 76.00 456 ASN A C 1
ATOM 3475 O O . ASN A 1 456 ? 9.043 -6.740 28.827 1.00 76.00 456 ASN A O 1
ATOM 3479 N N . ARG A 1 457 ? 10.106 -4.872 28.181 1.00 84.06 457 ARG A N 1
ATOM 3480 C CA . ARG A 1 457 ? 10.296 -4.352 29.541 1.00 84.06 457 ARG A CA 1
ATOM 3481 C C . ARG A 1 457 ? 8.980 -3.807 30.089 1.00 84.06 457 ARG A C 1
ATOM 3483 O O . ARG A 1 457 ? 8.655 -4.068 31.236 1.00 84.06 457 ARG A O 1
ATOM 3490 N N . VAL A 1 458 ? 8.205 -3.114 29.253 1.00 84.75 458 VAL A N 1
ATOM 3491 C CA . VAL A 1 458 ? 6.879 -2.595 29.620 1.00 84.75 458 VAL A CA 1
ATOM 3492 C C . VAL A 1 458 ? 5.877 -3.715 29.877 1.00 84.75 458 VAL A C 1
ATOM 3494 O O . VAL A 1 458 ? 5.132 -3.635 30.847 1.00 84.75 458 VAL A O 1
ATOM 3497 N N . ALA A 1 459 ? 5.863 -4.754 29.039 1.00 80.12 459 ALA A N 1
ATOM 3498 C CA . ALA A 1 459 ? 4.983 -5.905 29.230 1.00 80.12 459 ALA A CA 1
ATOM 3499 C C . ALA A 1 459 ? 5.184 -6.523 30.624 1.00 80.12 459 ALA A C 1
ATOM 3501 O O . ALA A 1 459 ? 4.224 -6.671 31.372 1.00 80.12 459 ALA A O 1
ATOM 3502 N N . ARG A 1 460 ? 6.443 -6.741 31.024 1.00 85.12 460 ARG A N 1
ATOM 3503 C CA . ARG A 1 460 ? 6.798 -7.244 32.361 1.00 85.12 460 ARG A CA 1
ATOM 3504 C C . ARG A 1 460 ? 6.453 -6.274 33.492 1.00 85.12 460 ARG A C 1
ATOM 3506 O O . ARG A 1 460 ? 5.999 -6.715 34.544 1.00 85.12 460 ARG A O 1
ATOM 3513 N N . LEU A 1 461 ? 6.614 -4.964 33.276 1.00 89.44 461 LEU A N 1
ATOM 3514 C CA . LEU A 1 461 ? 6.178 -3.953 34.248 1.00 89.44 461 LEU A CA 1
ATOM 3515 C C . LEU A 1 461 ? 4.665 -4.037 34.483 1.00 89.44 461 LEU A C 1
ATOM 3517 O O . LEU A 1 461 ? 4.233 -4.014 35.630 1.00 89.44 461 LEU A O 1
ATOM 3521 N N . LEU A 1 462 ? 3.866 -4.184 33.420 1.00 88.50 462 LEU A N 1
ATOM 3522 C CA . LEU A 1 462 ? 2.409 -4.313 33.525 1.00 88.50 462 LEU A CA 1
ATOM 3523 C C . LEU A 1 462 ? 1.972 -5.656 34.130 1.00 88.50 462 LEU A C 1
ATOM 3525 O O . LEU A 1 462 ? 1.038 -5.669 34.925 1.00 88.50 462 LEU A O 1
ATOM 3529 N N . GLU A 1 463 ? 2.655 -6.760 33.819 1.00 87.00 463 GLU A N 1
ATOM 3530 C CA . GLU A 1 463 ? 2.456 -8.056 34.495 1.00 87.00 463 GLU A CA 1
ATOM 3531 C C . GLU A 1 463 ? 2.773 -7.961 35.993 1.00 87.00 463 GLU A C 1
ATOM 3533 O O . GLU A 1 463 ? 2.054 -8.496 36.835 1.00 87.00 463 GLU A O 1
ATOM 3538 N N . THR A 1 464 ? 3.829 -7.230 36.349 1.00 87.81 464 THR A N 1
ATOM 3539 C CA . THR A 1 464 ? 4.197 -7.027 37.750 1.00 87.81 464 THR A CA 1
ATOM 3540 C C . THR A 1 464 ? 3.187 -6.140 38.478 1.00 87.81 464 THR A C 1
ATOM 3542 O O . THR A 1 464 ? 2.824 -6.431 39.614 1.00 87.81 464 THR A O 1
ATOM 3545 N N . MET A 1 465 ? 2.679 -5.097 37.817 1.00 91.81 465 MET A N 1
ATOM 3546 C CA . MET A 1 465 ? 1.593 -4.260 38.338 1.00 91.81 465 MET A CA 1
ATOM 3547 C C . MET A 1 465 ? 0.290 -5.039 38.527 1.00 91.81 465 MET A C 1
ATOM 3549 O O . MET A 1 465 ? -0.447 -4.759 39.467 1.00 91.81 465 MET A O 1
ATOM 3553 N N . GLU A 1 466 ? 0.002 -6.010 37.660 1.00 89.81 466 GLU A N 1
ATOM 3554 C CA . GLU A 1 466 ? -1.138 -6.919 37.814 1.00 89.81 466 GLU A CA 1
ATOM 3555 C C . GLU A 1 466 ? -0.961 -7.800 39.055 1.00 89.81 466 GLU A C 1
ATOM 3557 O O . GLU A 1 466 ? -1.850 -7.860 39.901 1.00 89.81 466 GLU A O 1
ATOM 3562 N N . GLY A 1 467 ? 0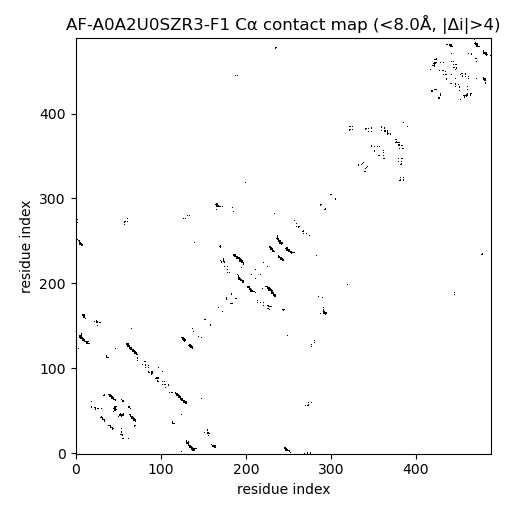.224 -8.396 39.228 1.00 84.56 467 GLY A N 1
ATOM 3563 C CA . GLY A 1 467 ? 0.560 -9.162 40.433 1.00 84.56 467 GLY A CA 1
ATOM 3564 C C . GLY A 1 467 ? 0.547 -8.330 41.723 1.00 84.56 467 GLY A C 1
ATOM 3565 O O . GLY A 1 467 ? 0.291 -8.869 42.797 1.00 84.56 467 GLY A O 1
ATOM 3566 N N . ALA A 1 468 ? 0.793 -7.022 41.623 1.00 85.94 468 ALA A N 1
ATOM 3567 C CA . ALA A 1 468 ? 0.742 -6.066 42.728 1.00 85.94 468 ALA A CA 1
ATOM 3568 C C . ALA A 1 468 ? -0.641 -5.407 42.922 1.00 85.94 468 ALA A C 1
ATOM 3570 O O . ALA A 1 468 ? -0.756 -4.477 43.720 1.00 85.94 468 ALA A O 1
ATOM 3571 N N . CYS A 1 469 ? -1.675 -5.854 42.200 1.00 87.75 469 CYS A N 1
ATOM 3572 C CA . CYS A 1 469 ? -3.036 -5.304 42.245 1.00 87.75 469 CYS A CA 1
ATOM 3573 C C . CYS A 1 469 ? -3.129 -3.797 41.918 1.00 87.75 469 CYS A C 1
ATOM 3575 O O . CYS A 1 469 ? -4.015 -3.104 42.410 1.00 87.75 469 CYS A O 1
ATOM 3577 N N . VAL A 1 470 ? -2.230 -3.275 41.081 1.00 86.75 470 VAL A N 1
ATOM 3578 C CA . VAL A 1 470 ? -2.277 -1.891 40.568 1.00 86.75 470 VAL A CA 1
ATOM 3579 C C . VAL A 1 470 ? -3.138 -1.803 39.305 1.00 86.75 470 VAL A C 1
ATOM 3581 O O . VAL A 1 470 ? -3.790 -0.789 39.057 1.00 86.75 470 VAL A O 1
ATOM 3584 N N . VAL A 1 471 ? -3.152 -2.867 38.501 1.00 89.50 471 VAL A N 1
ATOM 3585 C CA . VAL A 1 471 ? -3.957 -2.978 37.278 1.00 89.50 471 VAL A CA 1
ATOM 3586 C C . VAL A 1 471 ? -4.697 -4.311 37.256 1.00 89.50 471 VAL A C 1
ATOM 3588 O O . VAL A 1 471 ? -4.239 -5.286 37.847 1.00 89.50 471 VAL A O 1
ATOM 3591 N N . SER A 1 472 ? -5.840 -4.364 36.580 1.00 86.75 472 SER A N 1
ATOM 3592 C CA . SER A 1 472 ? -6.603 -5.595 36.399 1.00 86.75 472 SER A CA 1
ATOM 3593 C C . SER A 1 472 ? -5.864 -6.597 35.507 1.00 86.75 472 SER A C 1
ATOM 3595 O O . SER A 1 472 ? -4.972 -6.240 34.726 1.00 86.75 472 SER A O 1
ATOM 3597 N N . ALA A 1 473 ? -6.332 -7.846 35.540 1.00 83.06 473 ALA A N 1
ATOM 3598 C CA . ALA A 1 473 ? -6.042 -8.798 34.479 1.00 83.06 473 ALA A CA 1
ATOM 3599 C C . ALA A 1 473 ? -6.480 -8.237 33.118 1.00 83.06 473 ALA A C 1
ATOM 3601 O O . ALA A 1 473 ? -7.417 -7.433 33.022 1.00 83.06 473 ALA A O 1
ATOM 3602 N N . GLN A 1 474 ? -5.787 -8.659 32.065 1.00 79.06 474 GLN A N 1
ATOM 3603 C CA . GLN A 1 474 ? -6.071 -8.212 30.708 1.00 79.06 474 GLN A CA 1
ATOM 3604 C C . GLN A 1 474 ? -7.451 -8.707 30.247 1.00 79.06 474 GLN A C 1
ATOM 3606 O O . GLN A 1 474 ? -7.731 -9.907 30.257 1.00 79.06 474 GLN A O 1
ATOM 3611 N N . ALA A 1 475 ? -8.315 -7.784 29.825 1.00 73.38 475 ALA A N 1
ATOM 3612 C CA . ALA A 1 475 ? -9.618 -8.105 29.259 1.00 73.38 475 ALA A CA 1
ATOM 3613 C C . ALA A 1 475 ? -9.494 -8.660 27.825 1.00 73.38 475 ALA A C 1
ATOM 3615 O O . ALA A 1 475 ? -8.465 -8.532 27.160 1.00 73.38 475 ALA A O 1
ATOM 3616 N N . SER A 1 476 ? -10.574 -9.250 27.302 1.00 52.94 476 SER A N 1
ATOM 3617 C CA . SER A 1 476 ? -10.614 -9.865 25.961 1.00 52.94 476 SER A CA 1
ATOM 3618 C C . SER A 1 476 ? -10.394 -8.884 24.797 1.00 52.94 476 SER A C 1
ATOM 3620 O O . SER A 1 476 ? -10.086 -9.304 23.683 1.00 52.94 476 SER A O 1
ATOM 3622 N N . ASN A 1 477 ? -10.535 -7.582 25.048 1.00 53.78 477 ASN A N 1
ATOM 3623 C CA . ASN A 1 477 ? -10.234 -6.485 24.124 1.00 53.78 477 ASN A CA 1
ATOM 3624 C C . ASN A 1 477 ? -8.798 -5.938 24.277 1.00 53.78 477 ASN A C 1
ATOM 3626 O O . ASN A 1 477 ? -8.466 -4.935 23.653 1.00 53.78 477 ASN A O 1
ATOM 3630 N N . GLY A 1 478 ? -7.966 -6.567 25.112 1.00 58.62 478 GLY A N 1
ATOM 3631 C CA . GLY A 1 478 ? -6.583 -6.172 25.379 1.00 58.62 478 GLY A CA 1
ATOM 3632 C C . GLY A 1 478 ? -6.412 -5.099 26.460 1.00 58.62 478 GLY A C 1
ATOM 3633 O O . GLY A 1 478 ? -5.285 -4.884 26.903 1.00 58.62 478 GLY A O 1
ATOM 3634 N N . ALA A 1 479 ? -7.497 -4.473 26.930 1.00 60.59 479 ALA A N 1
ATOM 3635 C CA . ALA A 1 479 ? -7.443 -3.394 27.913 1.00 60.59 479 ALA A CA 1
ATOM 3636 C C . ALA A 1 479 ? -7.172 -3.907 29.340 1.00 60.59 479 ALA A C 1
ATOM 3638 O O . ALA A 1 479 ? -7.629 -4.984 29.726 1.00 60.59 479 ALA A O 1
ATOM 3639 N N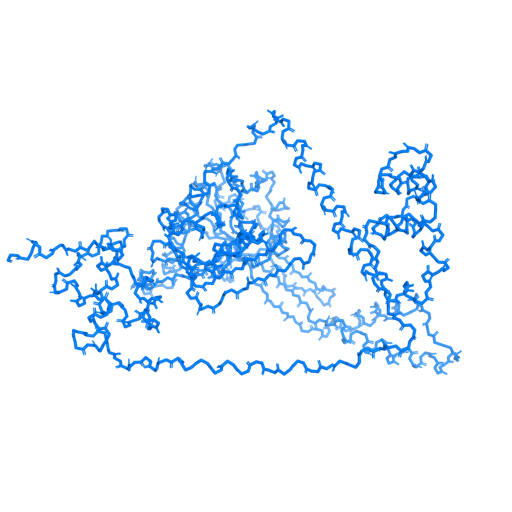 . ARG A 1 480 ? -6.450 -3.109 30.133 1.00 83.94 480 ARG A N 1
ATOM 3640 C CA . ARG A 1 480 ? -6.277 -3.285 31.582 1.00 83.94 480 ARG A CA 1
ATOM 3641 C C . ARG A 1 480 ? -6.833 -2.050 32.288 1.00 83.94 480 ARG A C 1
ATOM 3643 O O . ARG A 1 480 ? -6.520 -0.922 31.893 1.00 83.94 480 ARG A O 1
ATOM 3650 N N . GLU A 1 481 ? -7.648 -2.262 33.311 1.00 85.00 481 GLU A N 1
ATOM 3651 C CA . GLU A 1 481 ? -8.206 -1.192 34.139 1.00 85.00 481 GLU A CA 1
ATOM 3652 C C . GLU A 1 481 ? -7.266 -0.883 35.307 1.00 85.00 481 GLU A C 1
ATOM 3654 O O . GLU A 1 481 ? -6.557 -1.764 35.794 1.00 85.00 481 GLU A O 1
ATOM 3659 N N . VAL A 1 482 ? -7.225 0.375 35.745 1.00 87.25 482 VAL A N 1
ATOM 3660 C CA . VAL A 1 482 ? -6.404 0.798 36.889 1.00 87.25 482 VAL A CA 1
ATOM 3661 C C . VAL A 1 482 ? -7.219 0.617 38.164 1.00 87.25 482 VAL A C 1
ATOM 3663 O O . VAL A 1 482 ? -8.318 1.154 38.270 1.00 87.25 482 VAL A O 1
ATOM 3666 N N . LEU A 1 483 ? -6.688 -0.140 39.123 1.00 86.12 483 LEU A N 1
ATOM 3667 C CA . LEU A 1 483 ? -7.375 -0.431 40.381 1.00 86.12 483 LEU A CA 1
ATOM 3668 C C . LEU A 1 483 ? -7.139 0.708 41.386 1.00 86.12 483 LEU A C 1
ATOM 3670 O O . LEU A 1 483 ? -6.022 1.220 41.517 1.00 86.12 483 LEU A O 1
ATOM 3674 N N . ALA A 1 484 ? -8.193 1.133 42.087 1.00 71.19 484 ALA A N 1
ATOM 3675 C CA . ALA A 1 484 ? -8.105 2.192 43.089 1.00 71.19 484 ALA A CA 1
ATOM 3676 C C . ALA A 1 484 ? -7.450 1.677 44.384 1.00 71.19 484 ALA A C 1
ATOM 3678 O O . ALA A 1 484 ? -7.643 0.528 44.775 1.00 71.19 484 ALA A O 1
ATOM 3679 N N . GLU A 1 485 ? -6.725 2.540 45.111 1.00 59.97 485 GLU A N 1
ATOM 3680 C CA . GLU A 1 485 ? -6.098 2.182 46.404 1.00 59.97 485 GLU A CA 1
ATOM 3681 C C . GLU A 1 485 ? -7.103 1.679 47.460 1.00 59.97 485 GLU A C 1
ATOM 3683 O O . GLU A 1 485 ? -6.712 1.027 48.423 1.00 59.97 485 GLU A O 1
ATOM 3688 N N . SER A 1 486 ? -8.400 1.936 47.269 1.00 46.97 486 SER A N 1
ATOM 3689 C CA . SER A 1 486 ? -9.491 1.463 48.126 1.00 46.97 486 SER A CA 1
ATOM 3690 C C . SER A 1 486 ? -9.926 0.009 47.889 1.00 46.97 486 SER A C 1
ATOM 3692 O O . SER A 1 486 ? -10.699 -0.507 48.695 1.00 46.97 486 SER A O 1
ATOM 3694 N N . ASP A 1 487 ? -9.442 -0.650 46.831 1.00 47.38 487 ASP A N 1
ATOM 3695 C CA . ASP A 1 487 ? -9.864 -2.007 46.439 1.00 47.38 487 ASP A CA 1
ATOM 3696 C C . ASP A 1 487 ? -8.869 -3.112 46.843 1.00 47.38 487 ASP A C 1
ATOM 3698 O O . ASP A 1 487 ? -9.095 -4.292 46.566 1.00 47.38 487 ASP A O 1
ATOM 3702 N N . VAL A 1 488 ? -7.790 -2.764 47.554 1.00 43.69 488 VAL A N 1
ATOM 3703 C CA . VAL A 1 488 ? -6.841 -3.737 48.117 1.00 43.69 488 VAL A CA 1
ATOM 3704 C C . VAL A 1 488 ? -7.363 -4.210 49.479 1.00 43.69 488 VAL A C 1
ATOM 3706 O O . VAL A 1 488 ? -7.217 -3.515 50.487 1.00 43.69 488 VAL A O 1
ATOM 3709 N N . LYS A 1 489 ? -8.011 -5.380 49.504 1.00 34.91 489 LYS A N 1
ATOM 3710 C CA . LYS A 1 489 ? -8.414 -6.093 50.728 1.00 34.91 489 LYS A CA 1
ATOM 3711 C C . LYS A 1 489 ? -7.511 -7.274 51.033 1.00 34.91 489 LYS A C 1
ATOM 3713 O O . LYS A 1 489 ? -7.206 -8.029 50.085 1.00 34.91 489 LYS A O 1
#

pLDDT: mean 80.65, std 18.6, range [25.25, 98.19]

Solvent-accessible surface area (backbone atoms only — not comparable to full-atom values): 27056 Å² total; per-residue (Å²): 106,78,70,45,15,36,39,64,31,30,38,58,64,60,40,89,74,46,66,68,61,49,34,63,33,40,55,88,46,45,52,63,85,60,56,62,84,43,59,66,30,70,17,40,33,27,68,84,39,92,92,50,57,47,49,44,72,56,98,59,33,36,36,35,22,43,36,36,40,33,42,60,71,58,67,67,59,40,50,52,55,34,49,54,52,38,50,56,48,18,72,73,69,74,49,75,67,51,75,66,56,48,50,56,41,34,51,53,46,43,67,65,46,43,62,73,32,52,74,46,78,46,75,37,46,34,43,35,32,32,60,80,12,41,34,35,27,44,28,90,43,68,72,60,38,49,55,52,51,54,53,45,58,73,35,35,81,87,63,67,74,42,77,68,50,51,60,38,54,51,31,57,50,51,32,46,36,49,58,74,67,52,61,52,79,63,40,38,78,52,34,32,36,33,33,32,28,81,56,92,81,48,54,67,50,74,43,69,89,33,75,77,52,56,68,62,46,39,53,43,40,76,71,50,27,39,28,44,30,43,25,33,29,39,54,83,39,38,37,31,28,45,30,54,83,71,35,37,32,69,42,39,80,33,84,86,77,72,85,72,92,60,89,47,73,66,62,40,48,54,49,36,42,51,52,43,52,53,54,49,52,51,52,51,52,46,49,37,49,66,29,63,25,72,45,65,87,72,82,64,78,79,49,82,62,52,63,46,49,52,50,48,52,49,48,51,49,49,50,54,50,36,52,50,50,42,59,73,40,43,77,69,33,71,83,40,33,77,82,56,42,47,63,31,33,52,52,32,52,52,42,20,69,76,66,76,43,56,50,64,59,29,11,53,52,60,29,65,79,42,72,87,90,40,73,66,33,56,40,23,43,35,21,22,51,40,70,77,53,66,74,86,74,74,61,94,89,60,78,80,74,83,71,76,75,75,80,81,78,78,87,64,85,71,76,79,76,76,86,65,78,18,45,88,83,21,88,57,37,69,60,46,52,47,54,28,62,76,66,61,42,50,49,58,69,59,50,28,58,76,68,72,52,59,69,73,35,37,50,36,36,50,53,40,31,32,78,67,61,45,27,45,74,72,43,99,73,61,51,24,51,58,51,59,89,87,71,77,124

Foldseek 3Di:
DFFFKKDKWFAPALQVDDQVNLLQLQVVFAWDDDDLQDQKTKGKDCPVDPPDGQWDDDPQKTKHKMKMKGFPDDVVNLLVVLVVVQVVVCVVPVHGDDPVRSVVSSVVSCRVCSSVTDIDMDMKMWMARSRGGMIIISDPDPVVVVVVVVSSCVRDPPRRIGHFAAPAQPQRLQLVCLQVVPAQPQKDFFQWWKWFAPDPVRDIDTGDNAQSDNVVSNVSVVVRITIAKTWMDGLVAWTWIAGRRRMTHRIDGDDVLPDDPDPDPVVVVNSSSVSNVVVVVVVVQSVSVSRVHTDDPPPPPDDPVVVVVVVVVVVVVLLNVLVVLCVVCVVVCLVCVVVQQVVLLVQLVVQCVVPVDAQQVSLCVVLVVDDPPDPNSSSSSNSSNCVVPPDDRDDPPDDDDPPDDPPPPPPDPPPPQDDAQLAPPGPCLVVLLVQCVVVQWQDLSSSCNVSVDDSNSSVSSVVNCCVVQQWDDQDPSRTIGGGDPVPDD

Radius of gyration: 29.26 Å; Cα contacts (8 Å, |Δi|>4): 701; chains: 1; bounding box: 61×74×91 Å

Nearest PDB structures (foldseek):
  2owl-assembly1_B  TM=9.165E-01  e=3.586E-30  Escherichia coli
  2owy-assembly1_B  TM=9.495E-01  e=6.203E-29  Pseudomonas aeruginosa PAO1
  2j5o-assembly1_A  TM=8.872E-01  e=1.406E-05  Pseudomonas aeruginosa
  2ve8-assembly7_G  TM=9.722E-01  e=6.893E-05  Pseudomonas aeruginosa
  2j5p-assembly1_A  TM=9.149E-01  e=1.260E-04  Escherichia coli